Protein AF-A0A4Z2B4B1-F1 (afdb_monomer_lite)

InterPro domains:
  IPR011989 Armadillo-like helical [G3DSA:1.25.10.10] (35-329)
  IPR016024 Armadillo-type fold [SSF48371] (30-299)
  IPR050517 DNA Damage Response and Repair Kinase [PTHR11139] (3-384)

Structure (mmCIF, N/CA/C/O backbone):
data_AF-A0A4Z2B4B1-F1
#
_entry.id   AF-A0A4Z2B4B1-F1
#
loop_
_atom_site.group_PDB
_atom_site.id
_atom_site.type_symbol
_atom_site.label_atom_id
_atom_site.label_alt_id
_atom_site.label_comp_id
_atom_site.label_asym_id
_atom_site.label_entity_id
_atom_site.label_seq_id
_atom_site.pdbx_PDB_ins_code
_atom_site.Cartn_x
_atom_site.Cartn_y
_atom_site.Cartn_z
_atom_site.occupancy
_atom_site.B_iso_or_equiv
_atom_site.auth_seq_id
_atom_site.auth_comp_id
_atom_site.auth_asym_id
_atom_site.auth_atom_id
_atom_site.pdbx_PDB_model_num
ATOM 1 N N . MET A 1 1 ? 2.120 -18.984 35.660 1.00 48.28 1 MET A N 1
ATOM 2 C CA . MET A 1 1 ? 2.510 -17.585 35.374 1.00 48.28 1 MET A CA 1
ATOM 3 C C . MET A 1 1 ? 1.249 -16.734 35.356 1.00 48.28 1 MET A C 1
ATOM 5 O O . MET A 1 1 ? 0.287 -17.146 34.721 1.00 48.28 1 MET A O 1
ATOM 9 N N . GLN A 1 2 ? 1.204 -15.623 36.101 1.00 54.00 2 GLN A N 1
ATOM 10 C CA . GLN A 1 2 ? 0.056 -14.704 36.092 1.00 54.00 2 GLN A CA 1
ATOM 11 C C . GLN A 1 2 ? -0.144 -14.125 34.686 1.00 54.00 2 GLN A C 1
ATOM 13 O O . GLN A 1 2 ? 0.823 -13.729 34.037 1.00 54.00 2 GLN A O 1
ATOM 18 N N . LYS A 1 3 ? -1.400 -14.082 34.226 1.00 62.09 3 LYS A N 1
ATOM 19 C CA . LYS A 1 3 ? -1.778 -13.386 32.992 1.00 62.09 3 LYS A CA 1
ATOM 20 C C . LYS A 1 3 ? -1.370 -11.908 33.125 1.00 62.09 3 LYS A C 1
ATOM 22 O O . LYS A 1 3 ? -1.748 -11.295 34.127 1.00 62.09 3 LYS A O 1
ATOM 27 N N . PRO A 1 4 ? -0.605 -11.333 32.181 1.00 71.00 4 PRO A N 1
ATOM 28 C CA . PRO A 1 4 ? -0.188 -9.940 32.275 1.00 71.00 4 PRO A CA 1
ATOM 29 C C . PRO A 1 4 ? -1.415 -9.018 32.228 1.00 71.00 4 PRO A C 1
ATOM 31 O O . PRO A 1 4 ? -2.026 -8.837 31.182 1.00 71.00 4 PRO A O 1
ATOM 34 N N . GLN A 1 5 ? -1.808 -8.445 33.368 1.00 80.88 5 GLN A N 1
ATOM 35 C CA . GLN A 1 5 ? -3.037 -7.639 33.463 1.00 80.88 5 GLN A CA 1
ATOM 36 C C . GLN A 1 5 ? -2.949 -6.301 32.719 1.00 80.88 5 GLN A C 1
ATOM 38 O O . GLN A 1 5 ? -3.977 -5.710 32.398 1.00 80.88 5 GLN A O 1
ATOM 43 N N . TRP A 1 6 ? -1.735 -5.847 32.415 1.00 85.50 6 TRP A N 1
ATOM 44 C CA . TRP A 1 6 ? -1.484 -4.541 31.823 1.00 85.50 6 TRP A CA 1
ATOM 45 C C . TRP A 1 6 ? -2.138 -4.376 30.447 1.00 85.50 6 TRP A C 1
ATOM 47 O O . TRP A 1 6 ? -2.767 -3.354 30.229 1.00 85.50 6 TRP A O 1
ATOM 57 N N . TYR A 1 7 ? -2.124 -5.387 29.566 1.00 90.56 7 TYR A N 1
ATOM 58 C CA . TYR A 1 7 ? -2.803 -5.294 28.261 1.00 90.56 7 TYR A CA 1
ATOM 59 C C . TYR A 1 7 ? -4.301 -5.017 28.398 1.00 90.56 7 TYR A C 1
ATOM 61 O O . TYR A 1 7 ? -4.861 -4.216 27.654 1.00 90.56 7 TYR A O 1
ATOM 69 N N . LYS A 1 8 ? -4.942 -5.669 29.374 1.00 89.88 8 LYS A N 1
ATOM 70 C CA . LYS A 1 8 ? -6.367 -5.491 29.647 1.00 89.88 8 LYS A CA 1
ATOM 71 C C . LYS A 1 8 ? -6.646 -4.091 30.192 1.00 89.88 8 LYS A C 1
ATOM 73 O O . LYS A 1 8 ? -7.542 -3.428 29.691 1.00 89.88 8 LYS A O 1
ATOM 78 N N . GLN A 1 9 ? -5.842 -3.620 31.145 1.00 91.31 9 GLN A N 1
ATOM 79 C CA . GLN A 1 9 ? -5.958 -2.260 31.683 1.00 91.31 9 GLN A CA 1
ATOM 80 C C . GLN A 1 9 ? -5.734 -1.197 30.599 1.00 91.31 9 GLN A C 1
ATOM 82 O O . GLN A 1 9 ? -6.473 -0.224 30.524 1.00 91.31 9 GLN A O 1
ATOM 87 N N . THR A 1 10 ? -4.746 -1.398 29.725 1.00 93.00 10 THR A N 1
ATOM 88 C CA . THR A 1 10 ? -4.465 -0.509 28.592 1.00 93.00 10 THR A CA 1
ATOM 89 C C . THR A 1 10 ? -5.623 -0.480 27.593 1.00 93.00 10 THR A C 1
ATOM 91 O O . THR A 1 10 ? -5.976 0.589 27.103 1.00 93.00 10 THR A O 1
ATOM 94 N N . PHE A 1 11 ? -6.247 -1.629 27.319 1.00 94.06 11 PHE A N 1
ATOM 95 C CA . PHE A 1 11 ? -7.438 -1.697 26.474 1.00 94.06 11 PHE A CA 1
ATOM 96 C C . PHE A 1 11 ? -8.637 -0.977 27.110 1.00 94.06 11 PHE A C 1
ATOM 98 O O . PHE A 1 11 ? -9.284 -0.172 26.449 1.00 94.06 11 PHE A O 1
ATOM 105 N N . GLU A 1 12 ? -8.907 -1.223 28.394 1.00 93.50 12 GLU A N 1
ATOM 106 C CA . GLU A 1 12 ? -9.985 -0.560 29.145 1.00 93.50 12 GLU A CA 1
ATOM 107 C C . GLU A 1 12 ? -9.783 0.963 29.209 1.00 93.50 12 GLU A C 1
ATOM 109 O O . GLU A 1 12 ? -10.744 1.727 29.158 1.00 93.50 12 GLU A O 1
ATOM 114 N N . GLU A 1 13 ? -8.535 1.430 29.275 1.00 91.38 13 GLU A N 1
ATOM 115 C CA . GLU A 1 13 ? -8.225 2.858 29.197 1.00 91.38 13 GLU A CA 1
ATOM 116 C C . GLU A 1 13 ? -8.491 3.430 27.798 1.00 91.38 13 GLU A C 1
ATOM 118 O O . GLU A 1 13 ? -9.073 4.507 27.671 1.00 91.38 13 GLU A O 1
ATOM 123 N N . ALA A 1 14 ? -8.136 2.698 26.737 1.00 93.19 14 ALA A N 1
ATOM 124 C CA . ALA A 1 14 ? -8.463 3.099 25.370 1.00 93.19 14 ALA A CA 1
ATOM 125 C C . ALA A 1 14 ? -9.982 3.160 25.137 1.00 93.19 14 ALA A C 1
ATOM 127 O O . ALA A 1 14 ? -10.468 4.085 24.489 1.00 93.19 14 ALA A O 1
ATOM 128 N N . GLU A 1 15 ? -10.743 2.219 25.703 1.00 93.44 15 GLU A N 1
ATOM 129 C CA . GLU A 1 15 ? -12.207 2.174 25.609 1.00 93.44 15 GLU A CA 1
ATOM 130 C C . GLU A 1 15 ? -12.861 3.463 26.132 1.00 93.44 15 GLU A C 1
ATOM 132 O O . GLU A 1 15 ? -13.749 4.016 25.476 1.00 93.44 15 GLU A O 1
ATOM 137 N N . LYS A 1 16 ? -12.361 4.016 27.245 1.00 90.31 16 LYS A N 1
ATOM 138 C CA . LYS A 1 16 ? -12.847 5.294 27.796 1.00 90.31 16 LYS A CA 1
ATOM 139 C C . LYS A 1 16 ? -12.708 6.448 26.807 1.00 90.31 16 LYS A C 1
ATOM 141 O O . LYS A 1 16 ? -13.558 7.332 26.776 1.00 90.31 16 LYS A O 1
ATOM 146 N N . GLY A 1 17 ? -11.685 6.448 25.951 1.00 87.69 17 GLY A N 1
ATOM 147 C CA . GLY A 1 17 ? -11.498 7.506 24.952 1.00 87.69 17 GLY A CA 1
ATOM 148 C C . GLY A 1 17 ? -12.616 7.586 23.902 1.00 87.69 17 GLY A C 1
ATOM 149 O O . GLY A 1 17 ? -12.779 8.630 23.264 1.00 87.69 17 GLY A O 1
ATOM 150 N N . PHE A 1 18 ? -13.416 6.524 23.752 1.00 89.19 18 PHE A N 1
ATOM 151 C CA . PHE A 1 18 ? -14.575 6.473 22.856 1.00 89.19 18 PHE A CA 1
ATOM 152 C C . PHE A 1 18 ? -15.909 6.789 23.542 1.00 89.19 18 PHE A C 1
ATOM 154 O O . PHE A 1 18 ? -16.923 6.928 22.849 1.00 89.19 18 PHE A O 1
ATOM 161 N N . ASP A 1 19 ? -15.921 6.929 24.869 1.00 85.44 19 ASP A N 1
ATOM 162 C CA . ASP A 1 19 ? -17.117 7.280 25.623 1.00 85.44 19 ASP A CA 1
ATOM 163 C C . ASP A 1 19 ? -17.472 8.763 25.414 1.00 85.44 19 ASP A C 1
ATOM 165 O O . ASP A 1 19 ? -16.738 9.695 25.762 1.00 85.44 19 ASP A O 1
ATOM 169 N N . GLU A 1 20 ? -18.631 8.987 24.795 1.00 75.62 20 GLU A N 1
ATOM 170 C CA . GLU A 1 20 ? -19.150 10.320 24.485 1.00 75.62 20 GLU A CA 1
ATOM 171 C C . GLU A 1 20 ? -19.734 11.025 25.716 1.00 75.62 20 GLU A C 1
ATOM 173 O O . GLU A 1 20 ? -19.905 12.244 25.689 1.00 75.62 20 GLU A O 1
ATOM 178 N N . THR A 1 21 ? -20.016 10.280 26.790 1.00 74.00 21 THR A N 1
ATOM 179 C CA . THR A 1 21 ? -20.634 10.792 28.021 1.00 74.00 21 THR A CA 1
ATOM 180 C C . THR A 1 21 ? -19.624 11.390 28.999 1.00 74.00 21 THR A C 1
ATOM 182 O O . THR A 1 21 ? -19.997 12.193 29.856 1.00 74.00 21 THR A O 1
ATOM 185 N N . LEU A 1 22 ? -18.333 11.074 28.845 1.00 66.31 22 LEU A N 1
ATOM 186 C CA . LEU A 1 22 ? -17.275 11.629 29.683 1.00 66.31 22 LEU A CA 1
ATOM 187 C C . LEU A 1 22 ? -17.175 13.144 29.486 1.00 66.31 22 LEU A C 1
ATOM 189 O O . LEU A 1 22 ? -16.862 13.630 28.389 1.00 66.31 22 LEU A O 1
ATOM 193 N N . ALA A 1 23 ? -17.384 13.881 30.581 1.00 57.94 23 ALA A N 1
ATOM 194 C CA . ALA A 1 23 ? -17.233 15.330 30.648 1.00 57.94 23 ALA A CA 1
ATOM 195 C C . ALA A 1 23 ? -15.882 15.776 30.066 1.00 57.94 23 ALA A C 1
ATOM 197 O O . ALA A 1 23 ? -14.900 15.032 30.097 1.00 57.94 23 ALA A O 1
ATOM 198 N N . LYS A 1 24 ? -15.835 16.990 29.505 1.00 60.22 24 LYS A N 1
ATOM 199 C CA . LYS A 1 24 ? -14.592 17.582 28.992 1.00 60.22 24 LYS A CA 1
ATOM 200 C C . LYS A 1 24 ? -13.564 17.627 30.124 1.00 60.22 24 LYS A C 1
ATOM 202 O O . LYS A 1 24 ? -13.703 18.433 31.043 1.00 60.22 24 LYS A O 1
ATOM 207 N N . GLU A 1 25 ? -12.549 16.773 30.057 1.00 63.97 25 GLU A N 1
ATOM 208 C CA . GLU A 1 25 ? -11.388 16.898 30.929 1.00 63.97 25 GLU A CA 1
ATOM 209 C C . GLU A 1 25 ? -10.685 18.225 30.639 1.00 63.97 25 GLU A C 1
ATOM 211 O O . GLU A 1 25 ? -10.663 18.728 29.510 1.00 63.97 25 GLU A O 1
ATOM 216 N N . LYS A 1 26 ? -10.149 18.842 31.690 1.00 61.50 26 LYS A N 1
ATOM 217 C CA . LYS A 1 26 ? -9.584 20.187 31.624 1.00 61.50 26 LYS A CA 1
ATOM 218 C C . LYS A 1 26 ? -8.326 20.164 30.743 1.00 61.50 26 LYS A C 1
ATOM 220 O O . LYS A 1 26 ? -7.271 19.738 31.191 1.00 61.50 26 LYS A O 1
ATOM 225 N N . GLY A 1 27 ? -8.449 20.631 29.499 1.00 71.06 27 GLY A N 1
ATOM 226 C CA . GLY A 1 27 ? -7.340 20.740 28.542 1.00 71.06 27 GLY A CA 1
ATOM 227 C C . GLY A 1 27 ? -7.297 19.687 27.428 1.00 71.06 27 GLY A C 1
ATOM 228 O O . GLY A 1 27 ? -6.418 19.795 26.581 1.00 71.06 27 GLY A O 1
ATOM 229 N N . MET A 1 28 ? -8.232 18.726 27.374 1.00 78.06 28 MET A N 1
ATOM 230 C CA . MET A 1 28 ? -8.280 17.707 26.312 1.00 78.06 28 MET A CA 1
ATOM 231 C C . MET A 1 28 ? -9.623 17.746 25.575 1.00 78.06 28 MET A C 1
ATOM 233 O O . MET A 1 28 ? -10.686 17.614 26.189 1.00 78.06 28 MET A O 1
ATOM 237 N N . ASN A 1 29 ? -9.600 17.961 24.255 1.00 86.25 29 ASN A N 1
ATOM 238 C CA . ASN A 1 29 ? -10.823 17.968 23.457 1.00 86.25 29 ASN A CA 1
ATOM 239 C C . ASN A 1 29 ? -11.231 16.538 23.069 1.00 86.25 29 ASN A C 1
ATOM 241 O O . ASN A 1 29 ? -10.440 15.602 23.154 1.00 86.25 29 ASN A O 1
ATOM 245 N N . ARG A 1 30 ? -12.476 16.355 22.608 1.00 87.62 30 ARG A N 1
ATOM 246 C CA . ARG A 1 30 ? -13.004 15.042 22.194 1.00 87.62 30 ARG A CA 1
ATOM 247 C C . ARG A 1 30 ? -12.086 14.337 21.191 1.00 87.62 30 ARG A C 1
ATOM 249 O O . ARG A 1 30 ? -11.823 13.151 21.350 1.00 87.62 30 ARG A O 1
ATOM 256 N N . ASP A 1 31 ? -11.610 15.066 20.187 1.00 90.44 31 ASP A N 1
ATOM 257 C CA . ASP A 1 31 ? -10.745 14.507 19.146 1.00 90.44 31 ASP A CA 1
ATOM 258 C C . ASP A 1 31 ? -9.392 14.045 19.702 1.00 90.44 31 ASP A C 1
ATOM 260 O O . ASP A 1 31 ? -8.875 13.028 19.253 1.00 90.44 31 ASP A O 1
ATOM 264 N N . ASP A 1 32 ? -8.847 14.735 20.706 1.00 90.62 32 ASP A N 1
ATOM 265 C CA . ASP A 1 32 ? -7.579 14.360 21.339 1.00 90.62 32 ASP A CA 1
ATOM 266 C C . ASP A 1 32 ? -7.726 13.047 22.120 1.00 90.62 32 ASP A C 1
ATOM 268 O O . ASP A 1 32 ? -6.870 12.168 22.015 1.00 90.62 32 ASP A O 1
ATOM 272 N N . ARG A 1 33 ? -8.856 12.869 22.825 1.00 91.06 33 ARG A N 1
ATOM 273 C CA . ARG A 1 33 ? -9.183 11.611 23.524 1.00 91.06 33 ARG A CA 1
ATOM 274 C C . ARG A 1 33 ? -9.290 10.441 22.554 1.00 91.06 33 ARG A C 1
ATOM 276 O O . ARG A 1 33 ? -8.680 9.397 22.763 1.00 91.06 33 ARG A O 1
ATOM 283 N N . VAL A 1 34 ? -10.044 10.638 21.473 1.00 93.56 34 VAL A N 1
ATOM 284 C CA . VAL A 1 34 ? -10.252 9.619 20.438 1.00 93.56 34 VAL A CA 1
ATOM 285 C C . VAL A 1 34 ? -8.936 9.281 19.748 1.00 93.56 34 VAL A C 1
ATOM 287 O O . VAL A 1 34 ? -8.637 8.110 19.535 1.00 93.56 34 VAL A O 1
ATOM 290 N N . HIS A 1 35 ? -8.129 10.287 19.413 1.00 94.50 35 HIS A N 1
ATOM 291 C CA . HIS A 1 35 ? -6.823 10.073 18.805 1.00 94.50 35 HIS A CA 1
ATOM 292 C C . HIS A 1 35 ? -5.899 9.271 19.733 1.00 94.50 35 HIS A C 1
ATOM 294 O O . HIS A 1 35 ? -5.325 8.280 19.291 1.00 94.50 35 HIS A O 1
ATOM 300 N N . GLY A 1 36 ? -5.820 9.630 21.020 1.00 94.06 36 GLY A N 1
ATOM 301 C CA . GLY A 1 36 ? -5.051 8.881 22.017 1.00 94.06 36 GLY A CA 1
ATOM 302 C C . GLY A 1 36 ? -5.497 7.421 22.137 1.00 94.06 36 GLY A C 1
ATOM 303 O O . GLY A 1 36 ? -4.665 6.517 22.090 1.00 94.06 36 GLY A O 1
ATOM 304 N N . ALA A 1 37 ? -6.807 7.174 22.191 1.00 95.06 37 ALA A N 1
ATOM 305 C CA . ALA A 1 37 ? -7.355 5.820 22.222 1.00 95.06 37 ALA A CA 1
ATOM 306 C C . ALA A 1 37 ? -7.022 5.013 20.959 1.00 95.06 37 ALA A C 1
ATOM 308 O O . ALA A 1 37 ? -6.620 3.854 21.052 1.00 95.06 37 ALA A O 1
ATOM 309 N N . LEU A 1 38 ? -7.127 5.622 19.774 1.00 96.06 38 LEU A N 1
ATOM 310 C CA . LEU A 1 38 ? -6.761 4.973 18.513 1.00 96.06 38 LEU A CA 1
ATOM 311 C C . LEU A 1 38 ? -5.267 4.630 18.448 1.00 96.06 38 LEU A C 1
ATOM 313 O O . LEU A 1 38 ? -4.922 3.578 17.915 1.00 96.06 38 LEU A O 1
ATOM 317 N N . LEU A 1 39 ? -4.387 5.472 19.001 1.00 95.81 39 LEU A N 1
ATOM 318 C CA . LEU A 1 39 ? -2.953 5.177 19.088 1.00 95.81 39 LEU A CA 1
ATOM 319 C C . LEU A 1 39 ? -2.678 3.976 19.997 1.00 95.81 39 LEU A C 1
ATOM 321 O O . LEU A 1 39 ? -1.889 3.105 19.629 1.00 95.81 39 LEU A O 1
ATOM 325 N N . ILE A 1 40 ? -3.362 3.894 21.141 1.00 95.38 40 ILE A N 1
ATOM 326 C CA . ILE A 1 40 ? -3.258 2.743 22.045 1.00 95.38 40 ILE A CA 1
ATOM 327 C C . ILE A 1 40 ? -3.732 1.469 21.338 1.00 95.38 40 ILE A C 1
ATOM 329 O O . ILE A 1 40 ? -3.015 0.471 21.332 1.00 95.38 40 ILE A O 1
ATOM 333 N N . LEU A 1 41 ? -4.905 1.503 20.696 1.00 95.50 41 LEU A N 1
ATOM 334 C CA . LEU A 1 41 ? -5.411 0.359 19.934 1.00 95.50 41 LEU A CA 1
ATOM 335 C C . LEU A 1 41 ? -4.452 -0.041 18.813 1.00 95.50 41 LEU A C 1
ATOM 337 O O . LEU A 1 41 ? -4.222 -1.226 18.595 1.00 95.50 41 LEU A O 1
ATOM 341 N N . ASN A 1 42 ? -3.861 0.933 18.127 1.00 94.31 42 ASN A N 1
ATOM 342 C CA . ASN A 1 42 ? -2.890 0.670 17.080 1.00 94.31 42 ASN A CA 1
ATOM 343 C C . ASN A 1 42 ? -1.653 -0.067 17.600 1.00 94.31 42 ASN A C 1
ATOM 345 O O . ASN A 1 42 ? -1.187 -0.998 16.945 1.00 94.31 42 ASN A O 1
ATOM 349 N N . GLU A 1 43 ? -1.165 0.299 18.782 1.00 92.75 43 GLU A N 1
ATOM 350 C CA . GLU A 1 43 ? -0.041 -0.380 19.420 1.00 92.75 43 GLU A CA 1
ATOM 351 C C . GLU A 1 43 ? -0.411 -1.785 19.917 1.00 92.75 43 GLU A C 1
ATOM 353 O O . GLU A 1 43 ? 0.350 -2.731 19.721 1.00 92.75 43 GLU A O 1
ATOM 358 N N . LEU A 1 44 ? -1.608 -1.963 20.482 1.00 93.50 44 LEU A N 1
ATOM 359 C CA . LEU A 1 44 ? -2.098 -3.287 20.874 1.00 93.50 44 LEU A CA 1
ATOM 360 C C . LEU A 1 44 ? -2.212 -4.224 19.663 1.00 93.50 44 LEU A C 1
ATOM 362 O O . LEU A 1 44 ? -1.731 -5.355 19.716 1.00 93.50 44 LEU A O 1
ATOM 366 N N . VAL A 1 45 ? -2.762 -3.740 18.541 1.00 92.94 45 VAL A N 1
ATOM 367 C CA . VAL A 1 45 ? -2.826 -4.524 17.297 1.00 92.94 45 VAL A CA 1
ATOM 368 C C . VAL A 1 45 ? -1.419 -4.863 16.799 1.00 92.94 45 VAL A C 1
ATOM 370 O O . VAL A 1 45 ? -1.164 -6.013 16.441 1.00 92.94 45 VAL A O 1
ATOM 373 N N . ARG A 1 46 ? -0.488 -3.901 16.837 1.00 91.31 46 ARG A N 1
ATOM 374 C CA . ARG A 1 46 ? 0.918 -4.094 16.450 1.00 91.31 46 ARG A CA 1
ATOM 375 C C . ARG A 1 46 ? 1.582 -5.230 17.233 1.00 91.31 46 ARG A C 1
ATOM 377 O O . ARG A 1 46 ? 2.220 -6.093 16.645 1.00 91.31 46 ARG A O 1
ATOM 384 N N . ILE A 1 47 ? 1.402 -5.253 18.554 1.00 90.56 47 ILE A N 1
ATOM 385 C CA . ILE A 1 47 ? 1.983 -6.274 19.444 1.00 90.56 47 ILE A CA 1
ATOM 386 C C . ILE A 1 47 ? 1.291 -7.639 19.277 1.00 90.56 47 ILE A C 1
ATOM 388 O O . ILE A 1 47 ? 1.890 -8.688 19.532 1.00 90.56 47 ILE A O 1
ATOM 392 N N . SER A 1 48 ? 0.023 -7.635 18.862 1.00 89.62 48 SER A N 1
ATOM 393 C CA . SER A 1 48 ? -0.767 -8.850 18.655 1.00 89.62 48 SER A CA 1
ATOM 394 C C . SER A 1 48 ? -0.557 -9.527 17.296 1.00 89.62 48 SER A C 1
ATOM 396 O O . SER A 1 48 ? -0.913 -10.694 17.160 1.00 89.62 48 SER A O 1
ATOM 398 N N . SER A 1 49 ? -0.004 -8.825 16.297 1.00 88.50 49 SER A N 1
ATOM 399 C CA . SER A 1 49 ? 0.055 -9.294 14.907 1.00 88.50 49 SER A CA 1
ATOM 400 C C . SER A 1 49 ? 1.461 -9.235 14.318 1.00 88.50 49 SER A C 1
ATOM 402 O O . SER A 1 49 ? 1.935 -8.188 13.882 1.00 88.50 49 SER A O 1
ATOM 404 N N . MET A 1 50 ? 2.105 -10.394 14.211 1.00 87.25 50 MET A N 1
ATOM 405 C CA . MET A 1 50 ? 3.387 -10.526 13.509 1.00 87.25 50 MET A CA 1
ATOM 406 C C . MET A 1 50 ? 3.258 -10.399 11.992 1.00 87.25 50 MET A C 1
ATOM 408 O O . MET A 1 50 ? 4.150 -9.875 11.326 1.00 87.25 50 MET A O 1
ATOM 412 N N . GLU A 1 51 ? 2.166 -10.918 11.434 1.00 83.62 51 GLU A N 1
ATOM 413 C CA . GLU A 1 51 ? 1.938 -10.940 9.989 1.00 83.62 51 GLU A CA 1
ATOM 414 C C . GLU A 1 51 ? 1.716 -9.525 9.444 1.00 83.62 51 GLU A C 1
ATOM 416 O O . GLU A 1 51 ? 2.300 -9.155 8.425 1.00 83.62 51 GLU A O 1
ATOM 421 N N . GLY A 1 52 ? 0.963 -8.699 10.180 1.00 83.50 52 GLY A N 1
ATOM 422 C CA . GLY A 1 52 ? 0.755 -7.293 9.842 1.00 83.50 52 GLY A CA 1
ATOM 423 C C . GLY A 1 52 ? 2.048 -6.483 9.796 1.00 83.50 52 GLY A C 1
ATOM 424 O O . GLY A 1 52 ? 2.239 -5.692 8.873 1.00 83.50 52 GLY A O 1
ATOM 425 N N . GLU A 1 53 ? 2.952 -6.695 10.753 1.00 88.94 53 GLU A N 1
ATOM 426 C CA . GLU A 1 53 ? 4.217 -5.958 10.794 1.00 88.94 53 GLU A CA 1
ATOM 427 C C . GLU A 1 53 ? 5.228 -6.479 9.773 1.00 88.94 53 GLU A C 1
ATOM 429 O O . GLU A 1 53 ? 5.911 -5.671 9.152 1.00 88.94 53 GLU A O 1
ATOM 434 N N . ARG A 1 54 ? 5.237 -7.784 9.471 1.00 88.06 54 ARG A N 1
ATOM 435 C CA . ARG A 1 54 ? 6.031 -8.320 8.354 1.00 88.06 54 ARG A CA 1
ATOM 436 C C . ARG A 1 54 ? 5.659 -7.657 7.026 1.00 88.06 54 ARG A C 1
ATOM 438 O O . ARG A 1 54 ? 6.541 -7.270 6.268 1.00 88.06 54 ARG A O 1
ATOM 445 N N . MET A 1 55 ? 4.366 -7.492 6.744 1.00 86.94 55 MET A N 1
ATOM 446 C CA . MET A 1 55 ? 3.920 -6.818 5.516 1.00 86.94 55 MET A CA 1
ATOM 447 C C . MET A 1 55 ? 4.334 -5.340 5.466 1.00 86.94 55 MET A C 1
ATOM 449 O O . MET A 1 55 ? 4.582 -4.807 4.383 1.00 86.94 55 MET A O 1
ATOM 453 N N . ARG A 1 56 ? 4.425 -4.667 6.620 1.00 88.19 56 ARG A N 1
ATOM 454 C CA . ARG A 1 56 ? 4.934 -3.289 6.700 1.00 88.19 56 ARG A CA 1
ATOM 455 C C . ARG A 1 56 ? 6.431 -3.225 6.480 1.00 88.19 56 ARG A C 1
ATOM 457 O O . ARG A 1 56 ? 6.843 -2.403 5.673 1.00 88.19 56 ARG A O 1
ATOM 464 N N . GLU A 1 57 ? 7.204 -4.101 7.119 1.00 87.31 57 GLU A N 1
ATOM 465 C CA . GLU A 1 57 ? 8.647 -4.206 6.882 1.00 87.31 57 GLU A CA 1
ATOM 466 C C . GLU A 1 57 ? 8.923 -4.438 5.390 1.00 87.31 57 GLU A C 1
ATOM 468 O O . GLU A 1 57 ? 9.732 -3.735 4.798 1.00 87.31 57 GLU A O 1
ATOM 473 N N . GLU A 1 58 ? 8.171 -5.325 4.734 1.00 85.75 58 GLU A N 1
ATOM 474 C CA . GLU A 1 58 ? 8.287 -5.553 3.289 1.00 85.75 58 GLU A CA 1
ATOM 475 C C . GLU A 1 58 ? 7.960 -4.303 2.448 1.00 85.75 58 GLU A C 1
ATOM 477 O O . GLU A 1 58 ? 8.660 -4.001 1.481 1.00 85.75 58 GLU A O 1
ATOM 482 N N . MET A 1 59 ? 6.912 -3.550 2.794 1.00 86.69 59 MET A N 1
ATOM 483 C CA . MET A 1 59 ? 6.575 -2.296 2.105 1.00 86.69 59 MET A CA 1
ATOM 484 C C . MET A 1 59 ? 7.626 -1.200 2.348 1.00 86.69 59 MET A C 1
ATOM 486 O O . MET A 1 59 ? 7.922 -0.396 1.456 1.00 86.69 59 MET A O 1
ATOM 490 N N . GLU A 1 60 ? 8.180 -1.144 3.557 1.00 84.25 60 GLU A N 1
ATOM 491 C CA . GLU A 1 60 ? 9.247 -0.225 3.939 1.00 84.25 60 GLU A CA 1
ATOM 492 C C . GLU A 1 60 ? 10.549 -0.567 3.226 1.00 84.25 60 GLU A C 1
ATOM 494 O O . GLU A 1 60 ? 11.198 0.349 2.737 1.00 84.25 60 GLU A O 1
ATOM 499 N N . GLU A 1 61 ? 10.887 -1.847 3.062 1.00 80.75 61 GLU A N 1
ATOM 500 C CA . GLU A 1 61 ? 12.020 -2.290 2.249 1.00 80.75 61 GLU A CA 1
ATOM 501 C C . GLU A 1 61 ? 11.879 -1.803 0.804 1.00 80.75 61 GLU A C 1
ATOM 503 O O . GLU A 1 61 ? 12.822 -1.215 0.265 1.00 80.75 61 GLU A O 1
ATOM 508 N N . ILE A 1 62 ? 10.691 -1.966 0.200 1.00 78.00 62 ILE A N 1
ATOM 509 C CA . ILE A 1 62 ? 10.403 -1.442 -1.143 1.00 78.00 62 ILE A CA 1
ATOM 510 C C . ILE A 1 62 ? 10.628 0.067 -1.150 1.00 78.00 62 ILE A C 1
ATOM 512 O O . ILE A 1 62 ? 11.386 0.556 -1.975 1.00 78.00 62 ILE A O 1
ATOM 516 N N . THR A 1 63 ? 10.046 0.805 -0.202 1.00 79.38 63 THR A N 1
ATOM 517 C CA . THR A 1 63 ? 10.140 2.276 -0.127 1.00 79.38 63 THR A CA 1
ATOM 518 C C . THR A 1 63 ? 11.574 2.763 0.142 1.00 79.38 63 THR A C 1
ATOM 520 O O . THR A 1 63 ? 12.027 3.760 -0.423 1.00 79.38 63 THR A O 1
ATOM 523 N N . GLN A 1 64 ? 12.336 2.053 0.973 1.00 71.31 64 GLN A N 1
ATOM 524 C CA . GLN A 1 64 ? 13.707 2.390 1.340 1.00 71.31 64 GLN A CA 1
ATOM 525 C C . GLN A 1 64 ? 14.665 2.174 0.170 1.00 71.31 64 GLN A C 1
ATOM 527 O O . GLN A 1 64 ? 15.551 3.006 -0.040 1.00 71.31 64 GLN A O 1
ATOM 532 N N . GLN A 1 65 ? 14.462 1.129 -0.639 1.00 65.06 65 GLN A N 1
ATOM 533 C CA . GLN A 1 65 ? 15.198 0.955 -1.895 1.00 65.06 65 GLN A CA 1
ATOM 534 C C . GLN A 1 65 ? 15.026 2.171 -2.824 1.00 65.06 65 GLN A C 1
ATOM 536 O O . GLN A 1 65 ? 15.988 2.581 -3.478 1.00 65.06 65 GLN A O 1
ATOM 541 N N . GLN A 1 66 ? 13.852 2.814 -2.811 1.00 65.56 66 GLN A N 1
ATOM 542 C CA . GLN A 1 66 ? 13.592 4.053 -3.560 1.00 65.56 66 GLN A CA 1
ATOM 543 C C . GLN A 1 66 ? 14.339 5.258 -2.950 1.00 65.56 66 GLN A C 1
ATOM 545 O O . GLN A 1 66 ? 14.917 6.065 -3.681 1.00 65.56 66 GLN A O 1
ATOM 550 N N . LEU A 1 67 ? 14.373 5.373 -1.613 1.00 60.31 67 LEU A N 1
ATOM 551 C CA . LEU A 1 67 ? 14.967 6.503 -0.874 1.00 60.31 67 LEU A CA 1
ATOM 552 C C . LEU A 1 67 ? 16.502 6.504 -0.828 1.00 60.31 67 LEU A C 1
ATOM 554 O O . LEU A 1 67 ? 17.117 7.570 -0.903 1.00 60.31 67 LEU A O 1
ATOM 558 N N . VAL A 1 68 ? 17.140 5.335 -0.691 1.00 57.78 68 VAL A N 1
ATOM 559 C CA . VAL A 1 68 ? 18.614 5.210 -0.659 1.00 57.78 68 VAL A CA 1
ATOM 560 C C . VAL A 1 68 ? 19.228 5.776 -1.936 1.00 57.78 68 VAL A C 1
ATOM 562 O O . VAL A 1 68 ? 20.294 6.389 -1.912 1.00 57.78 68 VAL A O 1
ATOM 565 N N . HIS A 1 69 ? 18.532 5.615 -3.054 1.00 52.97 69 HIS A N 1
ATOM 566 C CA . HIS A 1 69 ? 18.986 6.143 -4.322 1.00 52.97 69 HIS A CA 1
ATOM 567 C C . HIS A 1 69 ? 18.805 7.667 -4.429 1.00 52.97 69 HIS A C 1
ATOM 569 O O . HIS A 1 69 ? 19.717 8.341 -4.898 1.00 52.97 69 HIS A O 1
ATOM 575 N N . ASP A 1 70 ? 17.693 8.228 -3.934 1.00 52.44 70 ASP A N 1
ATOM 576 C CA . ASP A 1 70 ? 17.473 9.686 -3.902 1.00 52.44 70 ASP A CA 1
ATOM 577 C C . ASP A 1 70 ? 18.513 10.411 -3.024 1.00 52.44 70 ASP A C 1
ATOM 579 O O . ASP A 1 70 ? 19.048 11.452 -3.411 1.00 52.44 70 ASP A O 1
ATOM 583 N N . ARG A 1 71 ? 18.875 9.829 -1.868 1.00 52.84 71 ARG A N 1
ATOM 584 C CA . ARG A 1 71 ? 19.944 10.369 -1.007 1.00 52.84 71 ARG A CA 1
ATOM 585 C C . ARG A 1 71 ? 21.312 10.337 -1.678 1.00 52.84 71 ARG A C 1
ATOM 587 O O . ARG A 1 71 ? 22.006 11.346 -1.647 1.00 52.84 71 ARG A O 1
ATOM 594 N N . TYR A 1 72 ? 21.676 9.225 -2.314 1.00 51.84 72 TYR A N 1
ATOM 595 C CA . TYR A 1 72 ? 22.962 9.103 -3.003 1.00 51.84 72 TYR A CA 1
ATOM 596 C C . TYR A 1 72 ? 23.093 10.112 -4.155 1.00 51.84 72 TYR A C 1
ATOM 598 O O . TYR A 1 72 ? 24.127 10.762 -4.297 1.00 51.84 72 TYR A O 1
ATOM 606 N N . CYS A 1 73 ? 22.020 10.318 -4.930 1.00 46.94 73 CYS A N 1
ATOM 607 C CA . CYS A 1 73 ? 21.980 11.346 -5.970 1.00 46.94 73 CYS A CA 1
ATOM 608 C C . CYS A 1 73 ? 22.170 12.758 -5.392 1.00 46.94 73 CYS A C 1
ATOM 610 O O . CYS A 1 73 ? 22.946 13.539 -5.939 1.00 46.94 73 CYS A O 1
ATOM 612 N N . LYS A 1 74 ? 21.520 13.087 -4.268 1.00 50.97 74 LYS A N 1
ATOM 613 C CA . LYS A 1 74 ? 21.665 14.398 -3.607 1.00 50.97 74 LYS A CA 1
ATOM 614 C C . LYS A 1 74 ? 23.046 14.610 -2.985 1.00 50.97 74 LYS A C 1
ATOM 616 O O . LYS A 1 74 ? 23.583 15.710 -3.082 1.00 50.97 74 LYS A O 1
ATOM 621 N N . GLU A 1 75 ? 23.637 13.581 -2.382 1.00 48.78 75 GLU A N 1
ATOM 622 C CA . GLU A 1 75 ? 24.987 13.645 -1.804 1.00 48.78 75 GLU A CA 1
ATOM 623 C C . GLU A 1 75 ? 26.065 13.826 -2.882 1.00 48.78 75 GLU A C 1
ATOM 625 O O . GLU A 1 75 ? 26.975 14.634 -2.697 1.00 48.78 75 GLU A O 1
ATOM 630 N N . MET A 1 76 ? 25.922 13.180 -4.047 1.00 43.47 76 MET A N 1
ATOM 631 C CA . MET A 1 76 ? 26.783 13.436 -5.211 1.00 43.47 76 MET A CA 1
ATOM 632 C C . MET A 1 76 ? 26.654 14.869 -5.752 1.00 43.47 76 MET A C 1
ATOM 634 O O . MET A 1 76 ? 27.644 15.438 -6.207 1.00 43.47 76 MET A O 1
ATOM 638 N N . MET A 1 77 ? 25.465 15.481 -5.676 1.00 45.06 77 MET A N 1
ATOM 639 C CA . MET A 1 77 ? 25.234 16.870 -6.106 1.00 45.06 77 MET A CA 1
ATOM 640 C C . MET A 1 77 ? 25.716 17.933 -5.098 1.00 45.06 77 MET A C 1
ATOM 642 O O . MET A 1 77 ? 25.795 19.111 -5.443 1.00 45.06 77 MET A O 1
ATOM 646 N N . GLY A 1 78 ? 26.070 17.552 -3.864 1.00 42.62 78 GLY A N 1
ATOM 647 C CA . GLY A 1 78 ? 26.556 18.472 -2.825 1.00 42.62 78 GLY A CA 1
ATOM 648 C C . GLY A 1 78 ? 27.993 18.976 -3.023 1.00 42.62 78 GLY A C 1
ATOM 649 O O . GLY A 1 78 ? 28.433 19.880 -2.312 1.00 42.62 78 GLY A O 1
ATOM 650 N N . PHE A 1 79 ? 28.732 18.432 -3.995 1.00 38.81 79 PHE A N 1
ATOM 651 C CA . PHE A 1 79 ? 30.096 18.846 -4.337 1.00 38.81 79 PHE A CA 1
ATOM 652 C C . PHE A 1 79 ? 30.100 19.843 -5.511 1.00 38.81 79 PHE A C 1
ATOM 654 O O . PHE A 1 79 ? 30.666 19.597 -6.570 1.00 38.81 79 PHE A O 1
ATOM 661 N N . GLY A 1 80 ? 29.455 20.999 -5.332 1.00 37.16 80 GLY A N 1
ATOM 662 C CA . GLY A 1 80 ? 29.389 22.031 -6.368 1.00 37.16 80 GLY A CA 1
ATOM 663 C C . GLY A 1 80 ? 29.266 23.448 -5.813 1.00 37.16 80 GLY A C 1
ATOM 664 O O . GLY A 1 80 ? 28.243 23.831 -5.262 1.00 37.16 80 GLY A O 1
ATOM 665 N N . THR A 1 81 ? 30.313 24.247 -6.030 1.00 37.00 81 THR A N 1
ATOM 666 C CA . THR A 1 81 ? 30.362 25.721 -5.938 1.00 37.00 81 THR A CA 1
ATOM 667 C C . THR A 1 81 ? 30.320 26.381 -4.550 1.00 37.00 81 THR A C 1
ATOM 669 O O . THR A 1 81 ? 29.389 27.107 -4.228 1.00 37.00 81 THR A O 1
ATOM 672 N N . LYS A 1 82 ? 31.417 26.286 -3.782 1.00 28.97 82 LYS A N 1
ATOM 673 C CA . LYS A 1 82 ? 32.027 27.477 -3.144 1.00 28.97 82 LYS A CA 1
ATOM 674 C C . LYS A 1 82 ? 33.561 27.359 -3.170 1.00 28.97 82 LYS A C 1
ATOM 676 O O . LYS A 1 82 ? 34.067 26.268 -2.903 1.00 28.97 82 LYS A O 1
ATOM 681 N N . PRO A 1 83 ? 34.315 28.428 -3.493 1.00 34.00 83 PRO A N 1
ATOM 682 C CA . PRO A 1 83 ? 35.774 28.382 -3.506 1.00 34.00 83 PRO A CA 1
ATOM 683 C C . PRO A 1 83 ? 36.302 28.138 -2.089 1.00 34.00 83 PRO A C 1
ATOM 685 O O . PRO A 1 83 ? 35.923 28.837 -1.149 1.00 34.00 83 PRO A O 1
ATOM 688 N N . ARG A 1 84 ? 37.181 27.144 -1.936 1.00 33.25 84 ARG A N 1
ATOM 689 C CA . ARG A 1 84 ? 37.920 26.889 -0.695 1.00 33.25 84 ARG A CA 1
ATOM 690 C C . ARG A 1 84 ? 38.859 28.065 -0.422 1.00 33.25 84 ARG A C 1
ATOM 692 O O . ARG A 1 84 ? 39.892 28.177 -1.073 1.00 33.25 84 ARG A O 1
ATOM 699 N N . HIS A 1 85 ? 38.542 28.893 0.570 1.00 29.77 85 HIS A N 1
ATOM 700 C CA . HIS A 1 85 ? 39.576 29.641 1.277 1.00 29.77 85 HIS A CA 1
ATOM 701 C C . HIS A 1 85 ? 40.170 28.725 2.348 1.00 29.77 85 HIS A C 1
ATOM 703 O O . HIS A 1 85 ? 39.467 28.224 3.224 1.00 29.77 85 HIS A O 1
ATOM 709 N N . ILE A 1 86 ? 41.467 28.466 2.221 1.00 36.38 86 ILE A N 1
ATOM 710 C CA . ILE A 1 86 ? 42.280 27.756 3.203 1.00 36.38 86 ILE A CA 1
ATOM 711 C C . ILE A 1 86 ? 42.486 28.698 4.393 1.00 36.38 86 ILE A C 1
ATOM 713 O O . ILE A 1 86 ? 43.077 29.764 4.231 1.00 36.38 86 ILE A O 1
ATOM 717 N N . THR A 1 87 ? 42.055 28.291 5.584 1.00 30.48 87 THR A N 1
ATOM 718 C CA . THR A 1 87 ? 42.591 28.807 6.852 1.00 30.48 87 THR A CA 1
ATOM 719 C C . THR A 1 87 ? 42.939 27.630 7.761 1.00 30.48 87 THR A C 1
ATOM 721 O O . THR A 1 87 ? 42.151 26.682 7.842 1.00 30.48 87 THR A O 1
ATOM 724 N N . PRO A 1 88 ? 44.104 27.645 8.427 1.00 33.00 88 PRO A N 1
ATOM 725 C CA . PRO A 1 88 ? 44.536 26.549 9.275 1.00 33.00 88 PRO A CA 1
ATOM 726 C C . PRO A 1 88 ? 43.871 26.632 10.657 1.00 33.00 88 PRO A C 1
ATOM 728 O O . PRO A 1 88 ? 43.730 27.711 11.217 1.00 33.00 88 PRO A O 1
ATOM 731 N N . PHE A 1 89 ? 43.517 25.461 11.190 1.00 33.06 89 PHE A N 1
ATOM 732 C CA . PHE A 1 89 ? 43.486 25.121 12.618 1.00 33.06 89 PHE A CA 1
ATOM 733 C C . PHE A 1 89 ? 42.746 26.076 13.583 1.00 33.06 89 PHE A C 1
ATOM 735 O O . PHE A 1 89 ? 43.351 27.015 14.077 1.00 33.06 89 PHE A O 1
ATOM 742 N N . THR A 1 90 ? 41.515 25.731 13.994 1.00 27.70 90 THR A N 1
ATOM 743 C CA . THR A 1 90 ? 41.016 25.935 15.376 1.00 27.70 90 THR A CA 1
ATOM 744 C C . THR A 1 90 ? 39.776 25.070 15.689 1.00 27.70 90 THR A C 1
ATOM 746 O O . THR A 1 90 ? 38.743 25.153 15.038 1.00 27.70 90 THR A O 1
ATOM 749 N N . SER A 1 91 ? 39.937 24.231 16.721 1.00 28.61 91 SER A N 1
ATOM 750 C CA . SER A 1 91 ? 38.987 23.841 17.784 1.00 28.61 91 SER A CA 1
ATOM 751 C C . SER A 1 91 ? 37.552 23.377 17.472 1.00 28.61 91 SER A C 1
ATOM 753 O O . SER A 1 91 ? 36.685 24.147 17.076 1.00 28.61 91 SER A O 1
ATOM 755 N N . PHE A 1 92 ? 37.305 22.117 17.860 1.00 37.56 92 PHE A N 1
ATOM 756 C CA . PHE A 1 92 ? 36.073 21.573 18.446 1.00 37.56 92 PHE A CA 1
ATOM 757 C C . PHE A 1 92 ? 34.993 22.615 18.791 1.00 37.56 92 PHE A C 1
ATOM 759 O O . PHE A 1 92 ? 35.081 23.296 19.812 1.00 37.56 92 PHE A O 1
ATOM 766 N N . GLN A 1 93 ? 33.914 22.641 18.010 1.00 29.66 93 GLN A N 1
ATOM 767 C CA . GLN A 1 93 ? 32.628 23.140 18.479 1.00 29.66 93 GLN A CA 1
ATOM 768 C C . GLN A 1 93 ? 31.525 22.206 17.979 1.00 29.66 93 GLN A C 1
ATOM 770 O O . GLN A 1 93 ? 31.399 21.906 16.794 1.00 29.66 93 GLN A O 1
ATOM 775 N N . SER A 1 94 ? 30.795 21.671 18.948 1.00 32.88 94 SER A N 1
ATOM 776 C CA . SER A 1 94 ? 29.709 20.706 18.844 1.00 32.88 94 SER A CA 1
ATOM 777 C C . SER A 1 94 ? 28.635 21.123 17.836 1.00 32.88 94 SER A C 1
ATOM 779 O O . SER A 1 94 ? 27.964 22.137 18.030 1.00 32.88 94 SER A O 1
ATOM 781 N N . LEU A 1 95 ? 28.418 20.293 16.813 1.00 29.72 95 LEU A N 1
ATOM 782 C CA . LEU A 1 95 ? 27.198 20.309 16.010 1.00 29.72 95 LEU A CA 1
ATOM 783 C C . LEU A 1 95 ? 26.011 19.949 16.910 1.00 29.72 95 LEU A C 1
ATOM 785 O O . LEU A 1 95 ? 25.922 18.845 17.446 1.00 29.72 95 LEU A O 1
ATOM 789 N N . GLN A 1 96 ? 25.112 20.911 17.085 1.00 25.69 96 GLN A N 1
ATOM 790 C CA . GLN A 1 96 ? 23.815 20.731 17.725 1.00 25.69 96 GLN A CA 1
ATOM 791 C C . GLN A 1 96 ? 22.984 19.723 16.905 1.00 25.69 96 GLN A C 1
ATOM 793 O O . GLN A 1 96 ? 22.805 19.942 15.703 1.00 25.69 96 GLN A O 1
ATOM 798 N N . PRO A 1 97 ? 22.456 18.635 17.496 1.00 33.22 97 PRO A N 1
ATOM 799 C CA . PRO A 1 97 ? 21.564 17.738 16.779 1.00 33.22 97 PRO A CA 1
ATOM 800 C C . PRO A 1 97 ? 20.242 18.451 16.487 1.00 33.22 97 PRO A C 1
ATOM 802 O O . PRO A 1 97 ? 19.573 18.958 17.389 1.00 33.22 97 PRO A O 1
ATOM 805 N N . GLN A 1 98 ? 19.865 18.466 15.213 1.00 32.38 98 GLN A N 1
ATOM 806 C CA . GLN A 1 98 ? 18.527 18.815 14.753 1.00 32.38 98 GLN A CA 1
ATOM 807 C C . GLN A 1 98 ? 17.514 17.905 15.474 1.00 32.38 98 GLN A C 1
ATOM 809 O O . GLN A 1 98 ? 17.694 16.688 15.490 1.00 32.38 98 GLN A O 1
ATOM 814 N N . GLN A 1 99 ? 16.499 18.499 16.115 1.00 29.36 99 GLN A N 1
ATOM 815 C CA . GLN A 1 99 ? 15.532 17.801 16.971 1.00 29.36 99 GLN A CA 1
ATOM 816 C C . GLN A 1 99 ? 14.954 16.557 16.283 1.00 29.36 99 GLN A C 1
ATOM 818 O O . GLN A 1 99 ? 14.231 16.643 15.290 1.00 29.36 99 GLN A O 1
ATOM 823 N N . SER A 1 100 ? 15.264 15.392 16.840 1.00 37.91 100 SER A N 1
ATOM 824 C CA . SER A 1 100 ? 14.622 14.128 16.518 1.00 37.91 100 SER A CA 1
ATOM 825 C C . SER A 1 100 ? 13.156 14.189 16.958 1.00 37.91 100 SER A C 1
ATOM 827 O O . SER A 1 100 ? 12.845 14.276 18.144 1.00 37.91 100 SER A O 1
ATOM 829 N N . ASN A 1 101 ? 12.233 14.143 15.994 1.00 41.88 101 ASN A N 1
ATOM 830 C CA . ASN A 1 101 ? 10.805 13.992 16.267 1.00 41.88 101 ASN A CA 1
ATOM 831 C C . ASN A 1 101 ? 10.552 12.592 16.849 1.00 41.88 101 ASN A C 1
ATOM 833 O O . ASN A 1 101 ? 10.382 11.626 16.108 1.00 41.88 101 ASN A O 1
ATOM 837 N N . ALA A 1 102 ? 10.504 12.483 18.179 1.00 41.81 102 ALA A N 1
ATOM 838 C CA . ALA A 1 102 ? 10.204 11.244 18.909 1.00 41.81 102 ALA A CA 1
ATOM 839 C C . ALA A 1 102 ? 8.876 10.583 18.476 1.00 41.81 102 ALA A C 1
ATOM 841 O O . ALA A 1 102 ? 8.709 9.371 18.586 1.00 41.81 102 ALA A O 1
ATOM 842 N N . LEU A 1 103 ? 7.960 11.374 17.911 1.00 42.28 103 LEU A N 1
ATOM 843 C CA . LEU A 1 103 ? 6.676 10.929 17.367 1.00 42.28 103 LEU A CA 1
ATOM 844 C C . LEU A 1 103 ? 6.838 9.975 16.168 1.00 42.28 103 LEU A C 1
ATOM 846 O O . LEU A 1 103 ? 6.027 9.076 15.985 1.00 42.28 103 LEU A O 1
ATOM 850 N N . LEU A 1 104 ? 7.914 10.121 15.386 1.00 47.81 104 LEU A N 1
ATOM 851 C CA . LEU A 1 104 ? 8.186 9.280 14.217 1.00 47.81 104 LEU A CA 1
ATOM 852 C C . LEU A 1 104 ? 8.604 7.857 14.637 1.00 47.81 104 LEU A C 1
ATOM 854 O O . LEU A 1 104 ? 8.112 6.878 14.081 1.00 47.81 104 LEU A O 1
ATOM 858 N N . GLY A 1 105 ? 9.408 7.744 15.700 1.00 44.97 105 GLY A N 1
ATOM 859 C CA . GLY A 1 105 ? 9.785 6.457 16.294 1.00 44.97 105 GLY A CA 1
ATOM 860 C C . GLY A 1 105 ? 8.616 5.733 16.969 1.00 44.97 105 GLY A C 1
ATOM 861 O O . GLY A 1 105 ? 8.543 4.510 16.910 1.00 44.97 105 GLY A O 1
ATOM 862 N N . LEU A 1 106 ? 7.661 6.474 17.544 1.00 44.25 106 LEU A N 1
ATOM 863 C CA . LEU A 1 106 ? 6.451 5.904 18.152 1.00 44.25 106 LEU A CA 1
ATOM 864 C C . LEU A 1 106 ? 5.445 5.372 17.111 1.00 44.25 106 LEU A C 1
ATOM 866 O O . LEU A 1 106 ? 4.587 4.558 17.433 1.00 44.25 106 LEU A O 1
ATOM 870 N N . LEU A 1 107 ? 5.557 5.824 15.859 1.00 48.88 107 LEU A N 1
ATOM 871 C CA . LEU A 1 107 ? 4.734 5.392 14.725 1.00 48.88 107 LEU A CA 1
ATOM 872 C C . LEU A 1 107 ? 5.352 4.221 13.934 1.00 48.88 107 LEU A C 1
ATOM 874 O O . LEU A 1 107 ? 4.786 3.815 12.921 1.00 48.88 107 LEU A O 1
ATOM 878 N N . GLY A 1 108 ? 6.484 3.669 14.391 1.00 42.03 108 GLY A N 1
ATOM 879 C CA . GLY A 1 108 ? 7.201 2.568 13.732 1.00 42.03 108 GLY A CA 1
ATOM 880 C C . GLY A 1 108 ? 8.236 3.010 12.693 1.00 42.03 108 GLY A C 1
ATOM 881 O O . GLY A 1 108 ? 9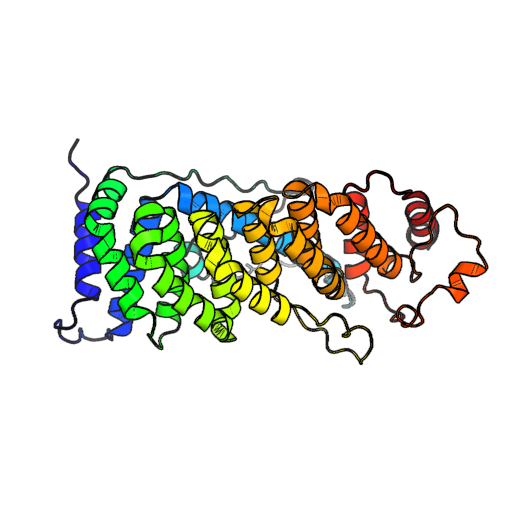.029 2.196 12.236 1.00 42.03 108 GLY A O 1
ATOM 882 N N . TYR A 1 109 ? 8.321 4.304 12.380 1.00 41.84 109 TYR A N 1
ATOM 883 C CA . TYR A 1 109 ? 9.305 4.836 11.442 1.00 41.84 109 TYR A CA 1
ATOM 884 C C . TYR A 1 109 ? 10.640 5.076 12.158 1.00 41.84 109 TYR A C 1
ATOM 886 O O . TYR A 1 109 ? 10.978 6.193 12.559 1.00 41.84 109 TYR A O 1
ATOM 894 N N . SER A 1 110 ? 11.419 4.014 12.354 1.00 39.53 110 SER A N 1
ATOM 895 C CA . SER A 1 110 ? 12.800 4.157 12.814 1.00 39.53 110 SER A CA 1
ATOM 896 C C . SER A 1 110 ? 13.713 4.498 11.629 1.00 39.53 110 SER A C 1
ATOM 898 O O . SER A 1 110 ? 13.866 3.722 10.694 1.00 39.53 110 SER A O 1
ATOM 900 N N . THR A 1 111 ? 14.337 5.679 11.639 1.00 39.16 111 THR A N 1
ATOM 901 C CA . THR A 1 111 ? 15.533 5.932 10.819 1.00 39.16 111 THR A CA 1
ATOM 902 C C . THR A 1 111 ? 16.756 5.493 11.621 1.00 39.16 111 THR A C 1
ATOM 904 O O . THR A 1 111 ? 17.046 6.141 12.633 1.00 39.16 111 THR A O 1
ATOM 907 N N . PRO A 1 112 ? 17.506 4.451 11.217 1.00 39.28 112 PRO A N 1
ATOM 908 C CA . PRO A 1 112 ? 18.740 4.098 11.903 1.00 39.28 112 PRO A CA 1
ATOM 909 C C . PRO A 1 112 ? 19.785 5.188 11.641 1.00 39.28 112 PRO A C 1
ATOM 911 O O . PRO A 1 112 ? 20.221 5.390 10.507 1.00 39.28 112 PRO A O 1
ATOM 914 N N . GLN A 1 113 ? 20.203 5.901 12.688 1.00 41.00 113 GLN A N 1
ATOM 915 C CA . GLN A 1 113 ? 21.453 6.657 12.658 1.00 41.00 113 GLN A CA 1
ATOM 916 C C . GLN A 1 113 ? 22.611 5.656 12.762 1.00 41.00 113 GLN A C 1
ATOM 918 O O . GLN A 1 113 ? 22.994 5.241 13.851 1.00 41.00 113 GLN A O 1
ATOM 923 N N . GLY A 1 114 ? 23.132 5.230 11.611 1.00 34.25 114 GLY A N 1
ATOM 924 C CA . GLY A 1 114 ? 24.356 4.438 11.509 1.00 34.25 114 GLY A CA 1
ATOM 925 C C . GLY A 1 114 ? 25.577 5.337 11.324 1.00 34.25 114 GLY A C 1
ATOM 926 O O . GLY A 1 114 ? 25.616 6.163 10.415 1.00 34.25 114 GLY A O 1
ATOM 927 N N . PHE A 1 115 ? 26.568 5.172 12.195 1.00 33.69 115 PHE A N 1
ATOM 928 C CA . PHE A 1 115 ? 27.893 5.787 12.117 1.00 33.69 115 PHE A CA 1
ATOM 929 C C . PHE A 1 115 ? 28.621 5.353 10.827 1.00 33.69 115 PHE A C 1
ATOM 931 O O . PHE A 1 115 ? 28.657 4.168 10.499 1.00 33.69 115 PHE A O 1
ATOM 938 N N . LEU A 1 116 ? 29.188 6.308 10.082 1.00 32.97 116 LEU A N 1
ATOM 939 C CA . LEU A 1 116 ? 29.809 6.073 8.774 1.00 32.97 116 LEU A CA 1
ATOM 940 C C . LEU A 1 116 ? 31.151 5.335 8.913 1.00 32.97 116 LEU A C 1
ATOM 942 O O . LEU A 1 116 ? 32.108 5.872 9.465 1.00 32.97 116 LEU A O 1
ATOM 946 N N . THR A 1 117 ? 31.245 4.128 8.350 1.00 27.91 117 THR A N 1
ATOM 947 C CA . THR A 1 117 ? 32.519 3.455 8.034 1.00 27.91 117 THR A CA 1
ATOM 948 C C . THR A 1 117 ? 32.559 3.139 6.539 1.00 27.91 117 THR A C 1
ATOM 950 O O . THR A 1 117 ? 31.563 2.735 5.945 1.00 27.91 117 THR A O 1
ATOM 953 N N . PHE A 1 118 ? 33.705 3.396 5.910 1.00 28.50 118 PHE A N 1
ATOM 954 C CA . PHE A 1 118 ? 33.900 3.330 4.462 1.00 28.50 118 PHE A CA 1
ATOM 955 C C . PHE A 1 118 ? 33.779 1.879 3.951 1.00 28.50 118 PHE A C 1
ATOM 957 O O . PHE A 1 118 ? 34.498 1.003 4.423 1.00 28.50 118 PHE A O 1
ATOM 964 N N . GLY A 1 119 ? 32.903 1.628 2.970 1.00 38.38 119 GLY A N 1
ATOM 965 C CA . GLY A 1 119 ? 32.925 0.399 2.158 1.00 38.38 119 GLY A CA 1
ATOM 966 C C . GLY A 1 119 ? 31.985 -0.753 2.545 1.00 38.38 119 GLY A C 1
ATOM 967 O O . GLY A 1 119 ? 32.010 -1.773 1.863 1.00 38.38 119 GLY A O 1
ATOM 968 N N . ALA A 1 120 ? 31.122 -0.616 3.555 1.00 32.19 120 ALA A N 1
ATOM 969 C CA . ALA A 1 120 ? 30.090 -1.613 3.856 1.00 32.19 120 ALA A CA 1
ATOM 970 C C . ALA A 1 120 ? 28.712 -0.946 3.940 1.00 32.19 120 ALA A C 1
ATOM 972 O O . ALA A 1 120 ? 28.515 -0.008 4.711 1.00 32.19 120 ALA A O 1
ATOM 973 N N . ALA A 1 121 ? 27.752 -1.423 3.143 1.00 37.28 121 ALA A N 1
ATOM 974 C CA . ALA A 1 121 ? 26.355 -1.042 3.318 1.00 37.28 121 ALA A CA 1
ATOM 975 C C . ALA A 1 121 ? 25.909 -1.485 4.725 1.00 37.28 121 ALA A C 1
ATOM 977 O O . ALA A 1 121 ? 26.077 -2.664 5.051 1.00 37.28 121 ALA A O 1
ATOM 978 N N . PRO A 1 122 ? 25.367 -0.592 5.572 1.00 37.50 122 PRO A N 1
ATOM 979 C CA . PRO A 1 122 ? 24.841 -1.002 6.862 1.00 37.50 122 PRO A CA 1
ATOM 980 C C . PRO A 1 122 ? 23.616 -1.880 6.602 1.00 37.50 122 PRO A C 1
ATOM 982 O O . PRO A 1 122 ? 22.577 -1.396 6.155 1.00 37.50 122 PRO A O 1
ATOM 985 N N . ALA A 1 123 ? 23.744 -3.183 6.845 1.00 39.38 123 ALA A N 1
ATOM 986 C CA . ALA A 1 123 ? 22.581 -4.046 6.951 1.00 39.38 123 ALA A CA 1
ATOM 987 C C . ALA A 1 123 ? 21.767 -3.551 8.160 1.00 39.38 123 ALA A C 1
ATOM 989 O O . ALA A 1 123 ? 22.331 -3.469 9.258 1.00 39.38 123 ALA A O 1
ATOM 990 N N . PRO A 1 124 ? 20.488 -3.171 7.991 1.00 46.16 124 PRO A N 1
ATOM 991 C CA . PRO A 1 124 ? 19.664 -2.790 9.126 1.00 46.16 124 PRO A CA 1
ATOM 992 C C . PRO A 1 124 ? 19.606 -3.973 10.095 1.00 46.16 124 PRO A C 1
ATOM 994 O O . PRO A 1 124 ? 19.421 -5.122 9.682 1.00 46.16 124 PRO A O 1
ATOM 997 N N . ALA A 1 125 ? 19.807 -3.703 11.386 1.00 43.62 125 ALA A N 1
ATOM 998 C CA . ALA A 1 125 ? 19.552 -4.687 12.425 1.00 43.62 125 ALA A CA 1
ATOM 999 C C . ALA A 1 125 ? 18.080 -5.092 12.301 1.00 43.62 125 ALA A C 1
ATOM 1001 O O . ALA A 1 125 ? 17.203 -4.276 12.574 1.00 43.62 125 ALA A O 1
ATOM 1002 N N . LYS A 1 126 ? 17.813 -6.313 11.823 1.00 51.25 126 LYS A N 1
ATOM 1003 C CA . LYS A 1 126 ? 16.449 -6.831 11.704 1.00 51.25 126 LYS A CA 1
ATOM 1004 C C . LYS A 1 126 ? 15.817 -6.775 13.088 1.00 51.25 126 LYS A C 1
ATOM 1006 O O . LYS A 1 126 ? 16.275 -7.461 14.004 1.00 51.25 126 LYS A O 1
ATOM 1011 N N . THR A 1 127 ? 14.816 -5.920 13.248 1.00 56.19 127 THR A N 1
ATOM 1012 C CA . THR A 1 127 ? 13.973 -5.881 14.434 1.00 56.19 127 THR A CA 1
ATOM 1013 C C . THR A 1 127 ? 13.423 -7.282 14.648 1.00 56.19 127 THR A C 1
ATOM 1015 O O . THR A 1 127 ? 12.785 -7.853 13.770 1.00 56.19 127 THR A O 1
ATOM 1018 N N . SER A 1 128 ? 13.720 -7.889 15.799 1.00 59.94 128 SER A N 1
ATOM 1019 C CA . SER A 1 128 ? 13.061 -9.138 16.165 1.00 59.94 128 SER A CA 1
ATOM 1020 C C . SER A 1 128 ? 11.598 -8.798 16.403 1.00 59.94 128 SER A C 1
ATOM 1022 O O . SER A 1 128 ? 11.253 -8.259 17.453 1.00 59.94 128 SER A O 1
ATOM 1024 N N . LEU A 1 129 ? 10.745 -9.074 15.422 1.00 73.25 129 LEU A N 1
ATOM 1025 C CA . LEU A 1 129 ? 9.306 -9.027 15.612 1.00 73.25 129 LEU A CA 1
ATOM 1026 C C . LEU A 1 129 ? 8.955 -10.060 16.702 1.00 73.25 129 LEU A C 1
ATOM 1028 O O . LEU A 1 129 ? 9.386 -11.214 16.641 1.00 73.25 129 LEU A O 1
ATOM 1032 N N . VAL A 1 130 ? 8.246 -9.633 17.746 1.00 76.12 130 VAL A N 1
ATOM 1033 C CA . VAL A 1 130 ? 7.824 -10.501 18.853 1.00 76.12 130 VAL A CA 1
ATOM 1034 C C . VAL A 1 130 ? 6.336 -10.292 19.092 1.00 76.12 130 VAL A C 1
ATOM 1036 O O . VAL A 1 130 ? 5.899 -9.172 19.348 1.00 76.12 130 VAL A O 1
ATOM 1039 N N . GLU A 1 131 ? 5.576 -11.385 19.041 1.00 84.94 131 GLU A N 1
ATOM 1040 C CA . GLU A 1 131 ? 4.143 -11.395 19.327 1.00 84.94 131 GLU A CA 1
ATOM 1041 C C . GLU A 1 131 ? 3.890 -11.638 20.808 1.00 84.94 131 GLU A C 1
ATOM 1043 O O . GLU A 1 131 ? 4.479 -12.542 21.413 1.00 84.94 131 GLU A O 1
ATOM 1048 N N . SER A 1 132 ? 2.933 -10.917 21.387 1.00 89.31 132 SER A N 1
ATOM 1049 C CA . SER A 1 132 ? 2.389 -11.318 22.679 1.00 89.31 132 SER A CA 1
ATOM 1050 C C . SER A 1 132 ? 1.119 -12.137 22.511 1.00 89.31 132 SER A C 1
ATOM 1052 O O . SER A 1 132 ? 0.053 -11.597 22.223 1.00 89.31 132 SER A O 1
ATOM 1054 N N . ARG A 1 133 ? 1.210 -13.438 22.813 1.00 89.00 133 ARG A N 1
ATOM 1055 C CA . ARG A 1 133 ? 0.061 -14.357 22.782 1.00 89.00 133 ARG A CA 1
ATOM 10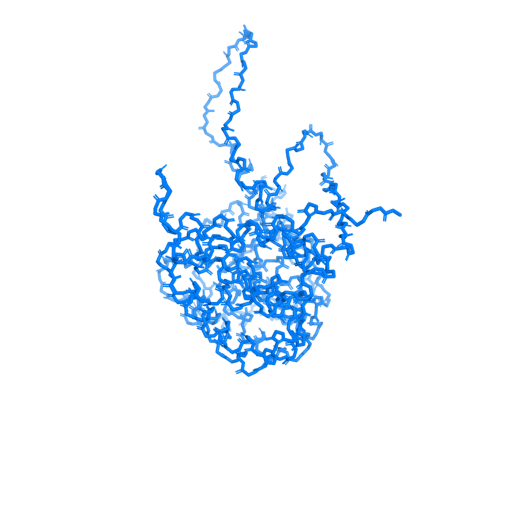56 C C . ARG A 1 133 ? -1.127 -13.862 23.614 1.00 89.00 133 ARG A C 1
ATOM 1058 O O . ARG A 1 133 ? -2.266 -13.980 23.189 1.00 89.00 133 ARG A O 1
ATOM 1065 N N . TYR A 1 134 ? -0.867 -13.283 24.786 1.00 89.19 134 TYR A N 1
ATOM 1066 C CA . TYR A 1 134 ? -1.937 -12.783 25.653 1.00 89.19 134 TYR A CA 1
ATOM 1067 C C . TYR A 1 134 ? -2.617 -11.526 25.090 1.00 89.19 134 TYR A C 1
ATOM 1069 O O . TYR A 1 134 ? -3.831 -11.384 25.198 1.00 89.19 134 TYR A O 1
ATOM 1077 N N . CYS A 1 135 ? -1.846 -10.623 24.473 1.00 90.94 135 CYS A N 1
ATOM 1078 C CA . CYS A 1 135 ? -2.409 -9.466 23.777 1.00 90.94 135 CYS A CA 1
ATOM 1079 C C . CYS A 1 135 ? -3.264 -9.913 22.592 1.00 90.94 135 CYS A C 1
ATOM 1081 O O . CYS A 1 135 ? -4.364 -9.407 22.409 1.00 90.94 135 CYS A O 1
ATOM 1083 N N . ARG A 1 136 ? -2.793 -10.910 21.840 1.00 93.25 136 ARG A N 1
ATOM 1084 C CA . ARG A 1 136 ? -3.544 -11.499 20.736 1.00 93.25 136 ARG A CA 1
ATOM 1085 C C . ARG A 1 136 ? -4.879 -12.088 21.169 1.00 93.25 136 ARG A C 1
ATOM 1087 O O . ARG A 1 136 ? -5.883 -11.695 20.596 1.00 93.25 136 ARG A O 1
ATOM 1094 N N . GLU A 1 137 ? -4.910 -12.935 22.198 1.00 93.12 137 GLU A N 1
ATOM 1095 C CA . GLU A 1 137 ? -6.170 -13.494 22.721 1.00 93.12 137 GLU A CA 1
ATOM 1096 C C . GLU A 1 137 ? -7.166 -12.376 23.099 1.00 93.12 137 GLU A C 1
ATOM 1098 O O . GLU A 1 137 ? -8.327 -12.409 22.699 1.00 93.12 137 GLU A O 1
ATOM 1103 N N . LEU A 1 138 ? -6.698 -11.327 23.790 1.00 93.31 138 LEU A N 1
ATOM 1104 C CA . LEU A 1 138 ? -7.528 -10.167 24.140 1.00 93.31 138 LEU A CA 1
ATOM 1105 C C . LEU A 1 138 ? -8.055 -9.419 22.902 1.00 93.31 138 LEU A C 1
ATOM 1107 O O . LEU A 1 138 ? -9.227 -9.044 22.854 1.00 93.31 138 LEU A O 1
ATOM 1111 N N . MET A 1 139 ? -7.192 -9.174 21.915 1.00 94.94 139 MET A N 1
ATOM 1112 C CA . MET A 1 139 ? -7.555 -8.445 20.698 1.00 94.94 139 MET A CA 1
ATOM 1113 C C . MET A 1 139 ? -8.466 -9.267 19.779 1.00 94.94 139 MET A C 1
ATOM 1115 O O . MET A 1 139 ? -9.307 -8.683 19.103 1.00 94.94 139 MET A O 1
ATOM 1119 N N . GLU A 1 140 ? -8.360 -10.598 19.785 1.00 95.12 140 GLU A N 1
ATOM 1120 C CA . GLU A 1 140 ? -9.288 -11.506 19.098 1.00 95.12 140 GLU A CA 1
ATOM 1121 C C . GLU A 1 140 ? -10.689 -11.433 19.727 1.00 95.12 140 GLU A C 1
ATOM 1123 O O . GLU A 1 140 ? -11.674 -11.237 19.015 1.00 95.12 140 GLU A O 1
ATOM 1128 N N . GLU A 1 141 ? -10.791 -11.472 21.062 1.00 94.75 141 GLU A N 1
ATOM 1129 C CA . GLU A 1 141 ? -12.068 -11.341 21.787 1.00 94.75 141 GLU A CA 1
ATOM 1130 C C . GLU A 1 141 ? -12.761 -9.982 21.582 1.00 94.75 141 GLU A C 1
ATOM 1132 O O . GLU A 1 141 ? -13.974 -9.855 21.777 1.00 94.75 141 GLU A O 1
ATOM 1137 N N . ARG A 1 142 ? -11.994 -8.938 21.253 1.00 94.81 142 ARG A N 1
ATOM 1138 C CA . ARG A 1 142 ? -12.472 -7.552 21.117 1.00 94.81 142 ARG A CA 1
ATOM 1139 C C . ARG A 1 142 ? -12.408 -7.021 19.686 1.00 94.81 142 ARG A C 1
ATOM 1141 O O . ARG A 1 142 ? -12.658 -5.837 19.463 1.00 94.81 142 ARG A O 1
ATOM 1148 N N . PHE A 1 143 ? -12.128 -7.883 18.711 1.00 96.06 143 PHE A N 1
ATOM 1149 C CA . PHE A 1 143 ? -11.859 -7.484 17.330 1.00 96.06 143 PHE A CA 1
ATOM 1150 C C . PHE A 1 143 ? -13.005 -6.683 16.695 1.00 96.06 143 PHE A C 1
ATOM 1152 O O . PHE A 1 143 ? -12.787 -5.616 16.121 1.00 96.06 143 PHE A O 1
ATOM 1159 N N . ASP A 1 144 ? -14.235 -7.174 16.846 1.00 95.75 144 ASP A N 1
ATOM 1160 C CA . ASP A 1 144 ? -15.445 -6.536 16.317 1.00 95.75 144 ASP A CA 1
ATOM 1161 C C . ASP A 1 144 ? -15.658 -5.134 16.917 1.00 95.75 144 ASP A C 1
ATOM 1163 O O . ASP A 1 144 ? -15.870 -4.160 16.191 1.00 95.75 144 ASP A O 1
ATOM 1167 N N . GLN A 1 145 ? -15.493 -5.001 18.236 1.00 95.25 145 GLN A N 1
ATOM 1168 C CA . GLN A 1 145 ? -15.616 -3.722 18.936 1.00 95.25 145 GLN A CA 1
ATOM 1169 C C . GLN A 1 145 ? -14.583 -2.703 18.431 1.00 95.25 145 GLN A C 1
ATOM 1171 O O . GLN A 1 145 ? -14.931 -1.560 18.125 1.00 95.25 145 GLN A O 1
ATOM 1176 N N . VAL A 1 146 ? -13.328 -3.136 18.277 1.00 96.06 146 VAL A N 1
ATOM 1177 C CA . VAL A 1 146 ? -12.236 -2.304 17.754 1.00 96.06 146 VAL A CA 1
ATOM 1178 C C . VAL A 1 146 ? -12.531 -1.846 16.327 1.00 96.06 146 VAL A C 1
ATOM 1180 O O . VAL A 1 146 ? -12.448 -0.650 16.046 1.00 96.06 146 VAL A O 1
ATOM 1183 N N . CYS A 1 147 ? -12.938 -2.753 15.435 1.00 96.44 147 CYS A N 1
ATOM 1184 C CA . CYS A 1 147 ? -13.268 -2.406 14.050 1.00 96.44 147 CYS A CA 1
ATOM 1185 C C . CYS A 1 147 ? -14.407 -1.381 13.974 1.00 96.44 147 CYS A C 1
ATOM 1187 O O . CYS A 1 147 ? -14.308 -0.396 13.236 1.00 96.44 147 CYS A O 1
ATOM 1189 N N . ARG A 1 148 ? -15.458 -1.550 14.788 1.00 95.31 148 ARG A N 1
ATOM 1190 C CA . ARG A 1 148 ? -16.574 -0.595 14.865 1.00 95.31 148 ARG A CA 1
ATOM 1191 C C . ARG A 1 148 ? -16.130 0.779 15.345 1.00 95.31 148 ARG A C 1
ATOM 1193 O O . ARG A 1 148 ? -16.546 1.777 14.756 1.00 95.31 148 ARG A O 1
ATOM 1200 N N . TRP A 1 149 ? -15.280 0.863 16.370 1.00 95.06 149 TRP A N 1
ATOM 1201 C CA . TRP A 1 149 ? -14.741 2.147 16.820 1.00 95.06 149 TRP A CA 1
ATOM 1202 C C . TRP A 1 149 ? -13.899 2.819 15.740 1.00 95.06 149 TRP A C 1
ATOM 1204 O O . TRP A 1 149 ? -14.144 3.979 15.424 1.00 95.06 149 TRP A O 1
ATOM 1214 N N . VAL A 1 150 ? -12.972 2.099 15.110 1.00 95.75 150 VAL A N 1
ATOM 1215 C CA . VAL A 1 150 ? -12.128 2.657 14.041 1.00 95.75 150 VAL A CA 1
ATOM 1216 C C . VAL A 1 150 ? -12.982 3.192 12.891 1.00 95.75 150 VAL A C 1
ATOM 1218 O O . VAL A 1 150 ? -12.822 4.342 12.472 1.00 95.75 150 VAL A O 1
ATOM 1221 N N . LEU A 1 151 ? -13.957 2.409 12.426 1.00 95.00 151 LEU A N 1
ATOM 1222 C CA . LEU A 1 151 ? -14.839 2.818 11.336 1.00 95.00 151 LEU A CA 1
ATOM 1223 C C . LEU A 1 151 ? -15.803 3.940 11.729 1.00 95.00 151 LEU A C 1
ATOM 1225 O O . LEU A 1 151 ? -16.150 4.749 10.868 1.00 95.00 151 LEU A O 1
ATOM 1229 N N . LYS A 1 152 ? -16.215 4.052 12.996 1.00 94.50 152 LYS A N 1
ATOM 1230 C CA . LYS A 1 152 ? -17.066 5.154 13.475 1.00 94.50 152 LYS A CA 1
ATOM 1231 C C . LYS A 1 152 ? -16.407 6.520 13.266 1.00 94.50 152 LYS A C 1
ATOM 1233 O O . LYS A 1 152 ? -17.092 7.479 12.917 1.00 94.50 152 LYS A O 1
ATOM 1238 N N . TYR A 1 153 ? -15.087 6.615 13.427 1.00 93.19 153 TYR A N 1
ATOM 1239 C CA . TYR A 1 153 ? -14.353 7.883 13.319 1.00 93.19 153 TYR A CA 1
ATOM 1240 C C . TYR A 1 153 ? -13.746 8.150 11.932 1.00 93.19 153 TYR A C 1
ATOM 1242 O O . TYR A 1 153 ? -13.098 9.182 11.741 1.00 93.19 153 TYR A O 1
ATOM 1250 N N . ARG A 1 154 ? -14.018 7.300 10.930 1.00 92.50 154 ARG A N 1
ATOM 1251 C CA . ARG A 1 154 ? -13.489 7.437 9.556 1.00 92.50 154 ARG A CA 1
ATOM 1252 C C . ARG A 1 154 ? -13.861 8.747 8.858 1.00 92.50 154 ARG A C 1
ATOM 1254 O O . ARG A 1 154 ? -13.159 9.191 7.961 1.00 92.50 154 ARG A O 1
ATOM 1261 N N . THR A 1 155 ? -14.940 9.411 9.266 1.00 89.31 155 THR A N 1
ATOM 1262 C CA . THR A 1 155 ? -15.366 10.709 8.708 1.00 89.31 155 THR A CA 1
ATOM 1263 C C . THR A 1 155 ? -14.881 11.913 9.519 1.00 89.31 155 THR A C 1
ATOM 1265 O O . THR A 1 155 ? -15.315 13.037 9.261 1.00 89.31 155 THR A O 1
ATOM 1268 N N . SER A 1 156 ? -14.003 11.710 10.509 1.00 91.00 156 SER A N 1
ATOM 1269 C CA . SER A 1 156 ? -13.447 12.804 11.310 1.00 91.00 156 SER A CA 1
ATOM 1270 C C . SER A 1 156 ? -12.684 13.807 10.440 1.00 91.00 156 SER A C 1
ATOM 1272 O O . SER A 1 156 ? -11.983 13.429 9.506 1.00 91.00 156 SER A O 1
ATOM 1274 N N . LYS A 1 157 ? -12.786 15.101 10.754 1.00 89.81 157 LYS A N 1
ATOM 1275 C CA . LYS A 1 157 ? -12.026 16.154 10.059 1.00 89.81 157 LYS A CA 1
ATOM 1276 C C . LYS A 1 157 ? -10.596 16.299 10.587 1.00 89.81 157 LYS A C 1
ATOM 1278 O O . LYS A 1 157 ? -9.810 17.035 9.993 1.00 89.81 157 LYS A O 1
ATOM 1283 N N . ASN A 1 158 ? -10.269 15.642 11.700 1.00 92.00 158 ASN A N 1
ATOM 1284 C CA . ASN A 1 158 ? -8.957 15.748 12.322 1.00 92.00 158 ASN A CA 1
ATOM 1285 C C . ASN A 1 158 ? -7.921 14.907 11.543 1.00 92.00 158 ASN A C 1
ATOM 1287 O O . ASN A 1 158 ? -8.087 13.687 11.450 1.00 92.00 158 ASN A O 1
ATOM 1291 N N . PRO A 1 159 ? -6.840 15.516 11.017 1.00 91.69 159 PRO A N 1
ATOM 1292 C CA . PRO A 1 159 ? -5.850 14.815 10.198 1.00 91.69 159 PRO A CA 1
ATOM 1293 C C . PRO A 1 159 ? -5.077 13.734 10.967 1.00 91.69 159 PRO A C 1
ATOM 1295 O O . PRO A 1 159 ? -4.676 12.740 10.371 1.00 91.69 159 PRO A O 1
ATOM 1298 N N . LEU A 1 160 ? -4.889 13.893 12.281 1.00 92.94 160 LEU A N 1
ATOM 1299 C CA . LEU A 1 160 ? -4.188 12.909 13.110 1.00 92.94 160 LEU A CA 1
ATOM 1300 C C . LEU A 1 160 ? -5.027 11.640 13.298 1.00 92.94 160 LEU A C 1
ATOM 1302 O O . LEU A 1 160 ? -4.516 10.524 13.194 1.00 92.94 160 LEU A O 1
ATOM 1306 N N . ILE A 1 161 ? -6.340 11.809 13.487 1.00 94.50 161 ILE A N 1
ATOM 1307 C CA . ILE A 1 161 ? -7.293 10.694 13.524 1.00 94.50 161 ILE A CA 1
ATOM 1308 C C . ILE A 1 161 ? -7.307 9.982 12.169 1.00 94.50 161 ILE A C 1
ATOM 1310 O O . ILE A 1 161 ? -7.170 8.764 12.130 1.00 94.50 161 ILE A O 1
ATOM 1314 N N . GLN A 1 162 ? -7.408 10.730 11.065 1.00 94.00 162 GLN A N 1
ATOM 1315 C CA . GLN A 1 162 ? -7.391 10.163 9.711 1.00 94.00 162 GLN A CA 1
ATOM 1316 C C . GLN A 1 162 ? -6.116 9.350 9.448 1.00 94.00 162 GLN A C 1
ATOM 1318 O O . GLN A 1 162 ? -6.200 8.197 9.034 1.00 94.00 162 GLN A O 1
ATOM 1323 N N . MET A 1 163 ? -4.942 9.902 9.768 1.00 93.69 163 MET A N 1
ATOM 1324 C CA . MET A 1 163 ? -3.664 9.198 9.631 1.00 93.69 163 MET A CA 1
ATOM 1325 C C . MET A 1 163 ? -3.622 7.912 10.470 1.00 93.69 163 MET A C 1
ATOM 1327 O O . MET A 1 163 ? -3.200 6.862 9.989 1.00 93.69 163 MET A O 1
ATOM 1331 N N . THR A 1 164 ? -4.100 7.966 11.715 1.00 95.56 164 THR A N 1
ATOM 1332 C CA . THR A 1 164 ? -4.124 6.790 12.596 1.00 95.56 164 THR A CA 1
ATOM 1333 C C . THR A 1 164 ? -5.064 5.710 12.062 1.00 95.56 164 THR A C 1
ATOM 1335 O O . THR A 1 164 ? -4.708 4.536 12.069 1.00 95.56 164 THR A O 1
ATOM 1338 N N . ILE A 1 165 ? -6.226 6.092 11.525 1.00 96.19 165 ILE A N 1
ATOM 1339 C CA . ILE A 1 165 ? -7.174 5.164 10.893 1.00 96.19 165 ILE A CA 1
ATOM 1340 C C . ILE A 1 165 ? -6.555 4.509 9.650 1.00 96.19 165 ILE A C 1
ATOM 1342 O O . ILE A 1 165 ? -6.640 3.289 9.508 1.00 96.19 165 ILE A O 1
ATOM 1346 N N . LEU A 1 166 ? -5.885 5.282 8.787 1.00 95.19 166 LEU A N 1
ATOM 1347 C CA . LEU A 1 166 ? -5.178 4.755 7.610 1.00 95.19 166 LEU A CA 1
ATOM 1348 C C . LEU A 1 166 ? -4.079 3.753 7.991 1.00 95.19 166 LEU A C 1
ATOM 1350 O O . LEU A 1 166 ? -3.877 2.767 7.288 1.00 95.19 166 LEU A O 1
ATOM 1354 N N . ASN A 1 167 ? -3.412 3.953 9.128 1.00 94.44 167 ASN A N 1
ATOM 1355 C CA . ASN A 1 167 ? -2.428 3.003 9.642 1.00 94.44 167 ASN A CA 1
ATOM 1356 C C . ASN A 1 167 ? -3.071 1.756 10.257 1.00 94.44 167 ASN A C 1
ATOM 1358 O O . ASN A 1 167 ? -2.542 0.653 10.096 1.00 94.44 167 ASN A O 1
ATOM 1362 N N . LEU A 1 168 ? -4.196 1.916 10.951 1.00 95.56 168 LEU A N 1
ATOM 1363 C CA . LEU A 1 168 ? -4.825 0.860 11.736 1.00 95.56 168 LEU A CA 1
ATOM 1364 C C . LEU A 1 168 ? -5.651 -0.110 10.884 1.00 95.56 168 LEU A C 1
ATOM 1366 O O . LEU A 1 168 ? -5.584 -1.315 11.113 1.00 95.56 168 LEU A O 1
ATOM 1370 N N . LEU A 1 169 ? -6.371 0.373 9.866 1.00 96.50 169 LEU A N 1
ATOM 1371 C CA . LEU A 1 169 ? -7.234 -0.468 9.023 1.00 96.50 169 LEU A CA 1
ATOM 1372 C C . LEU A 1 169 ? -6.484 -1.633 8.342 1.00 96.50 169 LEU A C 1
ATOM 1374 O O . LEU A 1 169 ? -6.931 -2.770 8.485 1.00 96.50 169 LEU A O 1
ATOM 1378 N N . PRO A 1 170 ? -5.321 -1.431 7.688 1.00 95.81 170 PRO A N 1
ATOM 1379 C CA . PRO A 1 170 ? -4.559 -2.544 7.118 1.00 95.81 170 PRO A CA 1
ATOM 1380 C C . PRO A 1 170 ? -4.001 -3.497 8.184 1.00 95.81 170 PRO A C 1
ATOM 1382 O O . PRO A 1 170 ? -3.847 -4.686 7.933 1.00 95.81 170 PRO A O 1
ATOM 1385 N N . ARG A 1 171 ? -3.713 -2.986 9.391 1.00 95.25 171 ARG A N 1
ATOM 1386 C CA . ARG A 1 171 ? -3.245 -3.765 10.555 1.00 95.25 171 ARG A CA 1
ATOM 1387 C C . ARG A 1 171 ? -4.347 -4.707 11.048 1.00 95.25 171 ARG A C 1
ATOM 1389 O O . ARG A 1 171 ? -4.084 -5.876 11.297 1.00 95.25 171 ARG A O 1
ATOM 1396 N N . LEU A 1 172 ? -5.579 -4.205 11.134 1.00 96.25 172 LEU A N 1
ATOM 1397 C CA . LEU A 1 172 ? -6.759 -4.992 11.495 1.00 96.25 172 LEU A CA 1
ATOM 1398 C C . LEU A 1 172 ? -7.087 -6.038 10.428 1.00 96.25 172 LEU A C 1
ATOM 1400 O O . LEU A 1 172 ? -7.340 -7.191 10.771 1.00 96.25 172 LEU A O 1
ATOM 1404 N N . ALA A 1 173 ? -7.010 -5.661 9.150 1.00 96.50 173 ALA A N 1
ATOM 1405 C CA . ALA A 1 173 ? -7.198 -6.593 8.044 1.00 96.50 173 ALA A CA 1
ATOM 1406 C C . ALA A 1 173 ? -6.157 -7.721 8.057 1.00 96.50 173 ALA A C 1
ATOM 1408 O O . ALA A 1 173 ? -6.505 -8.870 7.831 1.00 96.50 173 ALA A O 1
ATOM 1409 N N . ALA A 1 174 ? -4.899 -7.407 8.374 1.00 95.12 174 ALA A N 1
ATOM 1410 C CA . ALA A 1 174 ? -3.833 -8.393 8.530 1.00 95.12 174 ALA A CA 1
ATOM 1411 C C . ALA A 1 174 ? -4.005 -9.301 9.755 1.00 95.12 174 ALA A C 1
ATOM 1413 O O . ALA A 1 174 ? -3.528 -10.429 9.755 1.00 95.12 174 ALA A O 1
ATOM 1414 N N . PHE A 1 175 ? -4.633 -8.801 10.820 1.00 95.06 175 PHE A N 1
ATOM 1415 C CA . PHE A 1 175 ? -4.793 -9.539 12.071 1.00 95.06 175 PHE A CA 1
ATOM 1416 C C . PHE A 1 175 ? -5.870 -10.627 11.981 1.00 95.06 175 PHE A C 1
ATOM 1418 O O . PHE A 1 175 ? -5.647 -11.743 12.443 1.00 95.06 175 PHE A O 1
ATOM 1425 N N . GLN A 1 176 ? -7.021 -10.319 11.375 1.00 94.50 176 GLN A N 1
ATOM 1426 C CA . GLN A 1 176 ? -8.115 -11.274 11.156 1.00 94.50 176 GLN A CA 1
ATOM 1427 C C . GLN A 1 176 ? -8.730 -11.085 9.755 1.00 94.50 176 GLN A C 1
ATOM 1429 O O . GLN A 1 176 ? -9.820 -10.516 9.634 1.00 94.50 176 GLN A O 1
ATOM 1434 N N . PRO A 1 177 ? -8.065 -11.569 8.684 1.00 94.31 177 PRO A N 1
ATOM 1435 C CA . PRO A 1 177 ? -8.501 -11.333 7.307 1.00 94.31 177 PRO A CA 1
ATOM 1436 C C . PRO A 1 177 ? -9.923 -11.827 7.022 1.00 94.31 177 PRO A C 1
ATOM 1438 O O . PRO A 1 177 ? -10.711 -11.105 6.420 1.00 94.31 177 PRO A O 1
ATOM 1441 N N . HIS A 1 178 ? -10.291 -13.020 7.497 1.00 93.88 178 HIS A N 1
ATOM 1442 C CA . HIS A 1 178 ? -11.610 -13.611 7.234 1.00 93.88 178 HIS A CA 1
ATOM 1443 C C . HIS A 1 178 ? -12.757 -12.774 7.822 1.00 93.88 178 HIS A C 1
ATOM 1445 O O . HIS A 1 178 ? -13.656 -12.356 7.105 1.00 93.88 178 HIS A O 1
ATOM 1451 N N . ILE A 1 179 ? -12.680 -12.421 9.108 1.00 94.81 179 ILE A N 1
ATOM 1452 C CA . ILE A 1 179 ? -13.723 -11.607 9.756 1.00 94.81 179 ILE A CA 1
ATOM 1453 C C . ILE A 1 179 ? -13.765 -10.199 9.143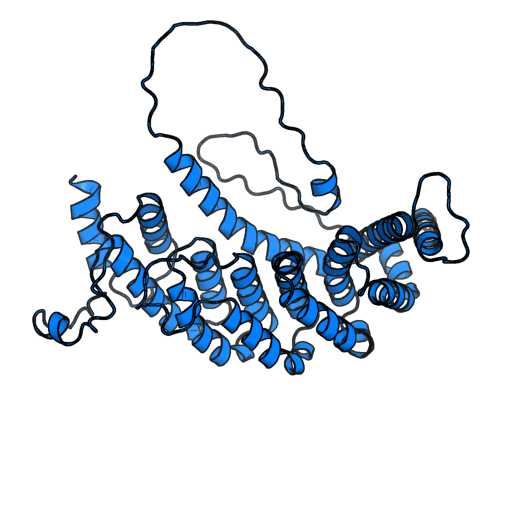 1.00 94.81 179 ILE A C 1
ATOM 1455 O O . ILE A 1 179 ? -14.836 -9.617 8.958 1.00 94.81 179 ILE A O 1
ATOM 1459 N N . PHE A 1 180 ? -12.595 -9.640 8.818 1.00 96.62 180 PHE A N 1
ATOM 1460 C CA . PHE A 1 180 ? -12.498 -8.313 8.223 1.00 96.62 180 PHE A CA 1
ATOM 1461 C C . PHE A 1 180 ? -13.125 -8.251 6.826 1.00 96.62 180 PHE A C 1
ATOM 1463 O O . PHE A 1 180 ? -13.833 -7.294 6.510 1.00 96.62 180 PHE A O 1
ATOM 1470 N N . THR A 1 181 ? -12.876 -9.263 5.997 1.00 95.94 181 THR A N 1
ATOM 1471 C CA . THR A 1 181 ? -13.388 -9.339 4.622 1.00 95.94 181 THR A CA 1
ATOM 1472 C C . THR A 1 181 ? -14.901 -9.476 4.578 1.00 95.94 181 THR A C 1
ATOM 1474 O O . THR A 1 181 ? -15.544 -8.727 3.842 1.00 95.94 181 THR A O 1
ATOM 1477 N N . ASP A 1 182 ? -15.464 -10.308 5.452 1.00 94.56 182 ASP A N 1
ATOM 1478 C CA . ASP A 1 182 ? -16.905 -10.551 5.514 1.00 94.56 182 ASP A CA 1
ATOM 1479 C C . ASP A 1 182 ? -17.714 -9.323 5.968 1.00 94.56 182 ASP A C 1
ATOM 1481 O O . ASP A 1 182 ? -18.803 -9.071 5.454 1.00 94.56 182 ASP A O 1
ATOM 1485 N N . GLN A 1 183 ? -17.210 -8.551 6.941 1.00 95.12 183 GLN A N 1
ATOM 1486 C CA . GLN A 1 183 ? -18.016 -7.520 7.620 1.00 95.12 183 GLN A CA 1
ATOM 1487 C C . GLN A 1 183 ? -17.542 -6.079 7.395 1.00 95.12 183 GLN A C 1
ATOM 1489 O O . GLN A 1 183 ? -18.352 -5.153 7.427 1.00 95.12 183 GLN A O 1
ATOM 1494 N N . TYR A 1 184 ? -16.243 -5.859 7.181 1.00 96.81 184 TYR A N 1
ATOM 1495 C CA . TYR A 1 184 ? -15.625 -4.531 7.303 1.00 96.81 184 TYR A CA 1
ATOM 1496 C C . TYR A 1 184 ? -14.942 -4.029 6.027 1.00 96.81 184 TYR A C 1
ATOM 1498 O O . TYR A 1 184 ? -14.685 -2.827 5.896 1.00 96.81 184 TYR A O 1
ATOM 1506 N N . LEU A 1 185 ? -14.668 -4.909 5.063 1.00 96.44 185 LEU A N 1
ATOM 1507 C CA . LEU A 1 185 ? -13.945 -4.561 3.842 1.00 96.44 185 LEU A CA 1
ATOM 1508 C C . LEU A 1 185 ? -14.695 -3.550 2.972 1.00 96.44 185 LEU A C 1
ATOM 1510 O O . LEU A 1 185 ? -14.080 -2.594 2.510 1.00 96.44 185 LEU A O 1
ATOM 1514 N N . SER A 1 186 ? -16.006 -3.712 2.776 1.00 95.81 186 SER A N 1
ATOM 1515 C CA . SER A 1 186 ? -16.800 -2.794 1.940 1.00 95.81 186 SER A CA 1
ATOM 1516 C C . SER A 1 186 ? -16.743 -1.349 2.448 1.00 95.81 186 SER A C 1
ATOM 1518 O O . SER A 1 186 ? -16.426 -0.424 1.695 1.00 95.81 186 SER A O 1
ATOM 1520 N N . ASP A 1 187 ? -16.964 -1.154 3.749 1.00 96.31 187 ASP A N 1
ATOM 1521 C CA . ASP A 1 187 ? -16.903 0.162 4.392 1.00 96.31 187 ASP A CA 1
ATOM 1522 C C . ASP A 1 187 ? -15.490 0.756 4.348 1.00 96.31 187 ASP A C 1
ATOM 1524 O O . ASP A 1 187 ? -15.310 1.953 4.093 1.00 96.31 187 ASP A O 1
ATOM 1528 N N . THR A 1 188 ? -14.484 -0.095 4.556 1.00 96.88 188 THR A N 1
ATOM 1529 C CA . THR A 1 188 ? -13.066 0.268 4.508 1.00 96.88 188 THR A CA 1
ATOM 1530 C C . THR A 1 188 ? -12.651 0.714 3.109 1.00 96.88 188 THR A C 1
ATOM 1532 O O . THR A 1 188 ? -12.023 1.763 2.959 1.00 96.88 188 THR A O 1
ATOM 1535 N N . MET A 1 189 ? -13.044 -0.029 2.074 1.00 96.31 189 MET A N 1
ATOM 1536 C CA . MET A 1 189 ? -12.769 0.312 0.679 1.00 96.31 189 MET A CA 1
ATOM 1537 C C . MET A 1 189 ? -13.507 1.579 0.259 1.00 96.31 189 MET A C 1
ATOM 1539 O O . MET A 1 189 ? -12.915 2.442 -0.388 1.00 96.31 189 MET A O 1
ATOM 1543 N N . GLY A 1 190 ? -14.764 1.755 0.675 1.00 95.25 190 GLY A N 1
ATOM 1544 C CA . GLY A 1 190 ? -15.504 2.997 0.447 1.00 95.25 190 GLY A CA 1
ATOM 1545 C C . GLY A 1 190 ? -14.776 4.222 1.011 1.00 95.25 190 GLY A C 1
ATOM 1546 O O . GLY A 1 190 ? -14.646 5.241 0.328 1.00 95.25 190 GLY A O 1
ATOM 1547 N N . TYR A 1 191 ? -14.242 4.100 2.227 1.00 95.25 191 TYR A N 1
ATOM 1548 C CA . TYR A 1 191 ? -13.443 5.138 2.871 1.00 95.25 191 TYR A CA 1
ATOM 1549 C C . TYR A 1 191 ? -12.091 5.377 2.173 1.00 95.25 191 TYR A C 1
ATOM 1551 O O . TYR A 1 191 ? -11.810 6.511 1.778 1.00 95.25 191 TYR A O 1
ATOM 1559 N N . LEU A 1 192 ? -11.290 4.329 1.944 1.00 95.50 192 LEU A N 1
ATOM 1560 C CA . LEU A 1 192 ? -9.963 4.436 1.322 1.00 95.50 192 LEU A CA 1
ATOM 1561 C C . LEU A 1 192 ? -10.023 5.034 -0.086 1.00 95.50 192 LEU A C 1
ATOM 1563 O O . LEU A 1 192 ? -9.258 5.944 -0.407 1.00 95.50 192 LEU A O 1
ATOM 1567 N N . LEU A 1 193 ? -10.974 4.590 -0.912 1.00 94.12 193 LEU A N 1
ATOM 1568 C CA . LEU A 1 193 ? -11.183 5.141 -2.254 1.00 94.12 193 LEU A CA 1
ATOM 1569 C C . LEU A 1 193 ? -11.594 6.622 -2.210 1.00 94.12 193 LEU A C 1
ATOM 1571 O O . LEU A 1 193 ? -11.300 7.375 -3.140 1.00 94.12 193 LEU A O 1
ATOM 1575 N N . GLY A 1 194 ? -12.262 7.058 -1.138 1.00 93.00 194 GLY A N 1
ATOM 1576 C CA . GLY A 1 194 ? -12.543 8.467 -0.874 1.00 93.00 194 GLY A CA 1
ATOM 1577 C C . GLY A 1 194 ? -11.285 9.263 -0.513 1.00 93.00 194 GLY A C 1
ATOM 1578 O O . GLY A 1 194 ? -11.092 10.363 -1.031 1.00 93.00 194 GLY A O 1
ATOM 1579 N N . CYS A 1 195 ? -10.410 8.707 0.328 1.00 92.69 195 CYS A N 1
ATOM 1580 C CA . CYS A 1 195 ? -9.142 9.334 0.718 1.00 92.69 195 CYS A CA 1
ATOM 1581 C C . CYS A 1 195 ? -8.164 9.480 -0.454 1.00 92.69 195 CYS A C 1
ATOM 1583 O O . CYS A 1 195 ? -7.512 10.513 -0.560 1.00 92.69 195 CYS A O 1
ATOM 1585 N N . LEU A 1 196 ? -8.124 8.525 -1.389 1.00 91.19 196 LEU A N 1
ATOM 1586 C CA . LEU A 1 196 ? -7.270 8.608 -2.585 1.00 91.19 196 LEU A CA 1
ATOM 1587 C C . LEU A 1 196 ? -7.601 9.801 -3.497 1.00 91.19 196 LEU A C 1
ATOM 1589 O O . LEU A 1 196 ? -6.734 10.287 -4.221 1.00 91.19 196 LEU A O 1
ATOM 1593 N N . LYS A 1 197 ? -8.838 10.310 -3.442 1.00 87.25 197 LYS A N 1
ATOM 1594 C CA . LYS A 1 197 ? -9.250 11.517 -4.176 1.00 87.25 197 LYS A CA 1
ATOM 1595 C C . LYS A 1 197 ? -8.812 12.815 -3.494 1.00 87.25 197 LYS A C 1
ATOM 1597 O O . LYS A 1 197 ? -8.810 13.863 -4.134 1.00 87.25 197 LYS A O 1
ATOM 1602 N N . LYS A 1 198 ? -8.471 12.777 -2.202 1.00 86.19 198 LYS A N 1
ATOM 1603 C CA . LYS A 1 198 ? -8.050 13.952 -1.431 1.00 86.19 198 LYS A CA 1
ATOM 1604 C C . LYS A 1 198 ? -6.532 14.079 -1.464 1.00 86.19 198 LYS A C 1
ATOM 1606 O O . LYS A 1 198 ? -5.823 13.208 -0.980 1.00 86.19 198 LYS A O 1
ATOM 1611 N N . GLU A 1 199 ? -6.025 15.217 -1.925 1.00 81.25 199 GLU A N 1
ATOM 1612 C CA . GLU A 1 199 ? -4.581 15.426 -2.098 1.00 81.25 199 GLU A CA 1
ATOM 1613 C C . GLU A 1 199 ? -3.766 15.287 -0.798 1.00 81.25 199 GLU A C 1
ATOM 1615 O O . GLU A 1 199 ? -2.703 14.675 -0.809 1.00 81.25 199 GLU A O 1
ATOM 1620 N N . LYS A 1 200 ? -4.287 15.773 0.338 1.00 85.31 200 LYS A N 1
ATOM 1621 C CA . LYS A 1 200 ? -3.573 15.762 1.632 1.00 85.31 200 LYS A CA 1
ATOM 1622 C C . LYS A 1 200 ? -3.328 14.366 2.210 1.00 85.31 200 LYS A C 1
ATOM 1624 O O . LYS A 1 200 ? -2.332 14.161 2.890 1.00 85.31 200 LYS A O 1
ATOM 1629 N N . GLU A 1 201 ? -4.255 13.439 1.988 1.00 87.06 201 GLU A N 1
ATOM 1630 C CA . GLU A 1 201 ? -4.221 12.081 2.557 1.00 87.06 201 GLU A CA 1
ATOM 1631 C C . GLU A 1 201 ? -3.734 11.050 1.529 1.00 87.06 201 GLU A C 1
ATOM 1633 O O . GLU A 1 201 ? -3.542 9.885 1.868 1.00 87.06 201 GLU A O 1
ATOM 1638 N N . ARG A 1 202 ? -3.522 11.471 0.275 1.00 90.69 202 ARG A N 1
ATOM 1639 C CA . ARG A 1 202 ? -3.301 10.591 -0.875 1.00 90.69 202 ARG A CA 1
ATOM 1640 C C . ARG A 1 202 ? -2.132 9.628 -0.678 1.00 90.69 202 ARG A C 1
ATOM 1642 O O . ARG A 1 202 ? -2.290 8.436 -0.910 1.00 90.69 202 ARG A O 1
ATOM 1649 N N . THR A 1 203 ? -0.987 10.132 -0.226 1.00 91.56 203 THR A N 1
ATOM 1650 C CA . THR A 1 203 ? 0.236 9.341 -0.006 1.00 91.56 203 THR A CA 1
ATOM 1651 C C . THR A 1 203 ? 0.007 8.226 1.020 1.00 91.56 203 THR A C 1
ATOM 1653 O O . THR A 1 203 ? 0.255 7.054 0.741 1.00 91.56 203 THR A O 1
ATOM 1656 N N . ALA A 1 204 ? -0.554 8.571 2.184 1.00 92.56 204 ALA A N 1
ATOM 1657 C CA . ALA A 1 204 ? -0.874 7.604 3.235 1.00 92.56 204 ALA A CA 1
ATOM 1658 C C . ALA A 1 204 ? -1.981 6.628 2.799 1.00 92.56 204 ALA A C 1
ATOM 1660 O O . ALA A 1 204 ? -1.939 5.447 3.133 1.00 92.56 204 ALA A O 1
ATOM 1661 N N . ALA A 1 205 ? -2.948 7.092 2.003 1.00 95.38 205 ALA A N 1
ATOM 1662 C CA . ALA A 1 205 ? -4.010 6.251 1.466 1.00 95.38 205 ALA A CA 1
ATOM 1663 C C . ALA A 1 205 ? -3.485 5.206 0.466 1.00 95.38 205 ALA A C 1
ATOM 1665 O O . ALA A 1 205 ? -3.946 4.068 0.505 1.00 95.38 205 ALA A O 1
ATOM 1666 N N . PHE A 1 206 ? -2.501 5.538 -0.380 1.00 95.56 206 PHE A N 1
ATOM 1667 C CA . PHE A 1 206 ? -1.853 4.555 -1.264 1.00 95.56 206 PHE A CA 1
ATOM 1668 C C . PHE A 1 206 ? -1.071 3.494 -0.484 1.00 95.56 206 PHE A C 1
ATOM 1670 O O . PHE A 1 206 ? -1.144 2.313 -0.822 1.00 95.56 206 PHE A O 1
ATOM 1677 N N . GLN A 1 207 ? -0.373 3.889 0.584 1.00 94.50 207 GLN A N 1
ATOM 1678 C CA . GLN A 1 207 ? 0.311 2.946 1.476 1.00 94.50 207 GLN A CA 1
ATOM 1679 C C . GLN A 1 207 ? -0.684 2.019 2.183 1.00 94.50 207 GLN A C 1
ATOM 1681 O O . GLN A 1 207 ? -0.525 0.798 2.161 1.00 94.50 207 GLN A O 1
ATOM 1686 N N . ALA A 1 208 ? -1.746 2.589 2.759 1.00 96.06 208 ALA A N 1
ATOM 1687 C CA . ALA A 1 208 ? -2.796 1.825 3.421 1.00 96.06 208 ALA A CA 1
ATOM 1688 C C . ALA A 1 208 ? -3.485 0.854 2.453 1.00 96.06 208 ALA A C 1
ATOM 1690 O O . ALA A 1 208 ? -3.691 -0.309 2.793 1.00 96.06 208 ALA A O 1
ATOM 1691 N N . LEU A 1 209 ? -3.779 1.304 1.228 1.00 96.75 209 LEU A N 1
ATOM 1692 C CA . LEU A 1 209 ? -4.329 0.460 0.174 1.00 96.75 209 LEU A CA 1
ATOM 1693 C C . LEU A 1 209 ? -3.376 -0.690 -0.173 1.00 96.75 209 LEU A C 1
ATOM 1695 O O . LEU A 1 209 ? -3.816 -1.833 -0.209 1.00 96.75 209 LEU A O 1
ATOM 1699 N N . GLY A 1 210 ? -2.086 -0.415 -0.386 1.00 95.06 210 GLY A N 1
ATOM 1700 C CA . GLY A 1 210 ? -1.095 -1.449 -0.697 1.00 95.06 210 GLY A CA 1
ATOM 1701 C C . GLY A 1 210 ? -1.028 -2.542 0.374 1.00 95.06 210 GLY A C 1
ATOM 1702 O O . GLY A 1 210 ? -1.102 -3.724 0.053 1.00 95.06 210 GLY A O 1
ATOM 1703 N N . LEU A 1 211 ? -0.969 -2.157 1.652 1.00 95.25 211 LEU A N 1
ATOM 1704 C CA . LEU A 1 211 ? -0.980 -3.107 2.772 1.00 95.25 211 LEU A CA 1
ATOM 1705 C C . LEU A 1 211 ? -2.294 -3.893 2.861 1.00 95.25 211 LEU A C 1
ATOM 1707 O O . LEU A 1 211 ? -2.275 -5.101 3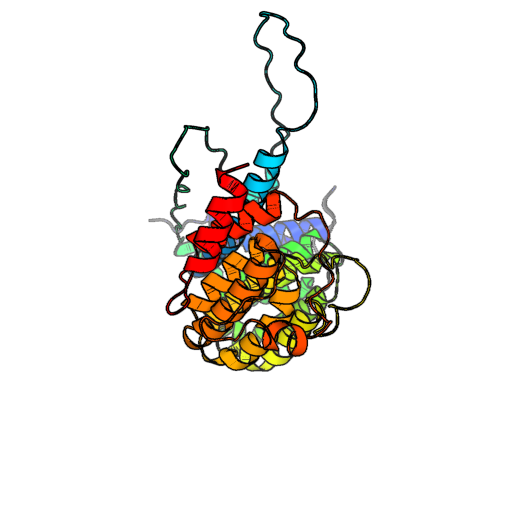.090 1.00 95.25 211 LEU A O 1
ATOM 1711 N N . LEU A 1 212 ? -3.432 -3.221 2.664 1.00 96.38 212 LEU A N 1
ATOM 1712 C CA . LEU A 1 212 ? -4.745 -3.858 2.715 1.00 96.38 212 LEU A CA 1
ATOM 1713 C C . LEU A 1 212 ? -4.889 -4.923 1.624 1.00 96.38 212 LEU A C 1
ATOM 1715 O O . LEU A 1 212 ? -5.379 -6.014 1.896 1.00 96.38 212 LEU A O 1
ATOM 1719 N N . VAL A 1 213 ? -4.430 -4.625 0.408 1.00 95.00 213 VAL A N 1
ATOM 1720 C CA . VAL A 1 213 ? -4.455 -5.560 -0.722 1.00 95.00 213 VAL A CA 1
ATOM 1721 C C . VAL A 1 213 ? -3.663 -6.830 -0.390 1.00 95.00 213 VAL A C 1
ATOM 1723 O O . VAL A 1 213 ? -4.147 -7.927 -0.655 1.00 95.00 213 VAL A O 1
ATOM 1726 N N . VAL A 1 214 ? -2.477 -6.713 0.222 1.00 94.81 214 VAL A N 1
ATOM 1727 C CA . VAL A 1 214 ? -1.666 -7.888 0.602 1.00 94.81 214 VAL A CA 1
ATOM 1728 C C . VAL A 1 214 ? -2.321 -8.696 1.724 1.00 94.81 214 VAL A C 1
ATOM 1730 O O . VAL A 1 214 ? -2.301 -9.927 1.670 1.00 94.81 214 VAL A O 1
ATOM 1733 N N . ALA A 1 215 ? -2.951 -8.027 2.694 1.00 94.56 215 ALA A N 1
ATOM 1734 C CA . ALA A 1 215 ? -3.667 -8.690 3.782 1.00 94.56 215 ALA A CA 1
ATOM 1735 C C . ALA A 1 215 ? -4.899 -9.473 3.289 1.00 94.56 215 ALA A C 1
ATOM 1737 O O . ALA A 1 215 ? -5.172 -10.572 3.761 1.00 94.56 215 ALA A O 1
ATOM 1738 N N . VAL A 1 216 ? -5.635 -8.908 2.330 1.00 94.12 216 VAL A N 1
ATOM 1739 C CA . VAL A 1 216 ? -6.956 -9.392 1.903 1.00 94.12 216 VAL A CA 1
ATOM 1740 C C . VAL A 1 216 ? -6.903 -10.288 0.653 1.00 94.12 216 VAL A C 1
ATOM 1742 O O . VAL A 1 216 ? -7.754 -11.155 0.460 1.00 94.12 216 VAL A O 1
ATOM 1745 N N . ARG A 1 217 ? -5.879 -10.126 -0.191 1.00 91.62 217 ARG A N 1
ATOM 1746 C CA . ARG A 1 217 ? -5.613 -10.935 -1.391 1.00 91.62 217 ARG A CA 1
ATOM 1747 C C . ARG A 1 217 ? -6.813 -11.025 -2.340 1.00 91.62 217 ARG A C 1
ATOM 1749 O O . ARG A 1 217 ? -7.164 -10.030 -2.962 1.00 91.62 217 ARG A O 1
ATOM 1756 N N . ALA A 1 218 ? -7.416 -12.204 -2.504 1.00 91.44 218 ALA A N 1
ATOM 1757 C CA . ALA A 1 218 ? -8.428 -12.469 -3.527 1.00 91.44 218 ALA A CA 1
ATOM 1758 C C . ALA A 1 218 ? -9.722 -11.660 -3.330 1.00 91.44 218 ALA A C 1
ATOM 1760 O O . ALA A 1 218 ? -10.348 -11.277 -4.317 1.00 91.44 218 ALA A O 1
ATOM 1761 N N . GLU A 1 219 ? -10.079 -11.311 -2.092 1.00 93.62 219 GLU A N 1
ATOM 1762 C CA . GLU A 1 219 ? -11.317 -10.566 -1.806 1.00 93.62 219 GLU A CA 1
ATOM 1763 C C . GLU A 1 219 ? -11.259 -9.102 -2.283 1.00 93.62 219 GLU A C 1
ATOM 1765 O O . GLU A 1 219 ? -12.264 -8.393 -2.274 1.00 93.62 219 GLU A O 1
ATOM 1770 N N . ILE A 1 220 ? -10.095 -8.622 -2.748 1.00 94.06 220 ILE A N 1
ATOM 1771 C CA . ILE A 1 220 ? -9.968 -7.284 -3.341 1.00 94.06 220 ILE A CA 1
ATOM 1772 C C . ILE A 1 220 ? -10.503 -7.207 -4.778 1.00 94.06 220 ILE A C 1
ATOM 1774 O O . ILE A 1 220 ? -10.744 -6.108 -5.278 1.00 94.06 220 ILE A O 1
ATOM 1778 N N . GLN A 1 221 ? -10.700 -8.352 -5.444 1.00 92.69 221 GLN A N 1
ATOM 1779 C CA . GLN A 1 221 ? -11.084 -8.439 -6.859 1.00 92.69 221 GLN A CA 1
ATOM 1780 C C . GLN A 1 221 ? -12.268 -7.532 -7.255 1.00 92.69 221 GLN A C 1
ATOM 1782 O O . GLN A 1 221 ? -12.144 -6.821 -8.254 1.00 92.69 221 GLN A O 1
ATOM 1787 N N . PRO A 1 222 ? -13.371 -7.429 -6.479 1.00 94.75 222 PRO A N 1
ATOM 1788 C CA . PRO A 1 222 ? -14.499 -6.557 -6.829 1.00 94.75 222 PRO A CA 1
ATOM 1789 C C . PRO A 1 222 ? -14.142 -5.064 -6.902 1.00 94.75 222 PRO A C 1
ATOM 1791 O O . PRO A 1 222 ? -14.825 -4.284 -7.563 1.00 94.75 222 PRO A O 1
ATOM 1794 N N . TYR A 1 223 ? -13.078 -4.651 -6.212 1.00 95.38 223 TYR A N 1
ATOM 1795 C CA . TYR A 1 223 ? -12.624 -3.263 -6.147 1.00 95.38 223 TYR A CA 1
ATOM 1796 C C . TYR A 1 223 ? -11.450 -2.978 -7.089 1.00 95.38 223 TYR A C 1
ATOM 1798 O O . TYR A 1 223 ? -11.108 -1.808 -7.288 1.00 95.38 223 TYR A O 1
ATOM 1806 N N . LEU A 1 224 ? -10.845 -4.018 -7.677 1.00 93.19 224 LEU A N 1
ATOM 1807 C CA . LEU A 1 224 ? -9.609 -3.920 -8.448 1.00 93.19 224 LEU A CA 1
ATOM 1808 C C . LEU A 1 224 ? -9.735 -2.933 -9.612 1.00 93.19 224 LEU A C 1
ATOM 1810 O O . LEU A 1 224 ? -8.896 -2.045 -9.744 1.00 93.19 224 LEU A O 1
ATOM 1814 N N . SER A 1 225 ? -10.800 -3.020 -10.414 1.00 93.75 225 SER A N 1
ATOM 1815 C CA . SER A 1 225 ? -10.990 -2.133 -11.573 1.00 93.75 225 SER A CA 1
ATOM 1816 C C . SER A 1 225 ? -10.971 -0.656 -11.171 1.00 93.75 225 SER A C 1
ATOM 1818 O O . SER A 1 225 ? -10.288 0.158 -11.787 1.00 93.75 225 SER A O 1
ATOM 1820 N N . LYS A 1 226 ? -11.641 -0.313 -10.067 1.00 94.88 226 LYS A N 1
ATOM 1821 C CA . LYS A 1 226 ? -11.703 1.060 -9.553 1.00 94.88 226 LYS A CA 1
ATOM 1822 C C . LYS A 1 226 ? -10.374 1.522 -8.953 1.00 94.88 226 LYS A C 1
ATOM 1824 O O . LYS A 1 226 ? -10.017 2.690 -9.077 1.00 94.88 226 LYS A O 1
ATOM 1829 N N . VAL A 1 227 ? -9.635 0.620 -8.307 1.00 94.56 227 VAL A N 1
ATOM 1830 C CA . VAL A 1 227 ? -8.271 0.893 -7.829 1.00 94.56 227 VAL A CA 1
ATOM 1831 C C . VAL A 1 227 ? -7.341 1.186 -9.008 1.00 94.56 227 VAL A C 1
ATOM 1833 O O . VAL A 1 227 ? -6.623 2.185 -8.989 1.00 94.56 227 VAL A O 1
ATOM 1836 N N . LEU A 1 228 ? -7.396 0.367 -10.058 1.00 93.38 228 LEU A N 1
ATOM 1837 C CA . LEU A 1 228 ? -6.589 0.541 -11.263 1.00 93.38 228 LEU A CA 1
ATOM 1838 C C . LEU A 1 228 ? -6.912 1.846 -11.990 1.00 93.38 228 LEU A C 1
ATOM 1840 O O . LEU A 1 228 ? -5.991 2.521 -12.435 1.00 93.38 228 LEU A O 1
ATOM 1844 N N . GLU A 1 229 ? -8.179 2.251 -12.069 1.00 93.31 229 GLU A N 1
ATOM 1845 C CA . GLU A 1 229 ? -8.564 3.563 -12.607 1.00 93.31 229 GLU A CA 1
ATOM 1846 C C . GLU A 1 229 ? -7.915 4.722 -11.837 1.00 93.31 229 GLU A C 1
ATOM 1848 O O . GLU A 1 229 ? -7.397 5.658 -12.446 1.00 93.31 229 GLU A O 1
ATOM 1853 N N . ILE A 1 230 ? -7.892 4.650 -10.501 1.00 93.06 230 ILE A N 1
ATOM 1854 C CA . ILE A 1 230 ? -7.252 5.669 -9.657 1.00 93.06 230 ILE A CA 1
ATOM 1855 C C . ILE A 1 230 ? -5.736 5.690 -9.882 1.00 93.06 230 ILE A C 1
ATOM 1857 O O . ILE A 1 230 ? -5.153 6.768 -9.989 1.00 93.06 230 ILE A O 1
ATOM 1861 N N . ILE A 1 231 ? -5.097 4.522 -9.989 1.00 92.81 231 ILE A N 1
ATOM 1862 C CA . ILE A 1 231 ? -3.661 4.416 -10.282 1.00 92.81 231 ILE A CA 1
ATOM 1863 C C . ILE A 1 231 ? -3.356 4.982 -11.674 1.00 92.81 231 ILE A C 1
ATOM 1865 O O . ILE A 1 231 ? -2.447 5.797 -11.811 1.00 92.81 231 ILE A O 1
ATOM 1869 N N . LYS A 1 232 ? -4.150 4.625 -12.693 1.00 90.88 232 LYS A N 1
ATOM 1870 C CA . LYS A 1 232 ? -4.039 5.170 -14.056 1.00 90.88 232 LYS A CA 1
ATOM 1871 C C . LYS A 1 232 ? -4.161 6.694 -14.054 1.00 90.88 232 LYS A C 1
ATOM 1873 O O . LYS A 1 232 ? -3.383 7.354 -14.728 1.00 90.88 232 LYS A O 1
ATOM 1878 N N . ALA A 1 233 ? -5.083 7.253 -13.269 1.00 89.50 233 ALA A N 1
ATOM 1879 C CA . ALA A 1 233 ? -5.258 8.700 -13.133 1.00 89.50 233 ALA A CA 1
ATOM 1880 C C . ALA A 1 233 ? -4.123 9.394 -12.353 1.00 89.50 233 ALA A C 1
ATOM 1882 O O . ALA A 1 233 ? -3.910 10.594 -12.524 1.00 89.50 233 ALA A O 1
ATOM 1883 N N . ALA A 1 234 ? -3.403 8.664 -11.496 1.00 88.31 234 ALA A N 1
ATOM 1884 C CA . ALA A 1 234 ? -2.226 9.165 -10.785 1.00 88.31 234 ALA A CA 1
ATOM 1885 C C . ALA A 1 234 ? -0.943 9.131 -11.641 1.00 88.31 234 ALA A C 1
ATOM 1887 O O . ALA A 1 234 ? 0.047 9.772 -11.283 1.00 88.31 234 ALA A O 1
ATOM 1888 N N . LEU A 1 235 ? -0.960 8.405 -12.763 1.00 86.31 235 LEU A N 1
ATOM 1889 C CA . LEU A 1 235 ? 0.130 8.301 -13.732 1.00 86.31 235 LEU A CA 1
ATOM 1890 C C . LEU A 1 235 ? -0.109 9.222 -14.941 1.00 86.31 235 LEU A C 1
ATOM 1892 O O . LEU A 1 235 ? -1.249 9.588 -15.235 1.00 86.31 235 LEU A O 1
ATOM 1896 N N . PRO A 1 236 ? 0.955 9.652 -15.645 1.00 79.00 236 PRO A N 1
ATOM 1897 C CA . PRO A 1 236 ? 0.805 10.520 -16.804 1.00 79.00 236 PRO A CA 1
ATOM 1898 C C . PRO A 1 236 ? 0.005 9.813 -17.915 1.00 79.00 236 PRO A C 1
ATOM 1900 O O . PRO A 1 236 ? 0.227 8.626 -18.170 1.00 79.00 236 PRO A O 1
ATOM 1903 N N . PRO A 1 237 ? -0.912 10.521 -18.603 1.00 71.56 237 PRO A N 1
ATOM 1904 C CA . PRO A 1 237 ? -1.642 9.970 -19.740 1.00 71.56 237 PRO A CA 1
ATOM 1905 C C . PRO A 1 237 ? -0.700 9.481 -20.841 1.00 71.56 237 PRO A C 1
ATOM 1907 O O . PRO A 1 237 ? 0.354 10.074 -21.068 1.00 71.56 237 PRO A O 1
ATOM 1910 N N . LYS A 1 238 ? -1.132 8.467 -21.597 1.00 57.88 238 LYS A N 1
ATOM 1911 C CA . LYS A 1 238 ? -0.365 7.878 -22.711 1.00 57.88 238 LYS A CA 1
ATOM 1912 C C . LYS A 1 238 ? 0.125 8.913 -23.745 1.00 57.88 238 LYS A C 1
ATOM 1914 O O . LYS A 1 238 ? 1.195 8.744 -24.315 1.00 57.88 238 LYS A O 1
ATOM 1919 N N . ASP A 1 239 ? -0.592 10.030 -23.906 1.00 52.97 239 ASP A N 1
ATOM 1920 C CA . ASP A 1 239 ? -0.289 11.094 -24.879 1.00 52.97 239 ASP A CA 1
ATOM 1921 C C . ASP A 1 239 ? 0.528 12.282 -24.321 1.00 52.97 239 ASP A C 1
ATOM 1923 O O . ASP A 1 239 ? 0.740 13.284 -25.012 1.00 52.97 239 ASP A O 1
ATOM 1927 N N . PHE A 1 240 ? 1.011 12.220 -23.072 1.00 50.91 240 PHE A N 1
ATOM 1928 C CA . PHE A 1 240 ? 1.730 13.344 -22.442 1.00 50.91 240 PHE A CA 1
ATOM 1929 C C . PHE A 1 240 ? 3.132 13.620 -23.012 1.00 50.91 240 PHE A C 1
ATOM 1931 O O . PHE A 1 240 ? 3.779 14.590 -22.622 1.00 50.91 240 PHE A O 1
ATOM 1938 N N . ALA A 1 241 ? 3.589 12.829 -23.983 1.00 47.78 241 ALA A N 1
ATOM 1939 C CA . ALA A 1 241 ? 4.895 12.978 -24.617 1.00 47.78 241 ALA A CA 1
ATOM 1940 C C . ALA A 1 241 ? 5.057 14.265 -25.463 1.00 47.78 241 ALA A C 1
ATOM 1942 O O . ALA A 1 241 ? 6.157 14.537 -25.946 1.00 47.78 241 ALA A O 1
ATOM 1943 N N . HIS A 1 242 ? 3.995 15.051 -25.709 1.00 46.09 242 HIS A N 1
ATOM 1944 C CA . HIS A 1 242 ? 3.994 16.066 -26.784 1.00 46.09 242 HIS A CA 1
ATOM 1945 C C . HIS A 1 242 ? 3.706 17.520 -26.381 1.00 46.09 242 HIS A C 1
ATOM 1947 O O . HIS A 1 242 ? 3.737 18.396 -27.246 1.00 46.09 242 HIS A O 1
ATOM 1953 N N . LYS A 1 243 ? 3.494 17.847 -25.098 1.00 41.41 243 LYS A N 1
ATOM 1954 C CA . LYS A 1 243 ? 3.335 19.251 -24.669 1.00 41.41 243 LYS A CA 1
ATOM 1955 C C . LYS A 1 243 ? 4.225 19.594 -23.478 1.00 41.41 243 LYS A C 1
ATOM 1957 O O . LYS A 1 243 ? 4.128 18.981 -22.425 1.00 41.41 243 LYS A O 1
ATOM 1962 N N . ARG A 1 244 ? 5.080 20.604 -23.694 1.00 42.78 244 ARG A N 1
ATOM 1963 C CA . ARG A 1 244 ? 5.889 21.371 -22.727 1.00 42.78 244 ARG A CA 1
ATOM 1964 C C . ARG A 1 244 ? 5.674 20.995 -21.251 1.00 42.78 244 ARG A C 1
ATOM 1966 O O . ARG A 1 244 ? 4.756 21.481 -20.602 1.00 42.78 244 ARG A O 1
ATOM 1973 N N . GLN A 1 245 ? 6.610 20.198 -20.742 1.00 46.91 245 GLN A N 1
ATOM 1974 C CA . GLN A 1 245 ? 7.378 20.461 -19.523 1.00 46.91 245 GLN A CA 1
ATOM 1975 C C . GLN A 1 245 ? 6.597 21.090 -18.353 1.00 46.91 245 GLN A C 1
ATOM 1977 O O . GLN A 1 245 ? 6.883 22.191 -17.890 1.00 46.91 245 GLN A O 1
ATOM 1982 N N . LYS A 1 246 ? 5.649 20.328 -17.811 1.00 41.94 246 LYS A N 1
ATOM 1983 C CA . LYS A 1 246 ? 5.424 20.307 -16.367 1.00 41.94 246 LYS A CA 1
ATOM 1984 C C . LYS A 1 246 ? 5.618 18.854 -15.963 1.00 41.94 246 LYS A C 1
ATOM 1986 O O . LYS A 1 246 ? 4.756 18.029 -16.242 1.00 41.94 246 LYS A O 1
ATOM 1991 N N . THR A 1 247 ? 6.796 18.523 -15.438 1.00 52.81 247 THR A N 1
ATOM 1992 C CA . THR A 1 247 ? 7.081 17.201 -14.874 1.00 52.81 247 THR A CA 1
ATOM 1993 C C . THR A 1 247 ? 5.988 16.902 -13.861 1.00 52.81 247 THR A C 1
ATOM 1995 O O . THR A 1 247 ? 5.929 17.522 -12.799 1.00 52.81 247 THR A O 1
ATOM 1998 N N . MET A 1 248 ? 5.057 16.021 -14.225 1.00 57.25 248 MET A N 1
ATOM 1999 C CA . MET A 1 248 ? 4.072 15.538 -13.276 1.00 57.25 248 MET A CA 1
ATOM 2000 C C . MET A 1 248 ? 4.858 14.715 -12.265 1.00 57.25 248 MET A C 1
ATOM 2002 O O . MET A 1 248 ? 5.345 13.634 -12.587 1.00 57.25 248 MET A O 1
ATOM 2006 N N . GLN A 1 249 ? 5.080 15.282 -11.081 1.00 65.69 249 GLN A N 1
ATOM 2007 C CA . GLN A 1 249 ? 5.736 14.568 -9.999 1.00 65.69 249 GLN A CA 1
ATOM 2008 C C . GLN A 1 249 ? 4.765 13.499 -9.512 1.00 65.69 249 GLN A C 1
ATOM 2010 O O . GLN A 1 249 ? 3.826 13.780 -8.768 1.00 65.69 249 GLN A O 1
ATOM 2015 N N . VAL A 1 250 ? 4.964 12.283 -10.012 1.00 79.06 250 VAL A N 1
ATOM 2016 C CA . VAL A 1 250 ? 4.270 11.103 -9.514 1.00 79.06 250 VAL A CA 1
ATOM 2017 C C . VAL A 1 250 ? 4.847 10.775 -8.145 1.00 79.06 250 VAL A C 1
ATOM 2019 O O . VAL A 1 250 ? 6.063 10.718 -7.961 1.00 79.06 250 VAL A O 1
ATOM 2022 N N . ASP A 1 251 ? 3.959 10.589 -7.177 1.00 82.06 251 ASP A N 1
ATOM 2023 C CA . ASP A 1 251 ? 4.327 10.185 -5.827 1.00 82.06 251 ASP A CA 1
ATOM 2024 C C . ASP A 1 251 ? 4.886 8.753 -5.856 1.00 82.06 251 ASP A C 1
ATOM 2026 O O . ASP A 1 251 ? 4.272 7.848 -6.424 1.00 82.06 251 ASP A O 1
ATOM 2030 N N . ALA A 1 252 ? 6.046 8.537 -5.231 1.00 86.56 252 ALA A N 1
ATOM 2031 C CA . ALA A 1 252 ? 6.703 7.233 -5.180 1.00 86.56 252 ALA A CA 1
ATOM 2032 C C . ALA A 1 252 ? 5.806 6.139 -4.569 1.00 86.56 252 ALA A C 1
ATOM 2034 O O . ALA A 1 252 ? 5.889 4.972 -4.957 1.00 86.56 252 ALA A O 1
ATOM 2035 N N . THR A 1 253 ? 4.881 6.524 -3.682 1.00 90.06 253 THR A N 1
ATOM 2036 C CA . THR A 1 253 ? 3.909 5.605 -3.071 1.00 90.06 253 THR A CA 1
ATOM 2037 C C . THR A 1 253 ? 2.939 4.980 -4.069 1.00 90.06 253 THR A C 1
ATOM 2039 O O . THR A 1 253 ? 2.450 3.880 -3.813 1.00 90.06 253 THR A O 1
ATOM 2042 N N . VAL A 1 254 ? 2.704 5.611 -5.227 1.00 93.06 254 VAL A N 1
ATOM 2043 C CA . VAL A 1 254 ? 1.918 5.012 -6.317 1.00 93.06 254 VAL A CA 1
ATOM 2044 C C . VAL A 1 254 ? 2.631 3.769 -6.838 1.00 93.06 254 VAL A C 1
ATOM 2046 O O . VAL A 1 254 ? 2.012 2.716 -6.971 1.00 93.06 254 VAL A O 1
ATOM 2049 N N . PHE A 1 255 ? 3.944 3.856 -7.063 1.00 92.88 255 PHE A N 1
ATOM 2050 C CA . PHE A 1 255 ? 4.734 2.710 -7.501 1.00 92.88 255 PHE A CA 1
ATOM 2051 C C . PHE A 1 255 ? 4.785 1.624 -6.425 1.00 92.88 255 PHE A C 1
ATOM 2053 O O . PHE A 1 255 ? 4.561 0.457 -6.735 1.00 92.88 255 PHE A O 1
ATOM 2060 N N . THR A 1 256 ? 4.982 1.994 -5.157 1.00 91.81 256 THR A N 1
ATOM 2061 C CA . THR A 1 256 ? 4.930 1.033 -4.043 1.00 91.81 256 THR A CA 1
ATOM 2062 C C . THR A 1 256 ? 3.582 0.310 -3.987 1.00 91.81 256 THR A C 1
ATOM 2064 O O . THR A 1 256 ? 3.545 -0.905 -3.817 1.00 91.81 256 THR A O 1
ATOM 2067 N N . CYS A 1 257 ? 2.469 1.018 -4.197 1.00 94.38 257 CYS A N 1
ATOM 2068 C CA . CYS A 1 257 ? 1.140 0.410 -4.255 1.00 94.38 257 CYS A CA 1
ATOM 2069 C C . CYS A 1 257 ? 1.020 -0.600 -5.413 1.00 94.38 257 CYS A C 1
ATOM 2071 O O . CYS A 1 257 ? 0.492 -1.693 -5.211 1.00 94.38 257 CYS A O 1
ATOM 2073 N N . ILE A 1 258 ? 1.575 -0.283 -6.590 1.00 94.81 258 ILE A N 1
ATOM 2074 C CA . ILE A 1 258 ? 1.634 -1.203 -7.739 1.00 94.81 258 ILE A CA 1
ATOM 2075 C C . ILE A 1 258 ? 2.430 -2.472 -7.394 1.00 94.81 258 ILE A C 1
ATOM 2077 O O . ILE A 1 258 ? 1.936 -3.570 -7.648 1.00 94.81 258 ILE A O 1
ATOM 2081 N N . SER A 1 259 ? 3.604 -2.348 -6.760 1.00 93.12 259 SER A N 1
ATOM 2082 C CA . SER A 1 259 ? 4.393 -3.507 -6.301 1.00 93.12 259 SER A CA 1
ATOM 2083 C C . SER A 1 259 ? 3.642 -4.380 -5.292 1.00 93.12 259 SER A C 1
ATOM 2085 O O . SER A 1 259 ? 3.790 -5.601 -5.284 1.00 93.12 259 SER A O 1
ATOM 2087 N N . MET A 1 260 ? 2.842 -3.773 -4.411 1.00 93.56 260 MET A N 1
ATOM 2088 C CA . MET A 1 260 ? 2.049 -4.513 -3.423 1.00 93.56 260 MET A CA 1
ATOM 2089 C C . MET A 1 260 ? 0.859 -5.232 -4.077 1.00 93.56 260 MET A C 1
ATOM 2091 O O . MET A 1 260 ? 0.568 -6.377 -3.730 1.00 93.56 260 MET A O 1
ATOM 2095 N N . LEU A 1 261 ? 0.224 -4.610 -5.077 1.00 93.81 261 LEU A N 1
ATOM 2096 C CA . LEU A 1 261 ? -0.826 -5.231 -5.893 1.00 93.81 261 LEU A CA 1
ATOM 2097 C C . LEU A 1 261 ? -0.318 -6.466 -6.636 1.00 93.81 261 LEU A C 1
ATOM 2099 O O . LEU A 1 261 ? -0.919 -7.537 -6.533 1.00 93.81 261 LEU A O 1
ATOM 2103 N N . SER A 1 262 ? 0.812 -6.349 -7.335 1.00 93.00 262 SER A N 1
ATOM 2104 C CA . SER A 1 262 ? 1.416 -7.491 -8.024 1.00 93.00 262 SER A CA 1
ATOM 2105 C C . SER A 1 262 ? 1.820 -8.601 -7.053 1.00 93.00 262 SER A C 1
ATOM 2107 O O . SER A 1 262 ? 1.706 -9.775 -7.398 1.00 93.00 262 SER A O 1
ATOM 2109 N N . ARG A 1 263 ? 2.220 -8.261 -5.820 1.00 91.81 263 ARG A N 1
ATOM 2110 C CA . ARG A 1 263 ? 2.656 -9.250 -4.824 1.00 91.81 263 ARG A CA 1
ATOM 2111 C C . ARG A 1 263 ? 1.488 -10.061 -4.292 1.00 91.81 263 ARG A C 1
ATOM 2113 O O . ARG A 1 263 ? 1.602 -11.271 -4.126 1.00 91.81 263 ARG A O 1
ATOM 2120 N N . ALA A 1 264 ? 0.373 -9.387 -4.030 1.00 91.62 264 ALA A N 1
ATOM 2121 C CA . ALA A 1 264 ? -0.834 -10.009 -3.509 1.00 91.62 264 ALA A CA 1
ATOM 2122 C C . ALA A 1 264 ? -1.554 -10.866 -4.558 1.00 91.62 264 ALA A C 1
ATOM 2124 O O . ALA A 1 264 ? -2.064 -11.938 -4.240 1.00 91.62 264 ALA A O 1
ATOM 2125 N N . MET A 1 265 ? -1.614 -10.377 -5.801 1.00 90.06 265 MET A N 1
ATOM 2126 C CA . MET A 1 265 ? -2.444 -10.955 -6.864 1.00 90.06 265 MET A CA 1
ATOM 2127 C C . MET A 1 265 ? -1.655 -11.841 -7.839 1.00 90.06 265 MET A C 1
ATOM 2129 O O . MET A 1 265 ? -2.244 -12.643 -8.573 1.00 90.06 265 MET A O 1
ATOM 2133 N N . GLY A 1 266 ? -0.327 -11.718 -7.852 1.00 88.44 266 GLY A N 1
ATOM 2134 C CA . GLY A 1 266 ? 0.570 -12.502 -8.693 1.00 88.44 266 GLY A CA 1
ATOM 2135 C C . GLY A 1 266 ? 0.235 -12.371 -10.187 1.00 88.44 266 GLY A C 1
ATOM 2136 O O . GLY A 1 266 ? 0.013 -11.265 -10.675 1.00 88.44 266 GLY A O 1
ATOM 2137 N N . PRO A 1 267 ? 0.165 -13.477 -10.948 1.00 89.38 267 PRO A N 1
ATOM 2138 C CA . PRO A 1 267 ? -0.058 -13.429 -12.393 1.00 89.38 267 PRO A CA 1
ATOM 2139 C C . PRO A 1 267 ? -1.487 -13.031 -12.799 1.00 89.38 267 PRO A C 1
ATOM 2141 O O . PRO A 1 267 ? -1.719 -12.766 -13.974 1.00 89.38 267 PRO A O 1
ATOM 2144 N N . SER A 1 268 ? -2.451 -12.973 -11.871 1.00 89.94 268 SER A N 1
ATOM 2145 C CA . SER A 1 268 ? -3.850 -12.654 -12.208 1.00 89.94 268 SER A CA 1
ATOM 2146 C C . SER A 1 268 ? -4.061 -11.203 -12.658 1.00 89.94 268 SER A C 1
ATOM 2148 O O . SER A 1 268 ? -4.948 -10.944 -13.463 1.00 89.94 268 SER A O 1
ATOM 2150 N N . ILE A 1 269 ? -3.211 -10.278 -12.198 1.00 91.75 269 ILE A N 1
ATOM 2151 C CA . ILE A 1 269 ? -3.235 -8.848 -12.556 1.00 91.75 269 ILE A CA 1
ATOM 2152 C C . ILE A 1 269 ? -2.300 -8.523 -13.740 1.00 91.75 269 ILE A C 1
ATOM 2154 O O . ILE A 1 269 ? -2.105 -7.367 -14.105 1.00 91.75 269 ILE A O 1
ATOM 2158 N N . GLN A 1 270 ? -1.690 -9.537 -14.365 1.00 93.69 270 GLN A N 1
ATOM 2159 C CA . GLN A 1 270 ? -0.743 -9.364 -15.472 1.00 93.69 270 GLN A CA 1
ATOM 2160 C C . GLN A 1 270 ? -1.233 -8.441 -16.609 1.00 93.69 270 GLN A C 1
ATOM 2162 O O . GLN A 1 270 ? -0.444 -7.572 -16.999 1.00 93.69 270 GLN A O 1
ATOM 2167 N N . PRO A 1 271 ? -2.466 -8.570 -17.145 1.00 93.50 271 PRO A N 1
ATOM 2168 C CA . PRO A 1 271 ? -2.900 -7.725 -18.258 1.00 93.50 271 PRO A CA 1
ATOM 2169 C C . PRO A 1 271 ? -3.016 -6.259 -17.832 1.00 93.50 271 PRO A C 1
ATOM 2171 O O . PRO A 1 271 ? -2.572 -5.368 -18.556 1.00 93.50 271 PRO A O 1
ATOM 2174 N N . ASP A 1 272 ? -3.515 -6.010 -16.622 1.00 93.00 272 ASP A N 1
ATOM 2175 C CA . ASP A 1 272 ? -3.660 -4.665 -16.077 1.00 93.00 272 ASP A CA 1
ATOM 2176 C C . ASP A 1 272 ? -2.300 -4.004 -15.837 1.00 93.00 272 ASP A C 1
ATOM 2178 O O . ASP A 1 272 ? -2.091 -2.857 -16.231 1.00 93.00 272 ASP A O 1
ATOM 2182 N N . ILE A 1 273 ? -1.337 -4.732 -15.254 1.00 94.25 273 ILE A N 1
ATOM 2183 C CA . ILE A 1 273 ? 0.027 -4.216 -15.072 1.00 94.25 273 ILE A CA 1
ATOM 2184 C C . ILE A 1 273 ? 0.676 -3.926 -16.425 1.00 94.25 273 ILE A C 1
ATOM 2186 O O . ILE A 1 273 ? 1.321 -2.889 -16.568 1.00 94.25 273 ILE A O 1
ATOM 2190 N N . LYS A 1 274 ? 0.480 -4.784 -17.435 1.00 93.44 274 LYS A N 1
ATOM 2191 C CA . LYS A 1 274 ? 1.010 -4.551 -18.785 1.00 93.44 274 LYS A CA 1
ATOM 2192 C C . LYS A 1 274 ? 0.527 -3.221 -19.365 1.00 93.44 274 LYS A C 1
ATOM 2194 O O . LYS A 1 274 ? 1.320 -2.502 -19.970 1.00 93.44 274 LYS A O 1
ATOM 2199 N N . GLU A 1 275 ? -0.736 -2.860 -19.148 1.00 92.44 275 GLU A N 1
ATOM 2200 C CA . GLU A 1 275 ? -1.270 -1.560 -19.568 1.00 92.44 275 GLU A CA 1
ATOM 2201 C C . GLU A 1 275 ? -0.695 -0.373 -18.783 1.00 92.44 275 GLU A C 1
ATOM 2203 O O . GLU A 1 275 ? -0.635 0.734 -19.324 1.00 92.44 275 GLU A O 1
ATOM 2208 N N . LEU A 1 276 ? -0.288 -0.587 -17.527 1.00 92.69 276 LEU A N 1
ATOM 2209 C CA . LEU A 1 276 ? 0.337 0.429 -16.675 1.00 92.69 276 LEU A CA 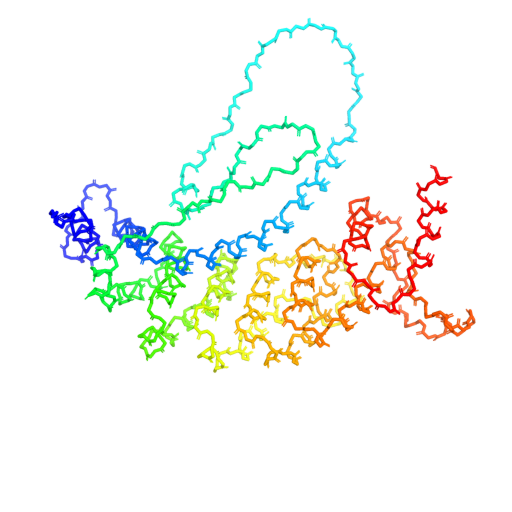1
ATOM 2210 C C . LEU A 1 276 ? 1.818 0.660 -16.997 1.00 92.69 276 LEU A C 1
ATOM 2212 O O . LEU A 1 276 ? 2.316 1.750 -16.717 1.00 92.69 276 LEU A O 1
ATOM 2216 N N . LEU A 1 277 ? 2.516 -0.310 -17.603 1.00 91.69 277 LEU A N 1
ATOM 2217 C CA . LEU A 1 277 ? 3.955 -0.206 -17.885 1.00 91.69 277 LEU A CA 1
ATOM 2218 C C . LEU A 1 277 ? 4.308 1.031 -18.716 1.00 91.69 277 LEU A C 1
ATOM 2220 O O . LEU A 1 277 ? 5.261 1.736 -18.395 1.00 91.69 277 LEU A O 1
ATOM 2224 N N . GLU A 1 278 ? 3.541 1.320 -19.766 1.00 88.88 278 GLU A N 1
ATOM 2225 C CA . GLU A 1 278 ? 3.786 2.481 -20.627 1.00 88.88 278 GLU A CA 1
ATOM 2226 C C . GLU A 1 278 ? 3.613 3.818 -19.866 1.00 88.88 278 GLU A C 1
ATOM 2228 O O . GLU A 1 278 ? 4.571 4.597 -19.843 1.00 88.88 278 GLU A O 1
ATOM 2233 N N . PRO A 1 279 ? 2.488 4.078 -19.163 1.00 89.31 279 PRO A N 1
ATOM 2234 C CA . PRO A 1 279 ? 2.350 5.229 -18.266 1.00 89.31 279 PRO A CA 1
ATOM 2235 C C . PRO A 1 279 ? 3.438 5.328 -17.188 1.00 89.31 279 PRO A C 1
ATOM 2237 O O . PRO A 1 279 ? 3.915 6.424 -16.901 1.00 89.31 279 PRO A O 1
ATOM 2240 N N . MET A 1 280 ? 3.857 4.204 -16.595 1.00 90.00 280 MET A N 1
ATOM 2241 C CA . MET A 1 280 ? 4.923 4.176 -15.587 1.00 90.00 280 MET A CA 1
ATOM 2242 C C . MET A 1 280 ? 6.272 4.601 -16.178 1.00 90.00 280 MET A C 1
ATOM 2244 O O . MET A 1 280 ? 6.969 5.424 -15.590 1.00 90.00 280 MET A O 1
ATOM 2248 N N . LEU A 1 281 ? 6.631 4.082 -17.355 1.00 87.62 281 LEU A N 1
ATOM 2249 C CA . LEU A 1 281 ? 7.869 4.434 -18.058 1.00 87.62 281 LEU A CA 1
ATOM 2250 C C . LEU A 1 281 ? 7.859 5.886 -18.561 1.00 87.62 281 LEU A C 1
ATOM 2252 O O . LEU A 1 281 ? 8.909 6.526 -18.599 1.00 87.62 281 LEU A O 1
ATOM 2256 N N . ALA A 1 282 ? 6.685 6.432 -18.896 1.00 84.81 282 ALA A N 1
ATOM 2257 C CA . ALA A 1 282 ? 6.524 7.825 -19.315 1.00 84.81 282 ALA A CA 1
ATOM 2258 C C . ALA A 1 282 ? 6.807 8.847 -18.196 1.00 84.81 282 ALA A C 1
ATOM 2260 O O . ALA A 1 282 ? 7.082 10.008 -18.497 1.00 84.81 282 ALA A O 1
ATOM 2261 N N . VAL A 1 283 ? 6.796 8.432 -16.919 1.00 84.31 283 VAL A N 1
ATOM 2262 C CA . VAL A 1 283 ? 7.244 9.273 -15.788 1.00 84.31 283 VAL A CA 1
ATOM 2263 C C . VAL A 1 283 ? 8.724 9.640 -15.921 1.00 84.31 283 VAL A C 1
ATOM 2265 O O . VAL A 1 283 ? 9.146 10.707 -15.476 1.00 84.31 283 VAL A O 1
ATOM 2268 N N . GLY A 1 284 ? 9.505 8.780 -16.576 1.00 80.12 284 GLY A N 1
ATOM 2269 C CA . GLY A 1 284 ? 10.943 8.923 -16.710 1.00 80.12 284 GLY A CA 1
ATOM 2270 C C . GLY A 1 284 ? 11.713 8.205 -15.607 1.00 80.12 284 GLY A C 1
ATOM 2271 O O . GLY A 1 284 ? 11.160 7.663 -14.646 1.00 80.12 284 GLY A O 1
ATOM 2272 N N . LEU A 1 285 ? 13.031 8.174 -15.784 1.00 80.19 285 LEU A N 1
ATOM 2273 C CA . LEU A 1 285 ? 13.919 7.383 -14.951 1.00 80.19 285 LEU A CA 1
ATOM 2274 C C . LEU A 1 285 ? 13.960 7.946 -13.524 1.00 80.19 285 LEU A C 1
ATOM 2276 O O . LEU A 1 285 ? 14.468 9.037 -13.282 1.00 80.19 285 LEU A O 1
ATOM 2280 N N . SER A 1 286 ? 13.439 7.172 -12.578 1.00 83.69 286 SER A N 1
ATOM 2281 C CA . SER A 1 286 ? 13.471 7.475 -11.150 1.00 83.69 286 SER A CA 1
ATOM 2282 C C . SER A 1 286 ? 13.799 6.207 -10.366 1.00 83.69 286 SER A C 1
ATOM 2284 O O . SER A 1 286 ? 13.486 5.105 -10.829 1.00 83.69 286 SER A O 1
ATOM 2286 N N . PRO A 1 287 ? 14.408 6.318 -9.178 1.00 80.94 287 PRO A N 1
ATOM 2287 C CA . PRO A 1 287 ? 14.718 5.129 -8.398 1.00 80.94 287 PRO A CA 1
ATOM 2288 C C . PRO A 1 287 ? 13.494 4.381 -7.886 1.00 80.94 287 PRO A C 1
ATOM 2290 O O . PRO A 1 287 ? 13.535 3.161 -7.749 1.00 80.94 287 PRO A O 1
ATOM 2293 N N . ALA A 1 288 ? 12.394 5.098 -7.642 1.00 85.19 288 ALA A N 1
ATOM 2294 C CA . ALA A 1 288 ? 11.126 4.467 -7.309 1.00 85.19 288 ALA A CA 1
ATOM 2295 C C . ALA A 1 288 ? 10.643 3.563 -8.447 1.00 85.19 288 ALA A C 1
ATOM 2297 O O . ALA A 1 288 ? 10.319 2.400 -8.217 1.00 85.19 288 ALA A O 1
ATOM 2298 N N . LEU A 1 289 ? 10.688 4.069 -9.682 1.00 88.00 289 LEU A N 1
ATOM 2299 C CA . LEU A 1 289 ? 10.313 3.306 -10.865 1.00 88.00 289 LEU A CA 1
ATOM 2300 C C . LEU A 1 289 ? 11.220 2.086 -11.075 1.00 88.00 289 LEU A C 1
ATOM 2302 O O . LEU A 1 289 ? 10.713 0.995 -11.316 1.00 88.00 289 LEU A O 1
ATOM 2306 N N . THR A 1 290 ? 12.545 2.236 -10.989 1.00 86.94 290 THR A N 1
ATOM 2307 C CA . THR A 1 290 ? 13.469 1.123 -11.270 1.00 86.94 290 THR A CA 1
ATOM 2308 C C . THR A 1 290 ? 13.372 0.003 -10.238 1.00 86.94 290 THR A C 1
ATOM 2310 O O . THR A 1 290 ? 13.390 -1.165 -10.628 1.00 86.94 290 THR A O 1
ATOM 2313 N N . ALA A 1 291 ? 13.197 0.335 -8.953 1.00 86.44 291 ALA A N 1
ATOM 2314 C CA . ALA A 1 291 ? 12.945 -0.650 -7.901 1.00 86.44 291 ALA A CA 1
ATOM 2315 C C . ALA A 1 291 ? 11.647 -1.432 -8.166 1.00 86.44 291 ALA A C 1
ATOM 2317 O O . ALA A 1 291 ? 11.637 -2.661 -8.139 1.00 86.44 291 ALA A O 1
ATOM 2318 N N . VAL A 1 292 ? 10.570 -0.730 -8.526 1.00 90.44 292 VAL A N 1
ATOM 2319 C CA . VAL A 1 292 ? 9.266 -1.352 -8.795 1.00 90.44 292 VAL A CA 1
ATOM 2320 C C . VAL A 1 292 ? 9.274 -2.207 -10.056 1.00 90.44 292 VAL A C 1
ATOM 2322 O O . VAL A 1 292 ? 8.744 -3.311 -10.038 1.00 90.44 292 VAL A O 1
ATOM 2325 N N . LEU A 1 293 ? 9.918 -1.771 -11.140 1.00 91.19 293 LEU A N 1
ATOM 2326 C CA . LEU A 1 293 ? 10.054 -2.589 -12.351 1.00 91.19 293 LEU A CA 1
ATOM 2327 C C . LEU A 1 293 ? 10.844 -3.876 -12.088 1.00 91.19 293 LEU A C 1
ATOM 2329 O O . LEU A 1 293 ? 10.524 -4.932 -12.636 1.00 91.19 293 LEU A O 1
ATOM 2333 N N . HIS A 1 294 ? 11.857 -3.803 -11.228 1.00 89.31 294 HIS A N 1
ATOM 2334 C CA . HIS A 1 294 ? 12.606 -4.973 -10.800 1.00 89.31 294 HIS A CA 1
ATOM 2335 C C . HIS A 1 294 ? 11.741 -5.928 -9.960 1.00 89.31 294 HIS A C 1
ATOM 2337 O O . HIS A 1 294 ? 11.696 -7.122 -10.264 1.00 89.31 294 HIS A O 1
ATOM 2343 N N . ASP A 1 295 ? 10.978 -5.423 -8.990 1.00 88.75 295 ASP A N 1
ATOM 2344 C CA . ASP A 1 295 ? 10.043 -6.243 -8.208 1.00 88.75 295 ASP A CA 1
ATOM 2345 C C . ASP A 1 295 ? 8.952 -6.879 -9.078 1.00 88.75 295 ASP A C 1
ATOM 2347 O O . ASP A 1 295 ? 8.687 -8.078 -8.961 1.00 88.75 295 ASP A O 1
ATOM 2351 N N . LEU A 1 296 ? 8.378 -6.118 -10.014 1.00 92.38 296 LEU A N 1
ATOM 2352 C CA . LEU A 1 296 ? 7.392 -6.611 -10.976 1.00 92.38 296 LEU A CA 1
ATOM 2353 C C . LE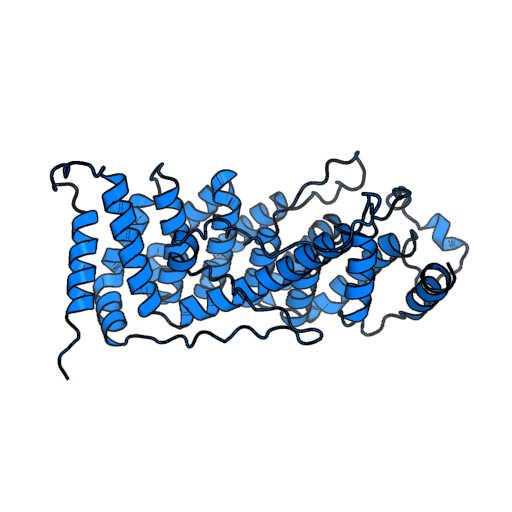U A 1 296 ? 7.956 -7.739 -11.839 1.00 92.38 296 LEU A C 1
ATOM 2355 O O . LEU A 1 296 ? 7.285 -8.750 -12.036 1.00 92.38 296 LEU A O 1
ATOM 2359 N N . SER A 1 297 ? 9.197 -7.606 -12.314 1.00 91.12 297 SER A N 1
ATOM 2360 C CA . SER A 1 297 ? 9.844 -8.644 -13.124 1.00 91.12 297 SER A CA 1
ATOM 2361 C C . SER A 1 297 ? 10.049 -9.962 -12.365 1.00 91.12 297 SER A C 1
ATOM 2363 O O . SER A 1 297 ? 10.018 -11.031 -12.975 1.00 91.12 297 SER A O 1
ATOM 2365 N N . ARG A 1 298 ? 10.217 -9.899 -11.035 1.00 90.00 298 ARG A N 1
ATOM 2366 C CA . ARG A 1 298 ? 10.342 -11.078 -10.164 1.00 90.00 298 ARG A CA 1
ATOM 2367 C C . ARG A 1 298 ? 8.991 -11.706 -9.845 1.00 90.00 298 ARG A C 1
ATOM 2369 O O . ARG A 1 298 ? 8.875 -12.926 -9.849 1.00 90.00 298 ARG A O 1
ATOM 2376 N N . GLN A 1 299 ? 7.984 -10.885 -9.555 1.00 90.50 299 GLN A N 1
ATOM 2377 C CA . GLN A 1 299 ? 6.654 -11.358 -9.164 1.00 90.50 299 GLN A CA 1
ATOM 2378 C C . GLN A 1 299 ? 5.826 -11.847 -10.359 1.00 90.50 299 GLN A C 1
ATOM 2380 O O . GLN A 1 299 ? 5.057 -12.798 -10.226 1.00 90.50 299 GLN A O 1
ATOM 2385 N N . ILE A 1 300 ? 6.000 -11.233 -11.535 1.00 92.75 300 ILE A N 1
ATOM 2386 C CA . ILE A 1 300 ? 5.301 -11.585 -12.776 1.00 92.75 300 ILE A CA 1
ATOM 2387 C C . ILE A 1 300 ? 6.336 -11.771 -13.903 1.00 92.75 300 ILE A C 1
ATOM 2389 O O . ILE A 1 300 ? 6.512 -10.887 -14.748 1.00 92.75 300 ILE A O 1
ATOM 2393 N N . PRO A 1 301 ? 7.004 -12.941 -13.981 1.00 90.56 301 PRO A N 1
ATOM 2394 C CA . PRO A 1 301 ? 8.066 -13.195 -14.963 1.00 90.56 301 PRO A CA 1
ATOM 2395 C C . PRO A 1 301 ? 7.626 -13.038 -16.425 1.00 90.56 301 PRO A C 1
ATOM 2397 O O . PRO A 1 301 ? 8.437 -12.730 -17.293 1.00 90.56 301 PRO A O 1
ATOM 2400 N N . GLN A 1 302 ? 6.331 -13.197 -16.709 1.00 92.44 302 GLN A N 1
ATOM 2401 C CA . GLN A 1 302 ? 5.756 -13.009 -18.046 1.00 92.44 302 GLN A CA 1
ATOM 2402 C C . GLN A 1 302 ? 5.900 -11.569 -18.563 1.00 92.44 302 GLN A C 1
ATOM 2404 O O . GLN A 1 302 ? 5.934 -11.357 -19.771 1.00 92.44 302 GLN A O 1
ATOM 2409 N N . LEU A 1 303 ? 6.009 -10.587 -17.663 1.00 92.50 303 LEU A N 1
ATOM 2410 C CA . LEU A 1 303 ? 6.224 -9.180 -18.008 1.00 92.50 303 LEU A CA 1
ATOM 2411 C C . LEU A 1 303 ? 7.709 -8.818 -18.115 1.00 92.50 303 LEU A C 1
ATOM 2413 O O . LEU A 1 303 ? 8.020 -7.709 -18.540 1.00 92.50 303 LEU A O 1
ATOM 2417 N N . LYS A 1 304 ? 8.635 -9.728 -17.766 1.00 90.62 304 LYS A N 1
ATOM 2418 C CA . LYS A 1 304 ? 10.084 -9.457 -17.732 1.00 90.62 304 LYS A CA 1
ATOM 2419 C C . LYS A 1 304 ? 10.581 -8.888 -19.063 1.00 90.62 304 LYS A C 1
ATOM 2421 O O . LYS A 1 304 ? 11.284 -7.883 -19.059 1.00 90.62 304 LYS A O 1
ATOM 2426 N N . LYS A 1 305 ? 10.150 -9.470 -20.187 1.00 91.25 305 LYS A N 1
ATOM 2427 C CA . LYS A 1 305 ? 10.532 -9.013 -21.530 1.00 91.25 305 LYS A CA 1
ATOM 2428 C C . LYS A 1 305 ? 9.987 -7.617 -21.853 1.00 91.25 305 LYS A C 1
ATOM 2430 O O . LYS A 1 305 ? 10.754 -6.749 -22.251 1.00 91.25 305 LYS A O 1
ATOM 2435 N N . ASP A 1 306 ? 8.694 -7.382 -21.620 1.00 91.56 306 ASP A N 1
ATOM 2436 C CA . ASP A 1 306 ? 8.063 -6.075 -21.868 1.00 91.56 306 ASP A CA 1
ATOM 2437 C C . ASP A 1 306 ? 8.715 -4.966 -21.009 1.00 91.56 306 ASP A C 1
ATOM 2439 O O . ASP A 1 306 ? 8.956 -3.853 -21.484 1.00 91.56 306 ASP A O 1
ATOM 2443 N N . ILE A 1 307 ? 9.052 -5.284 -19.750 1.00 92.19 307 ILE A N 1
ATOM 2444 C CA . ILE A 1 307 ? 9.759 -4.389 -18.824 1.00 92.19 307 ILE A CA 1
ATOM 2445 C C . ILE A 1 307 ? 11.177 -4.089 -19.327 1.00 92.19 307 ILE A C 1
ATOM 2447 O O . ILE A 1 307 ? 11.568 -2.923 -19.373 1.00 92.19 307 ILE A O 1
ATOM 2451 N N . GLN A 1 308 ? 11.942 -5.115 -19.716 1.00 90.62 308 GLN A N 1
ATOM 2452 C CA . GLN A 1 308 ? 13.300 -4.962 -20.250 1.00 90.62 308 GLN A CA 1
ATOM 2453 C C . GLN A 1 308 ? 13.315 -4.099 -21.515 1.00 90.62 308 GLN A C 1
ATOM 2455 O O . GLN A 1 308 ? 14.104 -3.158 -21.595 1.00 90.62 308 GLN A O 1
ATOM 2460 N N . ASP A 1 309 ? 12.419 -4.372 -22.467 1.00 89.19 309 ASP A N 1
ATOM 2461 C CA . ASP A 1 309 ? 12.297 -3.626 -23.722 1.00 89.19 309 ASP A CA 1
ATOM 2462 C C . ASP A 1 309 ? 12.018 -2.135 -23.466 1.00 89.19 309 ASP A C 1
ATOM 2464 O O . ASP A 1 309 ? 12.695 -1.250 -24.006 1.00 89.19 309 ASP A O 1
ATOM 2468 N N . GLY A 1 310 ? 11.046 -1.840 -22.597 1.00 87.56 310 GLY A N 1
ATOM 2469 C CA . GLY A 1 310 ? 10.687 -0.471 -22.233 1.00 87.56 310 GLY A CA 1
ATOM 2470 C C . GLY A 1 310 ? 11.799 0.262 -21.478 1.00 87.56 310 GLY A C 1
ATOM 2471 O O . GLY A 1 310 ? 12.118 1.415 -21.787 1.00 87.56 310 GLY A O 1
ATOM 2472 N N . LEU A 1 311 ? 12.438 -0.417 -20.525 1.00 88.31 311 LEU A N 1
ATOM 2473 C CA . LEU A 1 311 ? 13.498 0.159 -19.707 1.00 88.31 311 LEU A CA 1
ATOM 2474 C C . LEU A 1 311 ? 14.775 0.409 -20.520 1.00 88.31 311 LEU A C 1
ATOM 2476 O O . LEU A 1 311 ? 15.359 1.484 -20.408 1.00 88.31 311 LEU A O 1
ATOM 2480 N N . LEU A 1 312 ? 15.176 -0.507 -21.407 1.00 87.44 312 LEU A N 1
ATOM 2481 C CA . LEU A 1 312 ? 16.299 -0.275 -22.319 1.00 87.44 312 LEU A CA 1
ATOM 2482 C C . LEU A 1 312 ? 16.027 0.922 -23.242 1.00 87.44 312 LEU A C 1
ATOM 2484 O O . LEU A 1 312 ? 16.944 1.693 -23.535 1.00 87.44 312 LEU A O 1
ATOM 2488 N N . LYS A 1 313 ? 14.777 1.107 -23.697 1.00 84.62 313 LYS A N 1
ATOM 2489 C CA . LYS A 1 313 ? 14.401 2.241 -24.559 1.00 84.62 313 LYS A CA 1
ATOM 2490 C C . LYS A 1 313 ? 14.591 3.558 -23.828 1.00 84.62 313 LYS A C 1
ATOM 2492 O O . LYS A 1 313 ? 15.170 4.488 -24.387 1.00 84.62 313 LYS A O 1
ATOM 2497 N N . MET A 1 314 ? 14.166 3.602 -22.570 1.00 84.12 314 MET A N 1
ATOM 2498 C CA . MET A 1 314 ? 14.383 4.737 -21.681 1.00 84.12 314 MET A CA 1
ATOM 2499 C C . MET A 1 314 ? 15.880 4.979 -21.427 1.00 84.12 314 MET A C 1
ATOM 2501 O O . MET A 1 314 ? 16.349 6.101 -21.602 1.00 84.12 314 MET A O 1
ATOM 2505 N N . LEU A 1 315 ? 16.654 3.939 -21.102 1.00 83.62 315 LEU A N 1
ATOM 2506 C CA . LEU A 1 315 ? 18.099 4.054 -20.866 1.00 83.62 315 LEU A CA 1
ATOM 2507 C C . LEU A 1 315 ? 18.858 4.547 -22.104 1.00 83.62 315 LEU A C 1
ATOM 2509 O O . LEU A 1 315 ? 19.763 5.363 -21.972 1.00 83.62 315 LEU A O 1
ATOM 2513 N N . SER A 1 316 ? 18.481 4.117 -23.311 1.00 82.25 316 SER A N 1
ATOM 2514 C CA . SER A 1 316 ? 19.081 4.602 -24.566 1.00 82.25 316 SER A CA 1
ATOM 2515 C C . SER A 1 316 ? 18.837 6.093 -24.790 1.00 82.25 316 SER A C 1
ATOM 2517 O O . SER A 1 316 ? 19.735 6.809 -25.232 1.00 82.25 316 SER A O 1
ATOM 2519 N N . LEU A 1 317 ? 17.639 6.581 -24.461 1.00 79.88 317 LEU A N 1
ATOM 2520 C CA . LEU A 1 317 ? 17.318 8.005 -24.567 1.00 79.88 317 LEU A CA 1
ATOM 2521 C C . LEU A 1 317 ? 18.112 8.842 -23.558 1.00 79.88 317 LEU A C 1
ATOM 2523 O O . LEU A 1 317 ? 18.566 9.929 -23.910 1.00 79.88 317 LEU A O 1
ATOM 2527 N N . VAL A 1 318 ? 18.313 8.325 -22.340 1.00 78.81 318 VAL A N 1
ATOM 2528 C CA . VAL A 1 318 ? 19.079 9.008 -21.285 1.00 78.81 318 VAL A CA 1
ATOM 2529 C C . VAL A 1 318 ? 20.583 8.984 -21.561 1.00 78.81 318 VAL A C 1
ATOM 2531 O O . VAL A 1 318 ? 21.231 10.012 -21.422 1.00 78.81 318 VAL A O 1
ATOM 2534 N N . LEU A 1 319 ? 21.144 7.833 -21.946 1.00 77.12 319 LEU A N 1
ATOM 2535 C CA . LEU A 1 319 ? 22.595 7.644 -22.067 1.00 77.12 319 LEU A CA 1
ATOM 2536 C C . LEU A 1 319 ? 23.149 8.021 -23.438 1.00 77.12 319 LEU A C 1
ATOM 2538 O O . LEU A 1 319 ? 24.272 8.492 -23.522 1.00 77.12 319 LEU A O 1
ATOM 2542 N N . MET A 1 320 ? 22.402 7.758 -24.512 1.00 71.06 320 MET A N 1
ATOM 2543 C CA . MET A 1 320 ? 22.902 7.899 -25.886 1.00 71.06 320 MET A CA 1
ATOM 2544 C C . MET A 1 320 ? 22.244 9.045 -26.646 1.00 71.06 320 MET A C 1
ATOM 2546 O O . MET A 1 320 ? 22.600 9.285 -27.804 1.00 71.06 320 MET A O 1
ATOM 2550 N N . HIS A 1 321 ? 21.230 9.684 -26.049 1.00 65.75 321 HIS A N 1
ATOM 2551 C CA . HIS A 1 321 ? 20.373 10.660 -26.715 1.00 65.75 321 HIS A CA 1
ATOM 2552 C C . HIS A 1 321 ? 19.852 10.155 -28.072 1.00 65.75 321 HIS A C 1
ATOM 2554 O O . HIS A 1 321 ? 19.716 10.893 -29.047 1.00 65.75 321 HIS A O 1
ATOM 2560 N N . LYS A 1 322 ? 19.622 8.844 -28.178 1.00 59.06 322 LYS A N 1
ATOM 2561 C CA . LYS A 1 322 ? 19.204 8.179 -29.412 1.00 59.06 322 LYS A CA 1
ATOM 2562 C C . LYS A 1 322 ? 18.221 7.067 -29.067 1.00 59.06 322 LYS A C 1
ATOM 2564 O O . LYS A 1 322 ? 18.395 6.406 -28.042 1.00 59.06 322 LYS A O 1
ATOM 2569 N N . PRO A 1 323 ? 17.204 6.822 -29.908 1.00 58.06 323 PRO A N 1
ATOM 2570 C CA . PRO A 1 323 ? 16.345 5.660 -29.735 1.00 58.06 323 PRO A CA 1
ATOM 2571 C C . PRO A 1 323 ? 17.166 4.370 -29.892 1.00 58.06 323 PRO A C 1
ATOM 2573 O O . PRO A 1 323 ? 18.082 4.310 -30.721 1.00 58.06 323 PRO A O 1
ATOM 2576 N N . LEU A 1 324 ? 16.821 3.343 -29.107 1.00 52.09 324 LEU A N 1
ATOM 2577 C CA . LEU A 1 324 ? 17.438 2.015 -29.185 1.00 52.09 324 LEU A CA 1
ATOM 2578 C C . LEU A 1 324 ? 17.441 1.488 -30.620 1.00 52.09 324 LEU A C 1
ATOM 2580 O O . LEU A 1 324 ? 16.412 1.493 -31.300 1.00 52.09 324 LEU A O 1
ATOM 2584 N N . ARG A 1 325 ? 18.580 0.942 -31.052 1.00 58.94 325 ARG A N 1
ATOM 2585 C CA . ARG A 1 325 ? 18.690 0.240 -32.332 1.00 58.94 325 ARG A CA 1
ATOM 2586 C C . ARG A 1 325 ? 18.676 -1.266 -32.121 1.00 58.94 325 ARG A C 1
ATOM 2588 O O . ARG A 1 325 ? 19.495 -1.802 -31.381 1.00 58.94 325 ARG A O 1
ATOM 2595 N N . HIS A 1 326 ? 17.798 -1.957 -32.844 1.00 52.91 326 HIS A N 1
ATOM 2596 C CA . HIS A 1 326 ? 17.844 -3.413 -32.919 1.00 52.91 326 HIS A CA 1
ATOM 2597 C C . HIS A 1 326 ? 19.157 -3.865 -33.600 1.00 52.91 326 HIS A C 1
ATOM 2599 O O . HIS A 1 326 ? 19.529 -3.261 -34.612 1.00 52.91 326 HIS A O 1
ATOM 2605 N N . PRO A 1 327 ? 19.848 -4.921 -33.113 1.00 48.59 327 PRO A N 1
ATOM 2606 C CA . PRO A 1 327 ? 21.135 -5.382 -33.655 1.00 48.59 327 PRO A CA 1
ATOM 2607 C C . PRO A 1 327 ? 21.147 -5.679 -35.165 1.00 48.59 327 PRO A C 1
ATOM 2609 O O . PRO A 1 327 ? 22.203 -5.622 -35.786 1.00 48.59 327 PRO A O 1
ATOM 2612 N N . GLY A 1 328 ? 19.982 -5.961 -35.756 1.00 50.44 328 GLY A N 1
ATOM 2613 C CA . GLY A 1 328 ? 19.812 -6.227 -37.191 1.00 50.44 328 GLY A CA 1
ATOM 2614 C C . GLY A 1 328 ? 19.244 -5.078 -38.038 1.00 50.44 328 GLY A C 1
ATOM 2615 O O . GLY A 1 328 ? 18.934 -5.309 -39.202 1.00 50.44 328 GLY A O 1
ATOM 2616 N N . MET A 1 329 ? 19.038 -3.867 -37.499 1.00 52.19 329 MET A N 1
ATOM 2617 C CA . MET A 1 329 ? 18.365 -2.792 -38.250 1.00 52.19 329 MET A CA 1
ATOM 2618 C C . MET A 1 329 ? 19.338 -2.008 -39.165 1.00 52.19 329 MET A C 1
ATOM 2620 O O . MET A 1 329 ? 20.326 -1.460 -38.662 1.00 52.19 329 MET A O 1
ATOM 2624 N N . PRO A 1 330 ? 19.071 -1.876 -40.484 1.00 48.41 330 PRO A N 1
ATOM 2625 C CA . PRO A 1 330 ? 19.895 -1.079 -41.395 1.00 48.41 330 PRO A CA 1
ATOM 2626 C C . PRO A 1 330 ? 19.900 0.409 -41.021 1.00 48.41 330 PRO A C 1
ATOM 2628 O O . PRO A 1 330 ? 18.853 1.000 -40.751 1.00 48.41 330 PRO A O 1
ATOM 2631 N N . LYS A 1 331 ? 21.080 1.044 -41.070 1.00 53.09 331 LYS A N 1
ATOM 2632 C CA . LYS A 1 331 ? 21.305 2.440 -40.635 1.00 53.09 331 LYS A CA 1
ATOM 2633 C C . LYS A 1 331 ? 20.380 3.472 -41.313 1.00 53.09 331 LYS A C 1
ATOM 2635 O O . LYS A 1 331 ? 20.124 4.508 -40.708 1.00 53.09 331 LYS A O 1
ATOM 2640 N N . GLY A 1 332 ? 19.874 3.183 -42.518 1.00 51.22 332 GLY A N 1
ATOM 2641 C CA . GLY A 1 332 ? 19.005 4.074 -43.300 1.00 51.22 332 GLY A CA 1
ATOM 2642 C C . GLY A 1 332 ? 17.516 4.058 -42.921 1.00 51.22 332 GLY A C 1
ATOM 2643 O O . GLY A 1 332 ? 16.878 5.103 -42.979 1.00 51.22 332 GLY A O 1
ATOM 2644 N N . LEU A 1 333 ? 16.961 2.925 -42.467 1.00 48.38 333 LEU A N 1
ATOM 2645 C CA . LEU A 1 333 ? 15.530 2.830 -42.111 1.00 48.38 333 LEU A CA 1
ATOM 2646 C C . LEU A 1 333 ? 15.214 3.385 -40.714 1.00 48.38 333 LEU A C 1
ATOM 2648 O O . LEU A 1 333 ? 14.086 3.794 -40.448 1.00 48.38 333 LEU A O 1
ATOM 2652 N N . ALA A 1 334 ? 16.212 3.440 -39.827 1.00 47.25 334 ALA A N 1
ATOM 2653 C CA . ALA A 1 334 ? 16.052 3.926 -38.455 1.00 47.25 334 ALA A CA 1
ATOM 2654 C C . ALA A 1 334 ? 15.574 5.385 -38.379 1.00 47.25 334 ALA A C 1
ATOM 2656 O O . ALA A 1 334 ? 14.901 5.754 -37.424 1.00 47.25 334 ALA A O 1
ATOM 2657 N N . HIS A 1 335 ? 15.928 6.212 -39.368 1.00 46.84 335 HIS A N 1
ATOM 2658 C CA . HIS A 1 335 ? 15.520 7.617 -39.417 1.00 46.84 335 HIS A CA 1
ATOM 2659 C C . HIS A 1 335 ? 14.097 7.798 -39.970 1.00 46.84 335 HIS A C 1
ATOM 2661 O O . HIS A 1 335 ? 13.436 8.767 -39.627 1.00 46.84 335 HIS A O 1
ATOM 2667 N N . GLN A 1 336 ? 13.611 6.847 -40.777 1.00 45.69 336 GLN A N 1
ATOM 2668 C CA . GLN A 1 336 ? 12.260 6.873 -41.351 1.00 45.69 336 GLN A CA 1
ATOM 2669 C C . GLN A 1 336 ? 11.204 6.218 -40.444 1.00 45.69 336 GLN A C 1
ATOM 2671 O O . GLN A 1 336 ? 10.041 6.596 -40.505 1.00 45.69 336 GLN A O 1
ATOM 2676 N N . LEU A 1 337 ? 11.601 5.258 -39.597 1.00 45.09 337 LEU A N 1
ATOM 2677 C CA . LEU A 1 337 ? 10.728 4.590 -38.615 1.00 45.09 337 LEU A CA 1
ATOM 2678 C C . LEU A 1 337 ? 10.812 5.193 -37.205 1.00 45.09 337 LEU A C 1
ATOM 2680 O O . LEU A 1 337 ? 10.042 4.810 -36.322 1.00 45.09 337 LEU A O 1
ATOM 2684 N N . ALA A 1 338 ? 11.746 6.116 -36.963 1.00 42.88 338 ALA A N 1
ATOM 2685 C CA . ALA A 1 338 ? 11.727 6.916 -35.750 1.00 42.88 338 ALA A CA 1
ATOM 2686 C C . ALA A 1 338 ? 10.474 7.792 -35.792 1.00 42.88 338 ALA A C 1
ATOM 2688 O O . ALA A 1 338 ? 10.417 8.766 -36.538 1.00 42.88 338 ALA A O 1
ATOM 2689 N N . SER A 1 339 ? 9.464 7.435 -34.997 1.00 38.56 339 SER A N 1
ATOM 2690 C CA . SER A 1 339 ? 8.336 8.329 -34.762 1.00 38.56 339 SER A CA 1
ATOM 2691 C C . SER A 1 339 ? 8.907 9.697 -34.350 1.00 38.56 339 SER A C 1
ATOM 2693 O O . SER A 1 339 ? 9.734 9.732 -33.427 1.00 38.56 339 SER A O 1
ATOM 2695 N N . PRO A 1 340 ? 8.500 10.817 -34.981 1.00 43.69 340 PRO A N 1
ATOM 2696 C CA . PRO A 1 340 ? 8.975 12.165 -34.628 1.00 43.69 340 PRO A CA 1
ATOM 2697 C C . PRO A 1 340 ? 8.691 12.538 -33.156 1.00 43.69 340 PRO A C 1
ATOM 2699 O O . PRO A 1 340 ? 9.180 13.534 -32.638 1.00 43.69 340 PRO A O 1
ATOM 2702 N N . SER A 1 341 ? 7.950 11.682 -32.454 1.00 43.59 341 SER A N 1
ATOM 2703 C CA . SER A 1 341 ? 7.698 11.639 -31.018 1.00 43.59 341 SER A CA 1
ATOM 2704 C C . SER A 1 341 ? 8.934 11.532 -30.103 1.00 43.59 341 SER A C 1
ATOM 2706 O O . SER A 1 341 ? 8.791 11.789 -28.912 1.00 43.59 341 SER A O 1
ATOM 2708 N N . LEU A 1 342 ? 10.113 11.121 -30.599 1.00 42.59 342 LEU A N 1
ATOM 2709 C CA . LEU A 1 342 ? 11.298 10.808 -29.768 1.00 42.59 342 LEU A CA 1
ATOM 2710 C C . LEU A 1 342 ? 12.529 11.705 -30.015 1.00 42.59 342 LEU A C 1
ATOM 2712 O O . LEU A 1 342 ? 13.599 11.424 -29.479 1.00 42.59 342 LEU A O 1
ATOM 2716 N N . THR A 1 343 ? 12.416 12.765 -30.821 1.00 38.38 343 THR A N 1
ATOM 2717 C CA . THR A 1 343 ? 13.570 13.592 -31.237 1.00 38.38 343 THR A CA 1
ATOM 2718 C C . THR A 1 343 ? 13.798 14.861 -30.410 1.00 38.38 343 THR A C 1
ATOM 2720 O O . THR A 1 343 ? 14.773 15.562 -30.659 1.00 38.38 343 THR A O 1
ATOM 2723 N N . ASN A 1 344 ? 12.957 15.165 -29.417 1.00 38.31 344 ASN A N 1
ATOM 2724 C CA . ASN A 1 344 ? 13.143 16.345 -28.566 1.00 38.31 344 ASN A CA 1
ATOM 2725 C C . ASN A 1 344 ? 13.890 15.974 -27.287 1.00 38.31 344 ASN A C 1
ATOM 2727 O O . ASN A 1 344 ? 13.293 15.636 -26.267 1.00 38.31 344 ASN A O 1
ATOM 2731 N N . ILE A 1 345 ? 15.212 16.025 -27.373 1.00 43.03 345 ILE A N 1
ATOM 2732 C CA . ILE A 1 345 ? 16.124 15.703 -26.283 1.00 43.03 345 ILE A CA 1
ATOM 2733 C C . ILE A 1 345 ? 16.567 17.017 -25.636 1.00 43.03 345 ILE A C 1
ATOM 2735 O O . ILE A 1 345 ? 17.103 17.870 -26.343 1.00 43.03 345 ILE A O 1
ATOM 2739 N N . PRO A 1 346 ? 16.360 17.218 -24.323 1.00 38.25 346 PRO A N 1
ATOM 2740 C CA . PRO A 1 346 ? 16.986 18.322 -23.610 1.00 38.25 346 PRO A CA 1
ATOM 2741 C C . PRO A 1 346 ? 18.508 18.143 -23.662 1.00 38.25 346 PRO A C 1
ATOM 2743 O O . PRO A 1 346 ? 19.012 17.111 -23.226 1.00 38.25 346 PRO A O 1
ATOM 2746 N N . GLU A 1 347 ? 19.235 19.149 -24.149 1.00 40.72 347 GLU A N 1
ATOM 2747 C CA . GLU A 1 347 ? 20.710 19.210 -24.251 1.00 40.72 347 GLU A CA 1
ATOM 2748 C C . GLU A 1 347 ? 21.456 19.155 -22.895 1.00 40.72 347 GLU A C 1
ATOM 2750 O O . GLU A 1 347 ? 22.652 19.414 -22.819 1.00 40.72 347 GLU A O 1
ATOM 2755 N N . ALA A 1 348 ? 20.775 18.790 -21.810 1.00 42.81 348 ALA A N 1
ATOM 2756 C CA . ALA A 1 348 ? 21.361 18.577 -20.498 1.00 42.81 348 ALA A CA 1
ATOM 2757 C C . ALA A 1 348 ? 20.692 17.366 -19.837 1.00 42.81 348 ALA A C 1
ATOM 2759 O O . ALA A 1 348 ? 19.752 17.510 -19.052 1.00 42.81 348 ALA A O 1
ATOM 2760 N N . SER A 1 349 ? 21.147 16.149 -20.151 1.00 54.00 349 SER A N 1
ATOM 2761 C CA . SER A 1 349 ? 20.906 15.026 -19.241 1.00 54.00 349 SER A CA 1
ATOM 2762 C C . SER A 1 349 ? 21.648 15.319 -17.941 1.00 54.00 349 SER A C 1
ATOM 2764 O O . SER A 1 349 ? 22.877 15.292 -17.901 1.00 54.00 349 SER A O 1
ATOM 2766 N N . ASP A 1 350 ? 20.888 15.633 -16.896 1.00 67.56 350 ASP A N 1
ATOM 2767 C CA . ASP A 1 350 ? 21.387 15.837 -15.541 1.00 67.56 350 ASP A CA 1
ATOM 2768 C C . ASP A 1 350 ? 22.300 14.670 -15.113 1.00 67.56 350 ASP A C 1
ATOM 2770 O O . ASP A 1 350 ? 21.971 13.497 -15.322 1.00 67.56 350 ASP A O 1
ATOM 2774 N N . VAL A 1 351 ? 23.445 14.983 -14.501 1.00 72.56 351 VAL A N 1
ATOM 2775 C CA . VAL A 1 351 ? 24.454 14.004 -14.052 1.00 72.56 351 VAL A CA 1
ATOM 2776 C C . VAL A 1 351 ? 23.823 12.953 -13.131 1.00 72.56 351 VAL A C 1
ATOM 2778 O O . VAL A 1 351 ? 24.180 11.772 -13.190 1.00 72.56 351 VAL A O 1
ATOM 2781 N N . GLY A 1 352 ? 22.826 13.351 -12.331 1.00 70.06 352 GLY A N 1
ATOM 2782 C CA . GLY A 1 352 ? 22.048 12.435 -11.496 1.00 70.06 352 GLY A CA 1
ATOM 2783 C C . GLY A 1 352 ? 21.277 11.386 -12.305 1.00 70.06 352 GLY A C 1
ATOM 2784 O O . GLY A 1 352 ? 21.293 10.203 -11.960 1.00 70.06 352 GLY A O 1
ATOM 2785 N N . SER A 1 353 ? 20.676 11.789 -13.427 1.00 74.75 353 SER A N 1
ATOM 2786 C CA . SER A 1 353 ? 19.930 10.892 -14.321 1.00 74.75 353 SER A CA 1
ATOM 2787 C C . SER A 1 353 ? 20.851 9.909 -15.050 1.00 74.75 353 SER A C 1
ATOM 2789 O O . SER A 1 353 ? 20.520 8.729 -15.160 1.00 74.75 353 SER A O 1
ATOM 2791 N N . ILE A 1 354 ? 22.033 10.361 -15.489 1.00 80.00 354 ILE A N 1
ATOM 2792 C CA . ILE A 1 354 ? 23.062 9.489 -16.087 1.00 80.00 354 ILE A CA 1
ATOM 2793 C C . ILE A 1 354 ? 23.550 8.458 -15.063 1.00 80.00 354 ILE A C 1
ATOM 2795 O O . ILE A 1 354 ? 23.616 7.268 -15.363 1.00 80.00 354 ILE A O 1
ATOM 2799 N N . THR A 1 355 ? 23.851 8.892 -13.837 1.00 80.12 355 THR A N 1
ATOM 2800 C CA . THR A 1 355 ? 24.333 8.006 -12.764 1.00 80.12 355 THR A CA 1
ATOM 2801 C C . THR A 1 355 ? 23.317 6.908 -12.450 1.00 80.12 355 THR A C 1
ATOM 2803 O O . THR A 1 355 ? 23.667 5.727 -12.376 1.00 80.12 355 THR A O 1
ATOM 2806 N N . LEU A 1 356 ? 22.040 7.276 -12.316 1.00 80.25 356 LEU A N 1
ATOM 2807 C CA . LEU A 1 356 ? 20.952 6.321 -12.124 1.00 80.25 356 LEU A CA 1
ATOM 2808 C C . LEU A 1 356 ? 20.812 5.378 -13.327 1.00 80.25 356 LEU A C 1
ATOM 2810 O O . LEU A 1 356 ? 20.627 4.176 -13.132 1.00 80.25 356 LEU A O 1
ATOM 2814 N N . ALA A 1 357 ? 20.941 5.879 -14.556 1.00 83.25 357 ALA A N 1
ATOM 2815 C CA . ALA A 1 357 ? 20.854 5.063 -15.765 1.00 83.25 357 ALA A CA 1
ATOM 2816 C C . ALA A 1 357 ? 21.970 4.014 -15.838 1.00 83.25 357 ALA A C 1
ATOM 2818 O O . ALA A 1 357 ? 21.685 2.838 -16.057 1.00 83.25 357 ALA A O 1
ATOM 2819 N N . LEU A 1 358 ? 23.220 4.406 -15.578 1.00 83.31 358 LEU A N 1
ATOM 2820 C CA . LEU A 1 358 ? 24.362 3.489 -15.543 1.00 83.31 358 LEU A CA 1
ATOM 2821 C C . LEU A 1 358 ? 24.212 2.438 -14.440 1.00 83.31 358 LEU A C 1
ATOM 2823 O O . LEU A 1 358 ? 24.443 1.253 -14.675 1.00 83.31 358 LEU A O 1
ATOM 2827 N N . ARG A 1 359 ? 23.764 2.848 -13.248 1.00 83.06 359 ARG A N 1
ATOM 2828 C CA . ARG A 1 359 ? 23.507 1.912 -12.148 1.00 83.06 359 ARG A CA 1
ATOM 2829 C C . ARG A 1 359 ? 22.412 0.916 -12.510 1.00 83.06 359 ARG A C 1
ATOM 2831 O O . ARG A 1 359 ? 22.594 -0.274 -12.291 1.00 83.06 359 ARG A O 1
ATOM 2838 N N . THR A 1 360 ? 21.315 1.396 -13.091 1.00 84.38 360 THR A N 1
ATOM 2839 C CA . THR A 1 360 ? 20.193 0.553 -13.522 1.00 84.38 360 THR A CA 1
ATOM 2840 C C . THR A 1 360 ? 20.635 -0.435 -14.599 1.00 84.38 360 THR A C 1
ATOM 2842 O O . THR A 1 360 ? 20.269 -1.604 -14.532 1.00 84.38 360 THR A O 1
ATOM 2845 N N . LEU A 1 361 ? 21.474 0.002 -15.546 1.00 85.06 361 LEU A N 1
ATOM 2846 C CA . LEU A 1 361 ? 22.047 -0.859 -16.581 1.00 85.06 361 LEU A CA 1
ATOM 2847 C C . LEU A 1 361 ? 22.897 -2.000 -15.990 1.00 85.06 361 LEU A C 1
ATOM 2849 O O . LEU A 1 361 ? 22.909 -3.095 -16.541 1.00 85.06 361 LEU A O 1
ATOM 2853 N N . GLY A 1 362 ? 23.601 -1.744 -14.882 1.00 82.00 362 GLY A N 1
ATOM 2854 C CA . GLY A 1 362 ? 24.432 -2.740 -14.200 1.00 82.00 362 GLY A CA 1
ATOM 2855 C C . GLY A 1 362 ? 23.698 -3.609 -13.173 1.00 82.00 362 GLY A C 1
ATOM 2856 O O . GLY A 1 362 ? 24.118 -4.736 -12.933 1.00 82.00 362 GLY A O 1
ATOM 2857 N N . SER A 1 363 ? 22.630 -3.107 -12.544 1.00 82.19 363 SER A N 1
ATOM 2858 C CA . SER A 1 363 ? 21.900 -3.829 -11.490 1.00 82.19 363 SER A CA 1
ATOM 2859 C C . SER A 1 363 ? 20.696 -4.620 -11.996 1.00 82.19 363 SER A C 1
ATOM 2861 O O . SER A 1 363 ? 20.249 -5.538 -11.314 1.00 82.19 363 SER A O 1
ATOM 2863 N N . PHE A 1 364 ? 20.125 -4.236 -13.140 1.00 83.19 364 PHE A N 1
ATOM 2864 C CA . PHE A 1 364 ? 18.976 -4.914 -13.731 1.00 83.19 364 PHE A CA 1
ATOM 2865 C C . PHE A 1 364 ? 19.445 -6.009 -14.696 1.00 83.19 364 PHE A C 1
ATOM 2867 O O . PHE A 1 364 ? 20.356 -5.809 -15.496 1.00 83.19 364 PHE A O 1
ATOM 2874 N N . GLU A 1 365 ? 18.813 -7.177 -14.638 1.00 82.12 365 GLU A N 1
ATOM 2875 C CA . GLU A 1 365 ? 19.185 -8.316 -15.473 1.00 82.12 365 GLU A CA 1
ATOM 2876 C C . GLU A 1 365 ? 18.506 -8.227 -16.853 1.00 82.12 365 GLU A C 1
ATOM 2878 O O . GLU A 1 365 ? 17.294 -8.418 -16.975 1.00 82.12 365 GLU A O 1
ATOM 2883 N N . PHE A 1 366 ? 19.282 -7.930 -17.902 1.00 83.06 366 PHE A N 1
ATOM 2884 C CA . PHE A 1 366 ? 18.817 -7.857 -19.297 1.00 83.06 366 PHE A CA 1
ATOM 2885 C C . PHE A 1 366 ? 19.167 -9.135 -20.063 1.00 83.06 366 PHE A C 1
ATOM 2887 O O . PHE A 1 366 ? 20.114 -9.179 -20.850 1.00 83.06 366 PHE A O 1
ATOM 2894 N N . GLU A 1 367 ? 18.410 -10.199 -19.828 1.00 75.06 367 GLU A N 1
ATOM 2895 C CA . GLU A 1 367 ? 18.585 -11.455 -20.561 1.00 75.06 367 GLU A CA 1
ATOM 2896 C C . GLU A 1 367 ? 18.185 -11.289 -22.037 1.00 75.06 367 GLU A C 1
ATOM 2898 O O . GLU A 1 367 ? 17.139 -10.732 -22.352 1.00 75.06 367 GLU A O 1
ATOM 2903 N N . GLY A 1 368 ? 19.019 -11.769 -22.964 1.00 69.69 368 GLY A N 1
ATOM 2904 C CA . GLY A 1 368 ? 18.704 -11.778 -24.401 1.00 69.69 368 GLY A CA 1
ATOM 2905 C C . GLY A 1 368 ? 18.899 -10.450 -25.149 1.00 69.69 368 GLY A C 1
ATOM 2906 O O . GLY A 1 368 ? 18.765 -10.428 -26.373 1.00 69.69 368 GLY A O 1
ATOM 2907 N N . HIS A 1 369 ? 19.281 -9.363 -24.469 1.00 75.25 369 HIS A N 1
ATOM 2908 C CA . HIS A 1 369 ? 19.580 -8.074 -25.102 1.00 75.25 369 HIS A CA 1
ATOM 2909 C C . HIS A 1 369 ? 21.088 -7.812 -25.195 1.00 75.25 369 HIS A C 1
ATOM 2911 O O . HIS A 1 369 ? 21.835 -7.965 -24.231 1.00 75.25 369 HIS A O 1
ATOM 2917 N N . SER A 1 370 ? 21.561 -7.365 -26.365 1.00 75.44 370 SER A N 1
ATOM 2918 C CA . SER A 1 370 ? 22.964 -6.968 -26.531 1.00 75.44 370 SER A CA 1
ATOM 2919 C C . SER A 1 370 ? 23.220 -5.609 -25.877 1.00 75.44 370 SER A C 1
ATOM 2921 O O . SER A 1 370 ? 22.851 -4.565 -26.414 1.00 75.44 370 SER A O 1
ATOM 2923 N N . LEU A 1 371 ? 23.919 -5.618 -24.740 1.00 82.06 371 LEU A N 1
ATOM 2924 C CA . LEU A 1 371 ? 24.370 -4.402 -24.052 1.00 82.06 371 LEU A CA 1
ATOM 2925 C C . LEU A 1 371 ? 25.642 -3.796 -24.671 1.00 82.06 371 LEU A C 1
ATOM 2927 O O . LEU A 1 371 ? 26.094 -2.728 -24.266 1.00 82.06 371 LEU A O 1
ATOM 2931 N N . THR A 1 372 ? 26.226 -4.442 -25.684 1.00 81.25 372 THR A N 1
ATOM 2932 C CA . THR A 1 372 ? 27.513 -4.055 -26.281 1.00 81.25 372 THR A CA 1
ATOM 2933 C C . THR A 1 372 ? 27.513 -2.621 -26.819 1.00 81.25 372 THR A C 1
ATOM 2935 O O . THR A 1 372 ? 28.531 -1.937 -26.742 1.00 81.25 372 THR A O 1
ATOM 2938 N N . GLN A 1 373 ? 26.379 -2.148 -27.350 1.00 79.06 373 GLN A N 1
ATOM 2939 C CA . GLN A 1 373 ? 26.250 -0.771 -27.843 1.00 79.06 373 GLN A CA 1
ATOM 2940 C C . GLN A 1 373 ? 26.338 0.256 -26.707 1.00 79.06 373 GLN A C 1
ATOM 2942 O O . GLN A 1 373 ? 27.014 1.270 -26.864 1.00 79.06 373 GLN A O 1
ATOM 2947 N N . PHE A 1 374 ? 25.718 -0.035 -25.559 1.00 80.81 374 PHE A N 1
ATOM 2948 C CA . PHE A 1 374 ? 25.785 0.816 -24.374 1.00 80.81 374 PHE A CA 1
ATOM 2949 C C . PHE A 1 374 ? 27.192 0.850 -23.790 1.00 80.81 374 PHE A C 1
ATOM 2951 O O . PHE A 1 374 ? 27.704 1.929 -23.524 1.00 80.81 374 PHE A O 1
ATOM 2958 N N . VAL A 1 375 ? 27.837 -0.311 -23.644 1.00 82.19 375 VAL A N 1
ATOM 2959 C CA . VAL A 1 375 ? 29.186 -0.403 -23.063 1.00 82.19 375 VAL A CA 1
ATOM 2960 C C . VAL A 1 375 ? 30.205 0.372 -23.899 1.00 82.19 375 VAL A C 1
ATOM 2962 O O . VAL A 1 375 ? 30.969 1.152 -23.339 1.00 82.19 375 VAL A O 1
ATOM 2965 N N . ARG A 1 376 ? 30.186 0.222 -25.235 1.00 80.25 376 ARG A N 1
ATOM 2966 C CA . ARG A 1 376 ? 31.067 1.002 -26.124 1.00 80.25 376 ARG A CA 1
ATOM 2967 C C . ARG A 1 376 ? 30.815 2.497 -25.990 1.00 80.25 376 ARG A C 1
ATOM 2969 O O . ARG A 1 376 ? 31.756 3.249 -25.794 1.00 80.25 376 ARG A O 1
ATOM 2976 N N . HIS A 1 377 ? 29.548 2.912 -26.029 1.00 80.94 377 HIS A N 1
ATOM 2977 C CA . HIS A 1 377 ? 29.210 4.323 -25.892 1.00 80.94 377 HIS A CA 1
ATOM 2978 C C . HIS A 1 377 ? 29.658 4.894 -24.543 1.00 80.94 377 HIS A C 1
ATOM 2980 O O . HIS A 1 377 ? 30.238 5.971 -24.509 1.00 80.94 377 HIS A O 1
ATOM 2986 N N . CYS A 1 378 ? 29.453 4.164 -23.444 1.00 80.00 378 CYS A N 1
ATOM 2987 C CA . CYS A 1 378 ? 29.878 4.616 -22.122 1.00 80.00 378 CYS A CA 1
ATOM 2988 C C . CYS A 1 378 ? 31.404 4.718 -22.014 1.00 80.00 378 CYS A C 1
ATOM 2990 O O . CYS A 1 378 ? 31.902 5.663 -21.411 1.00 80.00 378 CYS A O 1
ATOM 2992 N N . ALA A 1 379 ? 32.146 3.788 -22.622 1.00 78.38 379 ALA A N 1
ATOM 2993 C CA . ALA A 1 379 ? 33.601 3.869 -22.679 1.00 78.38 379 ALA A CA 1
ATOM 2994 C C . ALA A 1 379 ? 34.069 5.088 -23.491 1.00 78.38 379 ALA A C 1
ATOM 2996 O O . ALA A 1 379 ? 34.905 5.857 -23.024 1.00 78.38 379 ALA A O 1
ATOM 2997 N N . ASP A 1 380 ? 33.473 5.317 -24.660 1.00 75.50 380 ASP A N 1
ATOM 2998 C CA . ASP A 1 380 ? 33.864 6.416 -25.541 1.00 75.50 380 ASP A CA 1
ATOM 2999 C C . ASP A 1 380 ? 33.510 7.799 -24.968 1.00 75.50 380 ASP A C 1
ATOM 3001 O O . ASP A 1 380 ? 34.268 8.743 -25.158 1.00 75.50 380 ASP A O 1
ATOM 3005 N N . HIS A 1 381 ? 32.374 7.933 -24.273 1.00 73.12 381 HIS A N 1
ATOM 3006 C CA . HIS A 1 381 ? 31.867 9.230 -23.804 1.00 73.12 381 HIS A CA 1
ATOM 3007 C C . HIS A 1 381 ? 32.188 9.566 -22.344 1.00 73.12 381 HIS A C 1
ATOM 3009 O O . HIS A 1 381 ? 32.281 10.745 -22.024 1.00 73.12 381 HIS A O 1
ATOM 3015 N N . PHE A 1 382 ? 32.330 8.577 -21.454 1.00 72.56 382 PHE A N 1
ATOM 3016 C CA . PHE A 1 382 ? 32.554 8.831 -20.021 1.00 72.56 382 PHE A CA 1
ATOM 3017 C C . PHE A 1 382 ? 33.964 8.478 -19.537 1.00 72.56 382 PHE A C 1
ATOM 3019 O O . PHE A 1 382 ? 34.358 8.975 -18.487 1.00 72.56 382 PHE A O 1
ATOM 3026 N N . LEU A 1 383 ? 34.722 7.640 -20.260 1.00 66.25 383 LEU A N 1
ATOM 3027 C CA . LEU A 1 383 ? 36.106 7.296 -19.887 1.00 66.25 383 LEU A CA 1
ATOM 3028 C C . LEU A 1 383 ? 37.165 8.067 -20.692 1.00 66.25 383 LEU A C 1
ATOM 3030 O O . LEU A 1 383 ? 38.275 8.234 -20.197 1.00 66.25 383 LEU A O 1
ATOM 3034 N N . ASN A 1 384 ? 36.841 8.536 -21.904 1.00 52.00 384 ASN A N 1
ATOM 3035 C CA . ASN A 1 384 ? 37.775 9.272 -22.772 1.00 52.00 384 ASN A CA 1
ATOM 3036 C C . ASN A 1 384 ? 37.618 10.810 -22.718 1.00 52.00 384 ASN A C 1
ATOM 3038 O O . ASN A 1 384 ? 38.255 11.495 -23.519 1.00 52.00 384 ASN A O 1
ATOM 3042 N N . SER A 1 385 ? 36.755 11.349 -21.845 1.00 45.41 385 SER A N 1
ATOM 3043 C CA . SER A 1 385 ? 36.547 12.802 -21.663 1.00 45.41 385 SER A CA 1
ATOM 3044 C C . SER A 1 385 ? 37.273 13.358 -20.448 1.00 45.41 385 SER A C 1
ATOM 3046 O O . SER A 1 385 ? 37.332 12.639 -19.426 1.00 45.41 385 SER A O 1
#

pLDDT: mean 75.77, std 21.6, range [25.69, 96.88]

Foldseek 3Di:
DDQPCVLVVLLVQLVVLLDPPDDDDDPADNVNSPLVSLLSVQVLLQQAFPQLVVLVVVLVVLVVLQVVLVVVLVVVVVPDDDDDDDDDDDDDDDDDDDDDPVVCVSLVNDDDPDDDDPDDDPDPPPPPRHHDPSSNVVCVVCLVVSLVSLLVCLPPPDVSSVLSSLSRLLSSCQSPVVVCLVPPVVSVLVSLLVQCVPPVSNLSSLVSLLSNCQSNQPSCVVVVVVVLVSLQVLFDDLPPLPDDDDLSPRDLSSLSSVLSNCQRHFQNCVVSVLVCLSSLCVSADGSSSLSSLQSNCVRHVVCVVVSLQSLVQRLCCLQVVAGDDDPPDDPVCRVVPPDPSRNDRDPDSDPSRNVSSVVSVVPPDNPPDDCVVVVVSCCVPVVVD

Sequence (385 aa):
MQKPQWYKQTFEEAEKGFDETLAKEKGMNRDDRVHGALLILNELVRISSMEGERMREEMEEITQQQLVHDRYCKEMMGFGTKPRHITPFTSFQSLQPQQSNALLGLLGYSTPQGFLTFGAAPAPAKTSLVESRYCRELMEERFDQVCRWVLKYRTSKNPLIQMTILNLLPRLAAFQPHIFTDQYLSDTMGYLLGCLKKEKERTAAFQALGLLVVAVRAEIQPYLSKVLEIIKAALPPKDFAHKRQKTMQVDATVFTCISMLSRAMGPSIQPDIKELLEPMLAVGLSPALTAVLHDLSRQIPQLKKDIQDGLLKMLSLVLMHKPLRHPGMPKGLAHQLASPSLTNIPEASDVGSITLALRTLGSFEFEGHSLTQFVRHCADHFLNS

Secondary structure (DSSP, 8-state):
----THHHHHHHHHHHTT-SSS---TT--HHHHHHHHHHHHHHHHHHH-HHHHHHHHHHHHHHHHHHHHHHHHHHHHTS----------------PPP---HHHHHTT-----PPP-TT-------------HHHHHHHHHTHHHHHHHHHHTTT-S-HHHHHHHHHHHHHHHHH-HHHHHHHTHHHHHHHHHHHTTSTTTHHHHHHHHHHHHHHHGGGGHHHHHHHHHHHHHHSPPTTGGGS--------HHHHHHHHHHHHHHGGGGHHHHHHHHHHHHHT-S-HHHHHHHHHHHHH-GGGHHHHHHHHHHHHHHHHHSSPPPPTT--TTTHHHHS-GGG----S---HHHHHHHHHHHHHS--TT--THHHHHHHIIIII--

Organism: NCBI:txid433685

Radius of gyration: 25.15 Å; chains: 1; bounding box: 65×47×79 Å